Protein AF-A0A350AUN2-F1 (afdb_monomer_lite)

Radius of gyration: 34.58 Å; chains: 1; bounding box: 80×62×111 Å

Foldseek 3Di:
DDPPPVVVVVVVVVLLVVLVVLLPPDDDDDDDDRDDPVLVVCVVVLLVPDDPVLVVVLVVLSVQLVVLSVQLVVLVVLLPDDDDPVAHPVRSVVSNVVSVVSNVVSSVSNVVSSVVNSVSSVVSVVVVVVVLVVLQCLLWDFFDEEAPVVQLLVFLLVALVLCVVVQQQAEEEEFEWEQELVAIFGFDPVVRVVSVVSSCVSCDPSPRYDYFALFFQDQARATDGPPCVVQPPGWYWYWYWYWFPDDQFKTKTWTFIAGRGLLWGPDIDIHIHGRCNVGPHTPDDPDDDDDDDDDDDDDDDDPPPPPPPRDDDFRIKGDRQSPSVLQVQLPDPWAEEEEEPDSDGCRQRSRSVVSSVVRGNHTYRPSVCSCRPRNDPVHDHDDSTQKYFYWYDDPQKTFTWIDGPVDPDIGGRGIMHTHHD

Structure (mmCIF, N/CA/C/O backbone):
data_AF-A0A350AUN2-F1
#
_entry.id   AF-A0A350AUN2-F1
#
loop_
_atom_site.group_PDB
_atom_site.id
_atom_site.type_symbol
_atom_site.label_atom_id
_atom_site.label_alt_id
_atom_site.label_comp_id
_atom_site.label_asym_id
_atom_site.label_entity_id
_atom_site.label_seq_id
_atom_site.pdbx_PDB_ins_code
_atom_site.Cartn_x
_atom_site.Cartn_y
_atom_site.Cartn_z
_atom_site.occupancy
_atom_site.B_iso_or_equiv
_atom_site.auth_seq_id
_atom_site.auth_comp_id
_atom_site.auth_asym_id
_atom_site.auth_atom_id
_atom_site.pdbx_PDB_model_num
ATOM 1 N N . MET A 1 1 ? 31.180 -11.399 -4.217 1.00 30.14 1 MET A N 1
ATOM 2 C CA . MET A 1 1 ? 32.261 -10.910 -5.102 1.00 30.14 1 MET A CA 1
ATOM 3 C C . MET A 1 1 ? 31.881 -11.213 -6.543 1.00 30.14 1 MET A C 1
ATOM 5 O O . MET A 1 1 ? 31.973 -12.354 -6.971 1.00 30.14 1 MET A O 1
ATOM 9 N N . LEU A 1 2 ? 31.344 -10.218 -7.249 1.00 29.12 2 LEU A N 1
ATOM 10 C CA . LEU A 1 2 ? 30.963 -10.332 -8.656 1.00 29.12 2 LEU A CA 1
ATOM 11 C C . LEU A 1 2 ? 32.208 -10.107 -9.516 1.00 29.12 2 LEU A C 1
ATOM 13 O O . LEU A 1 2 ? 32.741 -9.001 -9.560 1.00 29.12 2 LEU A O 1
ATOM 17 N N . ASN A 1 3 ? 32.664 -11.159 -10.194 1.00 25.20 3 ASN A N 1
ATOM 18 C CA . ASN A 1 3 ? 33.635 -11.050 -11.278 1.00 25.20 3 ASN A CA 1
ATOM 19 C C . ASN A 1 3 ? 32.977 -10.313 -12.455 1.00 25.20 3 ASN A C 1
ATOM 21 O O . ASN A 1 3 ? 32.475 -10.934 -13.393 1.00 25.20 3 ASN A O 1
ATOM 25 N N . HIS A 1 4 ? 32.971 -8.980 -12.424 1.00 32.59 4 HIS A N 1
ATOM 26 C CA . HIS A 1 4 ? 32.773 -8.198 -13.636 1.00 32.59 4 HIS A CA 1
ATOM 27 C C . HIS A 1 4 ? 33.998 -8.401 -14.524 1.00 32.59 4 HIS A C 1
ATOM 29 O O . HIS A 1 4 ? 35.070 -7.854 -14.280 1.00 32.59 4 HIS A O 1
ATOM 35 N N . SER A 1 5 ? 33.848 -9.244 -15.546 1.00 29.12 5 SER A N 1
ATOM 36 C CA . SER A 1 5 ? 34.884 -9.424 -16.554 1.00 29.12 5 SER A CA 1
ATOM 37 C C . SER A 1 5 ? 35.147 -8.074 -17.243 1.00 29.12 5 SER A C 1
ATOM 39 O O . SER A 1 5 ? 34.224 -7.510 -17.837 1.00 29.12 5 SER A O 1
ATOM 41 N N . PRO A 1 6 ? 36.385 -7.550 -17.246 1.00 31.02 6 PRO A N 1
ATOM 42 C CA . PRO A 1 6 ? 36.720 -6.290 -17.920 1.00 31.02 6 PRO A CA 1
ATOM 43 C C . PRO A 1 6 ? 36.490 -6.344 -19.444 1.00 31.02 6 PRO A C 1
ATOM 45 O O . PRO A 1 6 ? 36.470 -5.316 -20.118 1.00 31.02 6 PRO A O 1
ATOM 48 N N . ARG A 1 7 ? 36.239 -7.539 -20.001 1.00 29.22 7 ARG A N 1
ATOM 49 C CA . ARG A 1 7 ? 35.953 -7.767 -21.424 1.00 29.22 7 ARG A CA 1
ATOM 50 C C . ARG A 1 7 ? 34.554 -7.325 -21.867 1.00 29.22 7 ARG A C 1
ATOM 52 O O . ARG A 1 7 ? 34.390 -7.008 -23.040 1.00 29.22 7 ARG A O 1
ATOM 59 N N . THR A 1 8 ? 33.552 -7.287 -20.986 1.00 34.03 8 THR A N 1
ATOM 60 C CA . THR A 1 8 ? 32.197 -6.814 -21.345 1.00 34.03 8 THR A CA 1
ATOM 61 C C . THR A 1 8 ? 32.085 -5.292 -21.334 1.00 34.03 8 THR A C 1
ATOM 63 O O . THR A 1 8 ? 31.365 -4.740 -22.159 1.00 34.03 8 THR A O 1
ATOM 66 N N . CYS A 1 9 ? 32.850 -4.614 -20.472 1.00 30.50 9 CYS A N 1
ATOM 67 C CA . CYS A 1 9 ? 32.896 -3.150 -20.420 1.00 30.50 9 CYS A CA 1
ATOM 68 C C . CYS A 1 9 ? 33.649 -2.569 -21.633 1.00 30.50 9 CYS A C 1
ATOM 70 O O . CYS A 1 9 ? 33.152 -1.666 -22.301 1.00 30.50 9 CYS A O 1
ATOM 72 N N . LEU A 1 10 ? 34.786 -3.179 -22.009 1.00 28.69 10 LEU A N 1
ATOM 73 C CA . LEU A 1 10 ? 35.538 -2.776 -23.204 1.00 28.69 10 LEU A CA 1
ATOM 74 C C . LEU A 1 10 ? 34.744 -2.972 -24.502 1.00 28.69 10 LEU A C 1
ATOM 76 O O . LEU A 1 10 ? 34.821 -2.125 -25.382 1.00 28.69 10 LEU A O 1
ATOM 80 N N . LYS A 1 11 ? 33.960 -4.054 -24.622 1.00 34.81 11 LYS A N 1
ATOM 81 C CA . LYS A 1 11 ? 33.118 -4.301 -25.805 1.00 34.81 11 LYS A CA 1
ATOM 82 C C . LYS A 1 11 ? 31.996 -3.274 -25.951 1.00 34.81 11 LYS A C 1
ATOM 84 O O . LYS A 1 11 ? 31.715 -2.878 -27.069 1.00 34.81 11 LYS A O 1
ATOM 89 N N . GLY A 1 12 ? 31.389 -2.822 -24.851 1.00 37.75 12 GLY A N 1
ATOM 90 C CA . GLY A 1 12 ? 30.349 -1.789 -24.887 1.00 37.75 12 GLY A CA 1
ATOM 91 C C . GLY A 1 12 ? 30.874 -0.427 -25.347 1.00 37.75 12 GLY A C 1
ATOM 92 O O . GLY A 1 12 ? 30.229 0.211 -26.169 1.00 37.75 12 GLY A O 1
ATOM 93 N N . ILE A 1 13 ? 32.060 -0.030 -24.868 1.00 42.38 13 ILE A N 1
ATOM 94 C CA . ILE A 1 13 ? 32.710 1.252 -25.202 1.00 42.38 13 ILE A CA 1
ATOM 95 C C . ILE A 1 13 ? 33.289 1.243 -26.626 1.00 42.38 13 ILE A C 1
ATOM 97 O O . ILE A 1 13 ? 33.145 2.219 -27.354 1.00 42.38 13 ILE A O 1
ATOM 101 N N . LEU A 1 14 ? 33.906 0.135 -27.058 1.00 39.94 14 LEU A N 1
ATOM 102 C CA . LEU A 1 14 ? 34.360 -0.028 -28.447 1.00 39.94 14 LEU A CA 1
ATOM 103 C C . LEU A 1 14 ? 33.188 -0.053 -29.433 1.00 39.94 14 LEU A C 1
ATOM 105 O O . LEU A 1 14 ? 33.336 0.445 -30.542 1.00 39.94 14 LEU A O 1
ATOM 109 N N . PHE A 1 15 ? 32.031 -0.585 -29.030 1.00 48.47 15 PHE A N 1
ATOM 110 C CA . PHE A 1 15 ? 30.830 -0.610 -29.861 1.00 48.47 15 PHE A CA 1
ATOM 111 C C . PHE A 1 15 ? 30.196 0.776 -29.990 1.00 48.47 15 PHE A C 1
ATOM 113 O O . PHE A 1 15 ? 29.902 1.185 -31.103 1.00 48.47 15 PHE A O 1
ATOM 120 N N . THR A 1 16 ? 30.027 1.539 -28.901 1.00 45.47 16 THR A N 1
ATOM 121 C CA . THR A 1 16 ? 29.569 2.937 -29.008 1.00 45.47 16 THR A CA 1
ATOM 122 C C . THR A 1 16 ? 30.558 3.793 -29.787 1.00 45.47 16 THR A C 1
ATOM 124 O O . THR A 1 16 ? 30.124 4.603 -30.593 1.00 45.47 16 THR A O 1
ATOM 127 N N . ALA A 1 17 ? 31.868 3.583 -29.633 1.00 46.34 17 ALA A N 1
ATOM 128 C CA . ALA A 1 17 ? 32.877 4.308 -30.403 1.00 46.34 17 ALA A CA 1
ATOM 129 C C . ALA A 1 17 ? 32.876 3.937 -31.898 1.00 46.34 17 ALA A C 1
ATOM 131 O O . ALA A 1 17 ? 32.994 4.831 -32.727 1.00 46.34 17 ALA A O 1
ATOM 132 N N . ALA A 1 18 ? 32.714 2.658 -32.256 1.00 49.53 18 ALA A N 1
ATOM 133 C CA . ALA A 1 18 ? 32.635 2.205 -33.649 1.00 49.53 18 ALA A CA 1
ATOM 134 C C . ALA A 1 18 ? 31.312 2.606 -34.321 1.00 49.53 18 ALA A C 1
ATOM 136 O O . ALA A 1 18 ? 31.318 3.023 -35.477 1.00 49.53 18 ALA A O 1
ATOM 137 N N . LEU A 1 19 ? 30.201 2.552 -33.579 1.00 51.34 19 LEU A N 1
ATOM 138 C CA . LEU A 1 19 ? 28.898 3.043 -34.020 1.00 51.34 19 LEU A CA 1
ATOM 139 C C . LEU A 1 19 ? 28.964 4.560 -34.240 1.00 51.34 19 LEU A C 1
ATOM 141 O O . LEU A 1 19 ? 28.625 5.020 -35.320 1.00 51.34 19 LEU A O 1
ATOM 145 N N . MET A 1 20 ? 29.490 5.330 -33.277 1.00 49.81 20 MET A N 1
ATOM 146 C CA . MET A 1 20 ? 29.675 6.785 -33.400 1.00 49.81 20 MET A CA 1
ATOM 147 C C . MET A 1 20 ? 30.644 7.160 -34.533 1.00 49.81 20 MET A C 1
ATOM 149 O O . MET A 1 20 ? 30.407 8.140 -35.229 1.00 49.81 20 MET A O 1
ATOM 153 N N . LEU A 1 21 ? 31.697 6.370 -34.792 1.00 51.16 21 LEU A N 1
ATOM 154 C CA . LEU A 1 21 ? 32.570 6.580 -35.956 1.00 51.16 21 LEU A CA 1
ATOM 155 C C . LEU A 1 21 ? 31.834 6.331 -37.282 1.00 51.16 21 LEU A C 1
ATOM 157 O O . LEU A 1 21 ? 32.001 7.099 -38.225 1.00 51.16 21 LEU A O 1
ATOM 161 N N . ALA A 1 22 ? 31.008 5.282 -37.359 1.00 50.84 22 ALA A N 1
ATOM 162 C CA . ALA A 1 22 ? 30.175 5.013 -38.531 1.00 50.84 22 ALA A CA 1
ATOM 163 C C . ALA A 1 22 ? 29.108 6.107 -38.744 1.00 50.84 22 ALA A C 1
ATOM 165 O O . ALA A 1 22 ? 28.801 6.443 -39.887 1.00 50.84 22 ALA A O 1
ATOM 166 N N . LEU A 1 23 ? 28.603 6.690 -37.649 1.00 49.62 23 LEU A N 1
ATOM 167 C CA . LEU A 1 23 ? 27.600 7.760 -37.609 1.00 49.62 23 LEU A CA 1
ATOM 168 C C . LEU A 1 23 ? 28.159 9.143 -37.997 1.00 49.62 23 LEU A C 1
ATOM 170 O O . LEU A 1 23 ? 27.458 9.923 -38.629 1.00 49.62 23 LEU A O 1
ATOM 174 N N . CYS A 1 24 ? 29.414 9.457 -37.656 1.00 48.06 24 CYS A N 1
ATOM 175 C CA . CYS A 1 24 ? 30.004 10.783 -37.896 1.00 48.06 24 CYS A CA 1
ATOM 176 C C . CYS A 1 24 ? 30.663 10.958 -39.278 1.00 48.06 24 CYS A C 1
ATOM 178 O O . CYS A 1 24 ? 30.974 12.086 -39.661 1.00 48.06 24 CYS A O 1
ATOM 180 N N . CYS A 1 25 ? 30.928 9.879 -40.023 1.00 42.88 25 CYS A N 1
ATOM 181 C CA . CYS A 1 25 ? 31.764 9.935 -41.232 1.00 42.88 25 CYS A CA 1
ATOM 182 C C . CYS A 1 25 ? 31.011 10.039 -42.569 1.00 42.88 25 CYS A C 1
ATOM 184 O O . CYS A 1 25 ? 31.669 10.178 -43.600 1.00 42.88 25 CYS A O 1
ATOM 186 N N . HIS A 1 26 ? 29.676 10.012 -42.590 1.00 51.47 26 HIS A N 1
ATOM 187 C CA . HIS A 1 26 ? 28.919 9.975 -43.847 1.00 51.47 26 HIS A CA 1
ATOM 188 C C . HIS A 1 26 ? 27.828 11.045 -43.856 1.00 51.47 26 HIS A C 1
ATOM 190 O O . HIS A 1 26 ? 26.872 10.995 -43.087 1.00 51.47 26 HIS A O 1
ATOM 196 N N . GLY A 1 27 ? 28.019 12.056 -44.708 1.00 45.03 27 GLY A N 1
ATOM 197 C CA . GLY A 1 27 ? 27.068 13.148 -44.886 1.00 45.03 27 GLY A CA 1
ATOM 198 C C . GLY A 1 27 ? 25.733 12.626 -45.405 1.00 45.03 27 GLY A C 1
ATOM 199 O O . GLY A 1 27 ? 25.696 11.875 -46.378 1.00 45.03 27 GLY A O 1
ATOM 200 N N . ALA A 1 28 ? 24.651 13.036 -44.745 1.00 44.72 28 ALA A N 1
ATOM 201 C CA . ALA A 1 28 ? 23.291 12.680 -45.116 1.00 44.72 28 ALA A CA 1
ATOM 202 C C . ALA A 1 28 ? 23.008 12.984 -46.605 1.00 44.72 28 ALA A C 1
ATOM 204 O O . ALA A 1 28 ? 23.498 13.990 -47.137 1.00 44.72 28 ALA A O 1
ATOM 205 N N . PRO A 1 29 ? 22.188 12.169 -47.294 1.00 44.97 29 PRO A N 1
ATOM 206 C CA . PRO A 1 29 ? 21.674 12.531 -48.608 1.00 44.97 29 PRO A CA 1
ATOM 207 C C . PRO A 1 29 ? 20.960 13.892 -48.541 1.00 44.97 29 PRO A C 1
ATOM 209 O O . PRO A 1 29 ? 20.278 14.210 -47.570 1.00 44.97 29 PRO A O 1
ATOM 212 N N . HIS A 1 30 ? 21.138 14.699 -49.590 1.00 41.59 30 HIS A N 1
ATOM 213 C CA . HIS A 1 30 ? 20.945 16.159 -49.643 1.00 41.59 30 HIS A CA 1
ATOM 214 C C . HIS A 1 30 ? 19.497 16.690 -49.428 1.00 41.59 30 HIS A C 1
ATOM 216 O O . HIS A 1 30 ? 19.164 17.748 -49.950 1.00 41.59 30 HIS A O 1
ATOM 222 N N . ASN A 1 31 ? 18.596 16.018 -48.703 1.00 46.66 31 ASN A N 1
ATOM 223 C CA . ASN A 1 31 ? 17.224 16.518 -48.505 1.00 46.66 31 ASN A CA 1
ATOM 224 C C . ASN A 1 31 ? 16.478 15.989 -47.262 1.00 46.66 31 ASN A C 1
ATOM 226 O O . ASN A 1 31 ? 15.250 15.910 -47.276 1.00 46.66 31 ASN A O 1
ATOM 230 N N . GLN A 1 32 ? 17.174 15.617 -46.187 1.00 53.50 32 GLN A N 1
ATOM 231 C CA . GLN A 1 32 ? 16.529 15.152 -44.952 1.00 53.50 32 GLN A CA 1
ATOM 232 C C . GLN A 1 32 ? 17.114 15.854 -43.725 1.00 53.50 32 GLN A C 1
ATOM 234 O O . GLN A 1 32 ? 18.307 16.152 -43.694 1.00 53.50 32 GLN A O 1
ATOM 239 N N . GLU A 1 33 ? 16.265 16.134 -42.730 1.00 57.56 33 GLU A N 1
ATOM 240 C CA . GLU A 1 33 ? 16.715 16.659 -41.437 1.00 57.56 33 GLU A CA 1
ATOM 241 C C . GLU A 1 33 ? 17.754 15.711 -40.815 1.00 57.56 33 GLU A C 1
ATOM 243 O O . GLU A 1 33 ? 17.596 14.485 -40.916 1.00 57.56 33 GLU A O 1
ATOM 248 N N . PRO A 1 34 ? 18.821 16.254 -40.199 1.00 66.44 34 PRO A N 1
ATOM 249 C CA . PRO A 1 34 ? 19.835 15.443 -39.544 1.00 66.44 34 PRO A CA 1
ATOM 250 C C . PRO A 1 34 ? 19.193 14.618 -38.425 1.00 66.44 34 PRO A C 1
ATOM 252 O O . PRO A 1 34 ? 18.473 15.151 -37.583 1.00 66.44 34 PRO A O 1
ATOM 255 N N . LEU A 1 35 ? 19.447 13.308 -38.434 1.00 74.38 35 LEU A N 1
ATOM 256 C CA . LEU A 1 35 ? 18.965 12.395 -37.404 1.00 74.38 35 LEU A CA 1
ATOM 257 C C . LEU A 1 35 ? 19.617 12.749 -36.059 1.00 74.38 35 LEU A C 1
ATOM 259 O O . LEU A 1 35 ? 20.843 12.804 -35.968 1.00 74.38 35 LEU A O 1
ATOM 263 N N . ASP A 1 36 ? 18.810 12.976 -35.022 1.00 77.12 36 ASP A N 1
ATOM 264 C CA . ASP A 1 36 ? 19.315 13.175 -33.663 1.00 77.12 36 ASP A CA 1
ATOM 265 C C . ASP A 1 36 ? 19.750 11.831 -33.063 1.00 77.12 36 ASP A C 1
ATOM 267 O O . ASP A 1 36 ? 18.953 10.908 -32.887 1.00 77.12 36 ASP A O 1
ATOM 271 N N . LEU A 1 37 ? 21.043 11.725 -32.772 1.00 78.69 37 LEU A N 1
ATOM 272 C CA . LEU A 1 37 ? 21.690 10.516 -32.273 1.00 78.69 37 LEU A CA 1
ATOM 273 C C . LEU A 1 37 ? 21.933 10.548 -30.761 1.00 78.69 37 LEU A C 1
ATOM 275 O O . LEU A 1 37 ? 22.476 9.583 -30.223 1.00 78.69 37 LEU A O 1
ATOM 279 N N . SER A 1 38 ? 21.532 11.619 -30.068 1.00 83.31 38 SER A N 1
ATOM 280 C CA . SER A 1 38 ? 21.754 11.802 -28.626 1.00 83.31 38 SER A CA 1
ATOM 281 C C . SER A 1 38 ? 21.228 10.632 -27.786 1.00 83.31 38 SER A C 1
ATOM 283 O O . SER A 1 38 ? 21.890 10.193 -26.847 1.00 83.31 38 SER A O 1
ATOM 285 N N . ILE A 1 39 ? 20.106 10.021 -28.186 1.00 82.88 39 ILE A N 1
ATOM 286 C CA . ILE A 1 39 ? 19.516 8.860 -27.497 1.00 82.88 39 ILE A CA 1
ATOM 287 C C . ILE A 1 39 ? 20.447 7.631 -27.449 1.00 82.88 39 ILE A C 1
ATOM 289 O O . ILE A 1 39 ? 20.301 6.759 -26.588 1.00 82.88 39 ILE A O 1
ATOM 293 N N . LEU A 1 40 ? 21.440 7.545 -28.343 1.00 83.12 40 LEU A N 1
ATOM 294 C CA . LEU A 1 40 ? 22.431 6.466 -28.334 1.00 83.12 40 LEU A CA 1
ATOM 295 C C . LEU A 1 40 ? 23.381 6.552 -27.133 1.00 83.12 40 LEU A C 1
ATOM 297 O O . LEU A 1 40 ? 23.907 5.519 -26.708 1.00 83.12 40 LEU A O 1
ATOM 301 N N . GLU A 1 41 ? 23.573 7.738 -26.550 1.00 83.25 41 GLU A N 1
ATOM 302 C CA . GLU A 1 41 ? 24.377 7.923 -25.336 1.00 83.25 41 GLU A CA 1
ATOM 303 C C . GLU A 1 41 ? 23.729 7.223 -24.130 1.00 83.25 41 GLU A C 1
ATOM 305 O O . GLU A 1 41 ? 24.416 6.641 -23.287 1.00 83.25 41 GLU A O 1
ATOM 310 N N . GLU A 1 42 ? 22.396 7.164 -24.101 1.00 83.75 42 GLU A N 1
ATOM 311 C CA . GLU A 1 42 ? 21.615 6.506 -23.050 1.00 83.75 42 GLU A CA 1
ATOM 312 C C . GLU A 1 42 ? 21.425 4.997 -23.272 1.00 83.75 42 GLU A C 1
ATOM 314 O O . GLU A 1 42 ? 20.915 4.291 -22.392 1.00 83.75 42 GLU A O 1
ATOM 319 N N . ARG A 1 43 ? 21.873 4.454 -24.415 1.00 87.12 43 ARG A N 1
ATOM 320 C CA . ARG A 1 43 ? 21.622 3.063 -24.841 1.00 87.12 43 ARG A CA 1
ATOM 321 C C . ARG A 1 43 ? 21.906 2.038 -23.751 1.00 87.12 43 ARG A C 1
ATOM 323 O O . ARG A 1 43 ? 21.125 1.108 -23.548 1.00 87.12 43 ARG A O 1
ATOM 330 N N . ASN A 1 44 ? 23.049 2.155 -23.074 1.00 84.06 44 ASN A N 1
ATOM 331 C CA . ASN A 1 44 ? 23.464 1.167 -22.074 1.00 84.06 44 ASN A CA 1
ATOM 332 C C . ASN A 1 44 ? 22.552 1.184 -20.845 1.00 84.06 44 ASN A C 1
ATOM 334 O O . ASN A 1 44 ? 22.240 0.118 -20.314 1.00 84.06 44 ASN A O 1
ATOM 338 N N . THR A 1 45 ? 22.105 2.369 -20.434 1.00 84.75 45 THR A N 1
ATOM 339 C CA . THR A 1 45 ? 21.155 2.553 -19.335 1.00 84.75 45 THR A CA 1
ATOM 340 C C . THR A 1 45 ? 19.791 1.983 -19.718 1.00 84.75 45 THR A C 1
ATOM 342 O O . THR A 1 45 ? 19.252 1.149 -18.992 1.00 84.75 45 THR A O 1
ATOM 345 N N . LEU A 1 46 ? 19.277 2.322 -20.906 1.00 86.62 46 LEU A N 1
ATOM 346 C CA . LEU A 1 46 ? 17.996 1.811 -21.412 1.00 86.62 46 LEU A CA 1
ATOM 347 C C . LEU A 1 46 ? 17.993 0.287 -21.558 1.00 86.62 46 LEU A C 1
ATOM 349 O O . LEU A 1 46 ? 17.043 -0.393 -21.175 1.00 86.62 46 LEU A O 1
ATOM 353 N N . ARG A 1 47 ? 19.092 -0.297 -22.038 1.00 87.81 47 ARG A N 1
ATOM 354 C CA . ARG A 1 47 ? 19.218 -1.751 -22.189 1.00 87.81 47 ARG A CA 1
ATOM 355 C C . ARG A 1 47 ? 19.053 -2.508 -20.866 1.00 87.81 47 ARG A C 1
ATOM 357 O O . ARG A 1 47 ? 18.573 -3.647 -20.878 1.00 87.81 47 ARG A O 1
ATOM 364 N N . GLN A 1 48 ? 19.452 -1.923 -19.734 1.00 84.31 48 GLN A N 1
ATOM 365 C CA . GLN A 1 48 ? 19.327 -2.576 -18.427 1.00 84.31 48 GLN A CA 1
ATOM 366 C C . GLN A 1 48 ? 17.865 -2.791 -18.030 1.00 84.31 48 GLN A C 1
ATOM 368 O O . GLN A 1 48 ? 17.563 -3.821 -17.429 1.00 84.31 48 GLN A O 1
ATOM 373 N N . THR A 1 49 ? 16.964 -1.897 -18.437 1.00 83.25 49 THR A N 1
ATOM 374 C CA . THR A 1 49 ? 15.535 -1.956 -18.100 1.00 83.25 49 THR A CA 1
ATOM 375 C C . THR A 1 49 ? 14.686 -2.676 -19.152 1.00 83.25 49 THR A C 1
ATOM 377 O O . THR A 1 49 ? 13.553 -3.047 -18.866 1.00 83.25 49 THR A O 1
ATOM 380 N N . MET A 1 50 ? 15.225 -2.937 -20.348 1.00 88.12 50 MET A N 1
ATOM 381 C CA . MET A 1 50 ? 14.530 -3.699 -21.392 1.00 88.12 50 MET A CA 1
ATOM 382 C C . MET A 1 50 ? 14.276 -5.158 -20.997 1.00 88.12 50 MET A C 1
ATOM 384 O O . MET A 1 50 ? 15.155 -5.840 -20.454 1.00 88.12 50 MET A O 1
ATOM 388 N N . ASN A 1 51 ? 13.113 -5.676 -21.392 1.00 88.19 51 ASN A N 1
ATOM 389 C CA . ASN A 1 51 ? 12.802 -7.101 -21.322 1.00 88.19 51 ASN A CA 1
ATOM 390 C C . ASN A 1 51 ? 13.552 -7.909 -22.405 1.00 88.19 51 ASN A C 1
ATOM 392 O O . ASN A 1 51 ? 14.228 -7.362 -23.279 1.00 88.19 51 ASN A O 1
ATOM 396 N N . ALA A 1 52 ? 13.439 -9.241 -22.361 1.00 88.19 52 ALA A N 1
ATOM 397 C CA . ALA A 1 52 ? 14.167 -10.123 -23.276 1.00 88.19 52 ALA A CA 1
ATOM 398 C C . ALA A 1 52 ? 13.842 -9.869 -24.761 1.00 88.19 52 ALA A C 1
ATOM 400 O O . ALA A 1 52 ? 14.756 -9.832 -25.582 1.00 88.19 52 ALA A O 1
ATOM 401 N N . SER A 1 53 ? 12.569 -9.648 -25.102 1.00 92.06 53 SER A N 1
ATOM 402 C CA . SER A 1 53 ? 12.145 -9.394 -26.485 1.00 92.06 53 SER A CA 1
ATOM 403 C C . SER A 1 53 ? 12.695 -8.065 -27.005 1.00 92.06 53 SER A C 1
ATOM 405 O O . SER A 1 53 ? 13.270 -8.012 -28.089 1.00 92.06 53 SER A O 1
ATOM 407 N N . GLN A 1 54 ? 12.591 -7.002 -26.207 1.00 91.94 54 GLN A N 1
ATOM 408 C CA . GLN A 1 54 ? 13.122 -5.676 -26.535 1.00 91.94 54 GLN A CA 1
ATOM 409 C C . GLN A 1 54 ? 14.644 -5.708 -26.726 1.00 91.94 54 GLN A C 1
ATOM 411 O O . GLN A 1 54 ? 15.160 -5.133 -27.681 1.00 91.94 54 GLN A O 1
ATOM 416 N N . ARG A 1 55 ? 15.369 -6.455 -25.882 1.00 91.38 55 ARG A N 1
ATOM 417 C CA . ARG A 1 55 ? 16.821 -6.651 -26.033 1.00 91.38 55 ARG A CA 1
ATOM 418 C C . ARG A 1 55 ? 17.185 -7.364 -27.334 1.00 91.38 55 ARG A C 1
ATOM 420 O O . ARG A 1 55 ? 18.205 -7.034 -27.930 1.00 91.38 55 ARG A O 1
ATOM 427 N N . VAL A 1 56 ? 16.381 -8.330 -27.780 1.00 94.25 56 VAL A N 1
ATOM 428 C CA . VAL A 1 56 ? 16.598 -9.004 -29.071 1.00 94.25 56 VAL A CA 1
ATOM 429 C C . VAL A 1 56 ? 16.383 -8.035 -30.231 1.00 94.25 56 VAL A C 1
ATOM 431 O O . VAL A 1 56 ? 17.195 -8.021 -31.153 1.00 94.25 56 VAL A O 1
ATOM 434 N N . THR A 1 57 ? 15.334 -7.211 -30.185 1.00 94.12 57 THR A N 1
ATOM 435 C CA . THR A 1 57 ? 15.093 -6.175 -31.201 1.00 94.12 57 THR A CA 1
ATOM 436 C C . THR A 1 57 ? 16.251 -5.184 -31.269 1.00 94.12 57 THR A C 1
ATOM 438 O O . THR A 1 57 ? 16.778 -4.956 -32.356 1.00 94.12 57 THR A O 1
ATOM 441 N N . LEU A 1 58 ? 16.721 -4.689 -30.118 1.00 93.38 58 LEU A N 1
ATOM 442 C CA . LEU A 1 58 ? 17.883 -3.802 -30.039 1.00 93.38 58 LEU A CA 1
ATOM 443 C C . LEU A 1 58 ? 19.113 -4.409 -30.729 1.00 93.38 58 LEU A C 1
ATOM 445 O O . LEU A 1 58 ? 19.735 -3.762 -31.564 1.00 93.38 58 LEU A O 1
ATOM 449 N N . LEU A 1 59 ? 19.437 -5.669 -30.422 1.00 92.62 59 LEU A N 1
ATOM 450 C CA . LEU A 1 59 ? 20.592 -6.356 -31.009 1.00 92.62 59 LEU A CA 1
ATOM 451 C C . LEU A 1 59 ? 20.470 -6.544 -32.528 1.00 92.62 59 LEU A C 1
ATOM 453 O O . LEU A 1 59 ? 21.477 -6.488 -33.226 1.00 92.62 59 LEU A O 1
ATOM 457 N N . LYS A 1 60 ? 19.259 -6.774 -33.050 1.00 95.44 60 LYS A N 1
ATOM 458 C CA . LYS A 1 60 ? 19.031 -6.892 -34.499 1.00 95.44 60 LYS A CA 1
ATOM 459 C C . LYS A 1 60 ? 19.268 -5.567 -35.219 1.00 95.44 60 LYS A C 1
ATOM 461 O O . LYS A 1 60 ? 19.910 -5.565 -36.263 1.00 95.44 60 LYS A O 1
ATOM 466 N N . LEU A 1 61 ? 18.769 -4.469 -34.652 1.00 93.19 61 LEU A N 1
ATOM 467 C CA . LEU A 1 61 ? 18.962 -3.124 -35.199 1.00 93.19 61 LEU A CA 1
ATOM 468 C C . LEU A 1 61 ? 20.440 -2.721 -35.144 1.00 93.19 61 LEU A C 1
ATOM 470 O O . LEU A 1 61 ? 20.991 -2.253 -36.134 1.00 93.19 61 LEU A O 1
ATOM 474 N N . GLU A 1 62 ? 21.112 -3.011 -34.029 1.00 89.38 62 GLU A N 1
ATOM 475 C CA . GLU A 1 62 ? 22.559 -2.831 -33.878 1.00 89.38 62 GLU A CA 1
ATOM 476 C C . GLU A 1 62 ? 23.353 -3.606 -34.946 1.00 89.38 62 GLU A C 1
ATOM 478 O O . GLU A 1 62 ? 24.208 -3.028 -35.614 1.00 89.38 62 GLU A O 1
ATOM 483 N N . ALA A 1 63 ? 23.024 -4.881 -35.177 1.00 89.81 63 ALA A N 1
ATOM 484 C CA . ALA A 1 63 ? 23.679 -5.695 -36.202 1.00 89.81 63 ALA A CA 1
ATOM 485 C C . ALA A 1 63 ? 23.418 -5.193 -37.636 1.00 89.81 63 ALA A C 1
ATOM 487 O O . ALA A 1 63 ? 24.284 -5.332 -38.498 1.00 89.81 63 ALA A O 1
ATOM 488 N N . ALA A 1 64 ? 22.243 -4.615 -37.909 1.00 91.56 64 ALA A N 1
ATOM 489 C CA . ALA A 1 64 ? 21.931 -4.029 -39.211 1.00 91.56 64 ALA A CA 1
ATOM 490 C C . ALA A 1 64 ? 22.802 -2.796 -39.501 1.00 91.56 64 ALA A C 1
ATOM 492 O O . ALA A 1 64 ? 23.349 -2.684 -40.599 1.00 91.56 64 ALA A O 1
ATOM 493 N N . VAL A 1 65 ? 23.006 -1.928 -38.502 1.00 88.44 65 VAL A N 1
ATOM 494 C CA . VAL A 1 65 ? 23.908 -0.770 -38.616 1.00 88.44 65 VAL A CA 1
ATOM 495 C C . VAL A 1 65 ? 25.353 -1.222 -38.848 1.00 88.44 65 VAL A C 1
ATOM 497 O O . VAL A 1 65 ? 26.021 -0.710 -39.746 1.00 88.44 65 VAL A O 1
ATOM 500 N N . GLU A 1 66 ? 25.837 -2.209 -38.087 1.00 86.62 66 GLU A N 1
ATOM 501 C CA . GLU A 1 66 ? 27.193 -2.752 -38.267 1.00 86.62 66 GLU A CA 1
ATOM 502 C C . GLU A 1 66 ? 27.400 -3.363 -39.654 1.00 86.62 66 GLU A C 1
ATOM 504 O O . GLU A 1 66 ? 28.433 -3.138 -40.287 1.00 86.62 66 GLU A O 1
ATOM 509 N N . LYS A 1 67 ? 26.411 -4.120 -40.139 1.00 91.62 67 LYS A N 1
ATOM 510 C CA . LYS A 1 67 ? 26.461 -4.733 -41.464 1.00 91.62 67 LYS A CA 1
ATOM 511 C C . LYS A 1 67 ? 26.553 -3.665 -42.555 1.00 91.62 67 LYS A C 1
ATOM 513 O O . LYS A 1 67 ? 27.463 -3.734 -43.374 1.00 91.62 67 LYS A O 1
ATOM 518 N N . ALA A 1 68 ? 25.677 -2.661 -42.528 1.00 88.50 68 ALA A N 1
ATOM 519 C CA . ALA A 1 68 ? 25.687 -1.588 -43.520 1.00 88.50 68 ALA A CA 1
ATOM 520 C C . ALA A 1 68 ? 27.016 -0.807 -43.505 1.00 88.50 68 ALA A C 1
ATOM 522 O O . ALA A 1 68 ? 27.593 -0.537 -44.556 1.00 88.50 68 ALA A O 1
ATOM 523 N N . ALA A 1 69 ? 27.575 -0.530 -42.321 1.00 85.88 69 ALA A N 1
ATOM 524 C CA . ALA A 1 69 ? 28.891 0.099 -42.199 1.00 85.88 69 ALA A CA 1
ATOM 525 C C . ALA A 1 69 ? 30.026 -0.775 -42.775 1.00 85.88 69 ALA A C 1
ATOM 527 O O . ALA A 1 69 ? 30.930 -0.267 -43.441 1.00 85.88 69 ALA A O 1
ATOM 528 N N . SER A 1 70 ? 29.977 -2.092 -42.555 1.00 89.44 70 SER A N 1
ATOM 529 C CA . SER A 1 70 ? 30.922 -3.050 -43.145 1.00 89.44 70 SER A CA 1
ATOM 530 C C . SER A 1 70 ? 30.795 -3.128 -44.673 1.00 89.44 70 SER A C 1
ATOM 532 O O . SER A 1 70 ? 31.803 -3.255 -45.376 1.00 89.44 70 SER A O 1
ATOM 534 N N . ASP A 1 71 ? 29.575 -3.038 -45.202 1.00 89.88 71 ASP A N 1
ATOM 535 C CA . ASP A 1 71 ? 29.309 -3.053 -46.642 1.00 89.88 71 ASP A CA 1
ATOM 536 C C . ASP A 1 71 ? 29.842 -1.774 -47.315 1.00 89.88 71 ASP A C 1
ATOM 538 O O . ASP A 1 71 ? 30.450 -1.860 -48.384 1.00 89.88 71 ASP A O 1
ATOM 542 N N . ILE A 1 72 ? 29.755 -0.610 -46.652 1.00 87.00 72 ILE A N 1
ATOM 543 C CA . ILE A 1 72 ? 30.410 0.636 -47.100 1.00 87.00 72 ILE A CA 1
ATOM 544 C C . ILE A 1 72 ? 31.932 0.463 -47.170 1.00 87.00 72 ILE A C 1
ATOM 546 O O . ILE A 1 72 ? 32.536 0.781 -48.193 1.00 87.00 72 ILE A O 1
ATOM 550 N N . GLN A 1 73 ? 32.565 -0.083 -46.126 1.00 88.69 73 GLN A N 1
ATOM 551 C CA . GLN A 1 73 ? 34.019 -0.313 -46.124 1.00 88.69 73 GLN A CA 1
ATOM 552 C C . GLN A 1 73 ? 34.453 -1.268 -47.245 1.00 88.69 73 GLN A C 1
ATOM 554 O O . GLN A 1 73 ? 35.479 -1.060 -47.897 1.00 88.69 73 GLN A O 1
ATOM 559 N N . SER A 1 74 ? 33.655 -2.308 -47.488 1.00 91.06 74 SER A N 1
ATOM 560 C CA . SER A 1 74 ? 33.889 -3.268 -48.570 1.00 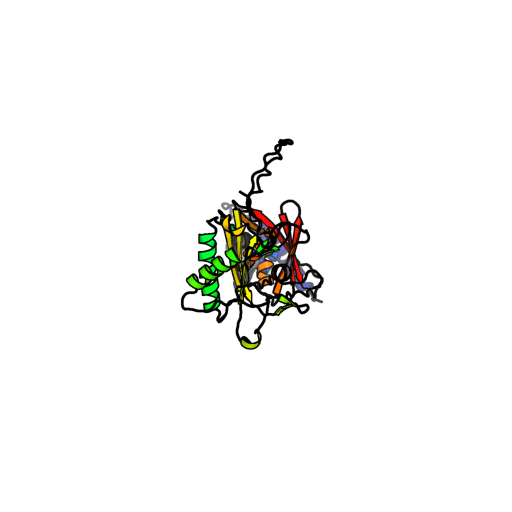91.06 74 SER A CA 1
ATOM 561 C C . SER A 1 74 ? 33.761 -2.603 -49.944 1.00 91.06 74 SER A C 1
ATOM 563 O O . SER A 1 74 ? 34.591 -2.834 -50.826 1.00 91.06 74 SER A O 1
ATOM 565 N N . ALA A 1 75 ? 32.771 -1.728 -50.113 1.00 91.00 75 ALA A N 1
ATOM 566 C CA . ALA A 1 75 ? 32.580 -0.945 -51.325 1.00 91.00 75 ALA A CA 1
ATOM 567 C C . ALA A 1 75 ? 33.728 0.055 -51.559 1.00 91.00 75 ALA A C 1
ATOM 569 O O . ALA A 1 75 ? 34.238 0.152 -52.676 1.00 91.00 75 ALA A O 1
ATOM 570 N N . ASP A 1 76 ? 34.206 0.733 -50.512 1.00 91.00 76 ASP A N 1
ATOM 571 C CA . ASP A 1 76 ? 35.356 1.642 -50.588 1.00 91.00 76 ASP A CA 1
ATOM 572 C C . ASP A 1 76 ? 36.633 0.919 -51.038 1.00 91.00 76 ASP A C 1
ATOM 574 O O . ASP A 1 76 ? 37.408 1.464 -51.828 1.00 91.00 76 ASP A O 1
ATOM 578 N N . TYR A 1 77 ? 36.839 -0.332 -50.615 1.00 92.31 77 TYR A N 1
ATOM 579 C CA . TYR A 1 77 ? 37.957 -1.150 -51.093 1.00 92.31 77 TYR A CA 1
ATOM 580 C C . TYR A 1 77 ? 37.877 -1.423 -52.606 1.00 92.31 77 TYR A C 1
ATOM 582 O O . TYR A 1 77 ? 38.889 -1.350 -53.311 1.00 92.31 77 TYR A O 1
ATOM 590 N N . LEU A 1 78 ? 36.678 -1.697 -53.131 1.00 91.38 78 LEU A N 1
ATOM 591 C CA . LEU A 1 78 ? 36.467 -1.876 -54.571 1.00 91.38 78 LEU A CA 1
ATOM 592 C C . LEU A 1 78 ? 36.741 -0.579 -55.341 1.00 91.38 78 LEU A C 1
ATOM 594 O O . LEU A 1 78 ? 37.466 -0.608 -56.335 1.00 91.38 78 LEU A O 1
ATOM 598 N N . ILE A 1 79 ? 36.251 0.558 -54.838 1.00 90.62 79 ILE A N 1
ATOM 599 C CA . ILE A 1 79 ? 36.457 1.889 -55.436 1.00 90.62 79 ILE A CA 1
ATOM 600 C C . ILE A 1 79 ? 37.948 2.264 -55.478 1.00 90.62 79 ILE A C 1
ATOM 602 O O . ILE A 1 79 ? 38.417 2.864 -56.442 1.00 90.62 79 ILE A O 1
ATOM 606 N N . GLN A 1 80 ? 38.724 1.885 -54.462 1.00 91.62 80 GLN A N 1
ATOM 607 C CA . GLN A 1 80 ? 40.159 2.188 -54.381 1.00 91.62 80 GLN A CA 1
ATOM 608 C C . GLN A 1 80 ? 41.051 1.245 -55.212 1.00 91.62 80 GLN A C 1
ATOM 610 O O . GLN A 1 80 ? 42.278 1.406 -55.218 1.00 91.62 80 GLN A O 1
ATOM 615 N N . THR A 1 81 ? 40.474 0.264 -55.914 1.00 88.69 81 THR A N 1
ATOM 616 C CA . THR A 1 81 ? 41.231 -0.704 -56.719 1.00 88.69 81 THR A CA 1
ATOM 617 C C . THR A 1 81 ? 41.987 -0.014 -57.863 1.00 88.69 81 THR A C 1
ATOM 619 O O . THR A 1 81 ? 41.451 0.834 -58.570 1.00 88.69 81 THR A O 1
ATOM 622 N N . LYS A 1 82 ? 43.256 -0.397 -58.074 1.00 89.00 82 LYS A N 1
ATOM 623 C CA . LYS A 1 82 ? 44.141 0.173 -59.108 1.00 89.00 82 LYS A CA 1
ATOM 624 C C . LYS A 1 82 ? 44.520 -0.857 -60.175 1.00 89.00 82 LYS A C 1
ATOM 626 O O . LYS A 1 82 ? 44.547 -2.057 -59.909 1.00 89.00 82 LYS A O 1
ATOM 631 N N . ILE A 1 83 ? 44.866 -0.361 -61.365 1.00 86.69 83 ILE A N 1
ATOM 632 C CA . ILE A 1 83 ? 45.377 -1.162 -62.492 1.00 86.69 83 ILE A CA 1
ATOM 633 C C . ILE A 1 83 ? 46.694 -1.836 -62.090 1.00 86.69 83 ILE A C 1
ATOM 635 O O . ILE A 1 83 ? 47.541 -1.216 -61.443 1.00 86.69 83 ILE A O 1
ATOM 639 N N . SER A 1 84 ? 46.877 -3.101 -62.474 1.00 87.19 84 SER A N 1
ATOM 640 C CA . SER A 1 84 ? 48.094 -3.866 -62.181 1.00 87.19 84 SER A CA 1
ATOM 641 C C . SER A 1 84 ? 48.435 -4.846 -63.306 1.00 87.19 84 SER A C 1
ATOM 643 O O . SER A 1 84 ? 47.646 -5.050 -64.221 1.00 87.19 84 SER A O 1
ATOM 645 N N . ALA A 1 85 ? 49.586 -5.517 -63.218 1.00 79.50 85 ALA A N 1
ATOM 646 C CA . ALA A 1 85 ? 49.956 -6.575 -64.164 1.00 79.50 85 ALA A CA 1
ATOM 647 C C . ALA A 1 85 ? 48.961 -7.758 -64.196 1.00 79.50 85 ALA A C 1
ATOM 649 O O . ALA A 1 85 ? 48.962 -8.524 -65.155 1.00 79.50 85 ALA A O 1
ATOM 650 N N . PHE A 1 86 ? 48.120 -7.897 -63.164 1.00 78.88 86 PHE A N 1
ATOM 651 C CA . PHE A 1 86 ? 47.126 -8.964 -63.023 1.00 78.88 86 PHE A CA 1
ATOM 652 C C . PHE A 1 86 ? 45.675 -8.483 -63.176 1.00 78.88 86 PHE A C 1
ATOM 654 O O . PHE A 1 86 ? 44.775 -9.308 -63.073 1.00 78.88 86 PHE A O 1
ATOM 661 N N . ARG A 1 87 ? 45.441 -7.175 -63.377 1.00 83.06 87 ARG A N 1
ATOM 662 C CA . ARG A 1 87 ? 44.103 -6.584 -63.561 1.00 83.06 87 ARG A CA 1
ATOM 663 C C . ARG A 1 87 ? 44.147 -5.487 -64.607 1.00 83.06 87 ARG A C 1
ATOM 665 O O . ARG A 1 87 ? 44.828 -4.476 -64.405 1.00 83.06 87 ARG A O 1
ATOM 672 N N . ASP A 1 88 ? 43.420 -5.684 -65.698 1.00 89.25 88 ASP A N 1
ATOM 673 C CA . ASP A 1 88 ? 43.384 -4.723 -66.796 1.00 89.25 88 ASP A CA 1
ATOM 674 C C . ASP A 1 88 ? 42.476 -3.515 -66.492 1.00 89.25 88 ASP A C 1
ATOM 676 O O . ASP A 1 88 ? 41.770 -3.450 -65.484 1.00 89.25 88 ASP A O 1
ATOM 680 N N . GLN A 1 89 ? 42.517 -2.506 -67.365 1.00 90.00 89 GLN A N 1
ATOM 681 C CA . GLN A 1 89 ? 41.740 -1.279 -67.185 1.00 90.00 89 GLN A CA 1
ATOM 682 C C . GLN A 1 89 ? 40.224 -1.528 -67.164 1.00 90.00 89 GLN A C 1
ATOM 684 O O . GLN A 1 89 ? 39.504 -0.832 -66.448 1.00 90.00 89 GLN A O 1
ATOM 689 N N . LYS A 1 90 ? 39.733 -2.495 -67.945 1.00 90.12 90 LYS A N 1
ATOM 690 C CA . LYS A 1 90 ? 38.302 -2.786 -68.056 1.00 90.12 90 LYS A CA 1
ATOM 691 C C . LYS A 1 90 ? 37.794 -3.458 -66.782 1.00 90.12 90 LYS A C 1
ATOM 693 O O . LYS A 1 90 ? 36.731 -3.095 -66.290 1.00 90.12 90 LYS A O 1
ATOM 698 N N . GLU A 1 91 ? 38.570 -4.385 -66.229 1.00 88.56 91 GLU A N 1
ATOM 699 C CA . GLU A 1 91 ? 38.286 -5.052 -64.960 1.00 88.56 91 GLU A CA 1
ATOM 700 C C . GLU A 1 91 ? 38.249 -4.050 -63.800 1.00 88.56 91 GLU A C 1
ATOM 702 O O . GLU A 1 91 ? 37.295 -4.039 -63.026 1.00 88.56 91 GLU A O 1
ATOM 707 N N . VAL A 1 92 ? 39.228 -3.141 -63.718 1.00 89.75 92 VAL A N 1
ATOM 708 C CA . VAL A 1 92 ? 39.247 -2.097 -62.680 1.00 89.75 92 VAL A CA 1
ATOM 709 C C . VAL A 1 92 ? 38.049 -1.152 -62.801 1.00 89.75 92 VAL A C 1
ATOM 711 O O . VAL A 1 92 ? 37.438 -0.828 -61.787 1.00 89.75 92 VAL A O 1
ATOM 714 N N . GLN A 1 93 ? 37.672 -0.734 -64.013 1.00 91.94 93 GLN A N 1
ATOM 715 C CA . GLN A 1 93 ? 36.493 0.118 -64.217 1.00 91.94 93 GLN A CA 1
ATOM 716 C C . GLN A 1 93 ? 35.193 -0.561 -63.766 1.00 91.94 93 GLN A C 1
ATOM 718 O O . GLN A 1 93 ? 34.352 0.091 -63.147 1.00 91.94 93 GLN A O 1
ATOM 723 N N . GLU A 1 94 ? 35.035 -1.859 -64.033 1.00 92.19 94 GLU A N 1
ATOM 724 C CA . GLU A 1 94 ? 33.853 -2.606 -63.595 1.00 92.19 94 GLU A CA 1
ATOM 725 C C . GLU A 1 94 ? 33.824 -2.772 -62.067 1.00 92.19 94 GLU A C 1
ATOM 727 O O . GLU A 1 94 ? 32.775 -2.581 -61.455 1.00 92.19 94 GLU A O 1
ATOM 732 N N . MET A 1 95 ? 34.976 -3.026 -61.431 1.00 90.25 95 MET A N 1
ATOM 733 C CA . MET A 1 95 ? 35.083 -3.089 -59.966 1.00 90.25 95 MET A CA 1
ATOM 734 C C . MET A 1 95 ? 34.747 -1.751 -59.298 1.00 90.25 95 MET A C 1
ATOM 736 O O . MET A 1 95 ? 34.019 -1.735 -58.307 1.00 90.25 95 MET A O 1
ATOM 740 N N . VAL A 1 96 ? 35.232 -0.631 -59.844 1.00 91.69 96 VAL A N 1
ATOM 741 C CA . VAL A 1 96 ? 34.910 0.712 -59.331 1.00 91.69 96 VAL A CA 1
ATOM 742 C C . VAL A 1 96 ? 33.412 0.983 -59.448 1.00 91.69 96 VAL A C 1
ATOM 744 O O . VAL A 1 96 ? 32.785 1.362 -58.463 1.00 91.69 96 VAL A O 1
ATOM 747 N N . LYS A 1 97 ? 32.810 0.705 -60.610 1.00 93.56 97 LYS A N 1
ATOM 748 C CA . LYS A 1 97 ? 31.367 0.876 -60.835 1.00 93.56 97 LYS A CA 1
ATOM 749 C C . LYS A 1 97 ? 30.523 0.005 -59.897 1.00 93.56 97 LYS A C 1
ATOM 751 O O . LYS A 1 97 ? 29.503 0.459 -59.380 1.00 93.56 97 LYS A O 1
ATOM 756 N N . GLN A 1 98 ? 30.942 -1.240 -59.668 1.00 92.88 98 GLN A N 1
ATOM 757 C CA . GLN A 1 98 ? 30.308 -2.127 -58.696 1.00 92.88 98 GLN A CA 1
ATOM 758 C C . GLN A 1 98 ? 30.424 -1.563 -57.275 1.00 92.88 98 GLN A C 1
ATOM 760 O O . GLN A 1 98 ? 29.430 -1.550 -56.549 1.00 92.88 98 GLN A O 1
ATOM 765 N N . GLY A 1 99 ? 31.605 -1.075 -56.893 1.00 92.88 99 GLY A N 1
ATOM 766 C CA . GLY A 1 99 ? 31.845 -0.445 -55.598 1.00 92.88 99 GLY A CA 1
ATOM 767 C C . GLY A 1 99 ? 30.965 0.786 -55.376 1.00 92.88 99 GLY A C 1
ATOM 768 O O . GLY A 1 99 ? 30.302 0.879 -54.352 1.00 92.88 99 GLY A O 1
ATOM 769 N N . GLU A 1 100 ? 30.858 1.689 -56.352 1.00 92.88 100 GLU A N 1
ATOM 770 C CA . GLU A 1 100 ? 29.984 2.871 -56.264 1.00 92.88 100 GLU A CA 1
ATOM 771 C C . GLU A 1 100 ? 28.506 2.497 -56.068 1.00 92.88 100 GLU A C 1
ATOM 773 O O . GLU A 1 100 ? 27.811 3.090 -55.239 1.00 92.88 100 GLU A O 1
ATOM 778 N N . ALA A 1 101 ? 28.019 1.484 -56.793 1.00 92.62 101 ALA A N 1
ATOM 779 C CA . ALA A 1 101 ? 26.648 1.002 -56.647 1.00 92.62 101 ALA A CA 1
ATOM 780 C C . ALA A 1 101 ? 26.400 0.361 -55.271 1.00 92.62 101 ALA A C 1
ATOM 782 O O . ALA A 1 101 ? 25.378 0.638 -54.642 1.00 92.62 101 ALA A O 1
ATOM 783 N N . GLN A 1 102 ? 27.336 -0.465 -54.792 1.00 93.25 102 GLN A N 1
ATOM 784 C CA . GLN A 1 102 ? 27.260 -1.090 -53.470 1.00 93.25 102 GLN A CA 1
ATOM 785 C C . GLN A 1 102 ? 27.300 -0.052 -52.353 1.00 93.25 102 GLN A C 1
ATOM 787 O O . GLN A 1 102 ? 26.481 -0.119 -51.441 1.00 93.25 102 GLN A O 1
ATOM 792 N N . LYS A 1 103 ? 28.186 0.942 -52.463 1.00 90.94 103 LYS A N 1
ATOM 793 C CA . LYS A 1 103 ? 28.294 2.036 -51.499 1.00 90.94 103 LYS A CA 1
ATOM 794 C C . LYS A 1 103 ? 26.971 2.779 -51.361 1.00 90.94 103 LYS A C 1
ATOM 796 O O . LYS A 1 103 ? 26.479 2.936 -50.252 1.00 90.94 103 LYS A O 1
ATOM 801 N N . LYS A 1 104 ? 26.344 3.141 -52.483 1.00 90.81 104 LYS A N 1
ATOM 802 C CA . LYS A 1 104 ? 25.052 3.838 -52.479 1.00 90.81 104 LYS A CA 1
ATOM 803 C C . LYS A 1 104 ? 23.937 3.028 -51.806 1.00 90.81 104 LYS A C 1
ATOM 805 O O . LYS A 1 104 ? 23.099 3.603 -51.119 1.00 90.81 104 LYS A O 1
ATOM 810 N N . ILE A 1 105 ? 23.895 1.712 -52.020 1.00 91.69 105 ILE A N 1
ATOM 811 C CA . ILE A 1 105 ? 22.913 0.833 -51.364 1.00 91.69 105 ILE A CA 1
ATOM 812 C C . ILE A 1 105 ? 23.190 0.771 -49.860 1.00 91.69 105 ILE A C 1
ATOM 814 O O . ILE A 1 105 ? 22.279 0.989 -49.066 1.00 91.69 105 ILE A O 1
ATOM 818 N N . ALA A 1 106 ? 24.444 0.538 -49.478 1.00 88.44 106 ALA A N 1
ATOM 819 C CA . ALA A 1 106 ? 24.844 0.417 -48.084 1.00 88.44 106 ALA A CA 1
ATOM 820 C C . ALA A 1 106 ? 24.636 1.724 -47.295 1.00 88.44 106 ALA A C 1
ATOM 822 O O . ALA A 1 106 ? 24.230 1.676 -46.141 1.00 88.44 106 ALA A O 1
ATOM 823 N N . GLU A 1 107 ? 24.824 2.893 -47.916 1.00 87.19 107 GLU A N 1
ATOM 824 C CA . GLU A 1 107 ? 24.509 4.199 -47.318 1.00 87.19 107 GLU A CA 1
ATOM 825 C C . GLU A 1 107 ? 23.004 4.365 -47.027 1.00 87.19 107 GLU A C 1
ATOM 827 O O . GLU A 1 107 ? 22.637 4.879 -45.972 1.00 87.19 107 GLU A O 1
ATOM 832 N N . ILE A 1 108 ? 22.122 3.889 -47.917 1.00 88.88 108 ILE A N 1
ATOM 833 C CA . ILE A 1 108 ? 20.662 3.904 -47.695 1.00 88.88 108 ILE A CA 1
ATOM 834 C C . ILE A 1 108 ? 20.266 2.923 -46.584 1.00 88.88 108 ILE A C 1
ATOM 836 O O . ILE A 1 108 ? 19.442 3.251 -45.728 1.00 88.88 108 ILE A O 1
ATOM 840 N N . GLU A 1 109 ? 20.838 1.716 -46.595 1.00 88.50 109 GLU A N 1
ATOM 841 C CA . GLU A 1 109 ? 20.608 0.714 -45.548 1.00 88.50 109 GLU A CA 1
ATOM 842 C C . GLU A 1 109 ? 21.089 1.219 -44.183 1.00 88.50 109 GLU A C 1
ATOM 844 O O . GLU A 1 109 ? 20.403 1.014 -43.181 1.00 88.50 109 GLU A O 1
ATOM 849 N N . LEU A 1 110 ? 22.220 1.931 -44.151 1.00 85.88 110 LEU A N 1
ATOM 850 C CA . LEU A 1 110 ? 22.761 2.543 -42.945 1.00 85.88 110 LEU A CA 1
ATOM 851 C C . LEU A 1 110 ? 21.810 3.609 -42.388 1.00 85.88 110 LEU A C 1
ATOM 853 O O . LEU A 1 110 ? 21.448 3.519 -41.217 1.00 85.88 110 LEU A O 1
ATOM 857 N N . ASP A 1 111 ? 21.367 4.570 -43.208 1.00 84.06 111 ASP A N 1
ATOM 858 C CA . ASP A 1 111 ? 20.412 5.608 -42.781 1.00 84.06 111 ASP A CA 1
ATOM 859 C C . ASP A 1 111 ? 19.105 4.986 -42.264 1.00 84.06 111 ASP A C 1
ATOM 861 O O . ASP A 1 111 ? 18.615 5.345 -41.192 1.00 84.06 111 ASP A O 1
ATOM 865 N N . THR A 1 112 ? 18.583 3.978 -42.967 1.00 89.56 112 THR A N 1
ATOM 866 C CA . THR A 1 112 ? 17.360 3.268 -42.561 1.00 89.56 112 THR A CA 1
ATOM 867 C C . THR A 1 112 ? 17.538 2.584 -41.205 1.00 89.56 112 THR A C 1
ATOM 869 O O . THR A 1 112 ? 16.745 2.809 -40.290 1.00 89.56 112 THR A O 1
ATOM 872 N N . ALA A 1 113 ? 18.603 1.795 -41.036 1.00 87.38 113 ALA A N 1
ATOM 873 C CA . ALA A 1 113 ? 18.872 1.075 -39.794 1.00 87.38 113 ALA A CA 1
ATOM 874 C C . ALA A 1 113 ? 19.119 2.030 -38.614 1.00 87.38 113 ALA A C 1
ATOM 876 O O . ALA A 1 113 ? 18.685 1.759 -37.493 1.00 87.38 113 ALA A O 1
ATOM 877 N N . GLN A 1 114 ? 19.776 3.168 -38.856 1.00 85.50 114 GLN A N 1
ATOM 878 C CA . GLN A 1 114 ? 19.991 4.204 -37.847 1.00 85.50 114 GLN A CA 1
ATOM 879 C C . GLN A 1 114 ? 18.675 4.858 -37.420 1.00 85.50 114 GLN A C 1
ATOM 881 O O . GLN A 1 114 ? 18.425 4.980 -36.220 1.00 85.50 114 GLN A O 1
ATOM 886 N N . ARG A 1 115 ? 17.803 5.222 -38.369 1.00 88.81 115 ARG A N 1
ATOM 887 C CA . ARG A 1 115 ? 16.469 5.767 -38.070 1.00 88.81 115 ARG A CA 1
ATOM 888 C C . ARG A 1 115 ? 15.628 4.782 -37.270 1.00 88.81 115 ARG A C 1
ATOM 890 O O . ARG A 1 115 ? 15.004 5.182 -36.292 1.00 88.81 115 ARG A O 1
ATOM 897 N N . GLU A 1 116 ? 15.632 3.507 -37.647 1.00 92.44 116 GLU A N 1
ATOM 898 C CA . GLU A 1 116 ? 14.904 2.463 -36.921 1.00 92.44 116 GLU A CA 1
ATOM 899 C C . GLU A 1 116 ? 15.454 2.255 -35.503 1.00 92.44 116 GLU A C 1
ATOM 901 O O . GLU A 1 116 ? 14.674 2.127 -34.559 1.00 92.44 116 GLU A O 1
ATOM 906 N N . LEU A 1 117 ? 16.780 2.274 -35.326 1.00 91.38 117 LEU A N 1
ATOM 907 C CA . LEU A 1 117 ? 17.422 2.171 -34.014 1.00 91.38 117 LEU A CA 1
ATOM 908 C C . LEU A 1 117 ? 17.079 3.360 -33.109 1.00 91.38 117 LEU A C 1
ATOM 910 O O . LEU A 1 117 ? 16.688 3.156 -31.958 1.00 91.38 117 LEU A O 1
ATOM 914 N N . VAL A 1 118 ? 17.197 4.587 -33.624 1.00 90.88 118 VAL A N 1
ATOM 915 C CA . VAL A 1 118 ? 16.841 5.811 -32.891 1.00 90.88 118 VAL A CA 1
ATOM 916 C C . VAL A 1 118 ? 15.359 5.802 -32.539 1.00 90.88 118 VAL A C 1
ATOM 918 O O . VAL A 1 118 ? 15.016 5.980 -31.375 1.00 90.88 118 VAL A O 1
ATOM 921 N N . ALA A 1 119 ? 14.478 5.511 -33.498 1.00 92.69 119 ALA A N 1
ATOM 922 C CA . ALA A 1 119 ? 13.041 5.434 -33.253 1.00 92.69 119 ALA A CA 1
ATOM 923 C C . ALA A 1 119 ? 12.701 4.386 -32.183 1.00 92.69 119 ALA A C 1
ATOM 925 O O . ALA A 1 119 ? 11.908 4.659 -31.284 1.00 92.69 119 ALA A O 1
ATOM 926 N N . PHE A 1 120 ? 13.330 3.208 -32.234 1.00 95.00 120 PHE A N 1
ATOM 927 C CA . PHE A 1 120 ? 13.141 2.167 -31.228 1.00 95.00 120 PHE A CA 1
ATOM 928 C C . PHE A 1 120 ? 13.555 2.634 -29.825 1.00 95.00 120 PHE A C 1
ATOM 930 O O . PHE A 1 120 ? 12.795 2.451 -28.874 1.00 95.00 120 PHE A O 1
ATOM 937 N N . LEU A 1 121 ? 14.733 3.249 -29.684 1.00 93.56 121 LEU A N 1
ATOM 938 C CA . LEU A 1 121 ? 15.231 3.723 -28.391 1.00 93.56 121 LEU A CA 1
ATOM 939 C C . LEU A 1 121 ? 14.411 4.894 -27.844 1.00 93.56 121 LEU A C 1
ATOM 941 O O . LEU A 1 121 ? 14.080 4.887 -26.661 1.00 93.56 121 LEU A O 1
ATOM 945 N N . THR A 1 122 ? 14.035 5.852 -28.691 1.00 92.06 122 THR A N 1
ATOM 946 C CA . THR A 1 122 ? 13.199 6.997 -28.306 1.00 92.06 122 THR A CA 1
ATOM 947 C C . THR A 1 122 ? 11.811 6.545 -27.866 1.00 92.06 122 THR A C 1
ATOM 949 O O . THR A 1 122 ? 11.344 6.963 -26.808 1.00 92.06 122 THR A O 1
ATOM 952 N N . ASN A 1 123 ? 11.175 5.641 -28.619 1.00 94.06 123 ASN A N 1
ATOM 953 C CA . ASN A 1 123 ? 9.873 5.089 -28.244 1.00 94.06 123 ASN A CA 1
ATOM 954 C C . ASN A 1 123 ? 9.962 4.314 -26.929 1.00 94.06 123 ASN A C 1
ATOM 956 O O . ASN A 1 123 ? 9.155 4.541 -26.035 1.00 94.06 123 ASN A O 1
ATOM 960 N N . PHE A 1 124 ? 10.980 3.462 -26.765 1.00 93.12 124 PHE A N 1
ATOM 961 C CA . PHE A 1 124 ? 11.189 2.737 -25.514 1.00 93.12 124 PHE A CA 1
ATOM 962 C C . PHE A 1 124 ? 11.405 3.682 -24.323 1.00 93.12 124 PHE A C 1
ATOM 964 O O . PHE A 1 124 ? 10.849 3.452 -23.251 1.00 93.12 124 PHE A O 1
ATOM 971 N N . ASN A 1 125 ? 12.193 4.747 -24.498 1.00 91.44 125 ASN A N 1
ATOM 972 C CA . ASN A 1 125 ? 12.439 5.733 -23.448 1.00 91.44 125 ASN A CA 1
ATOM 973 C C . ASN A 1 125 ? 11.152 6.481 -23.067 1.00 91.44 125 ASN A C 1
ATOM 975 O O . ASN A 1 125 ? 10.825 6.585 -21.890 1.00 91.44 125 ASN A O 1
ATOM 979 N N . SER A 1 126 ? 10.374 6.917 -24.061 1.00 89.31 126 SER A N 1
ATOM 980 C CA . SER A 1 126 ? 9.092 7.589 -23.835 1.00 89.31 126 SER A CA 1
ATOM 981 C C . SER A 1 126 ? 8.068 6.675 -23.154 1.00 89.31 126 SER A C 1
ATOM 983 O O . SER A 1 126 ? 7.414 7.095 -22.201 1.00 89.31 126 SER A O 1
ATOM 985 N N . GLU A 1 127 ? 7.961 5.413 -23.580 1.00 87.75 127 GLU A N 1
ATOM 986 C CA . GLU A 1 127 ? 7.101 4.417 -22.933 1.00 87.75 127 GLU A CA 1
ATOM 987 C C . GLU A 1 127 ? 7.521 4.167 -21.482 1.00 87.75 127 GLU A C 1
ATOM 989 O O . GLU A 1 127 ? 6.669 4.118 -20.592 1.00 87.75 127 GLU A O 1
ATOM 994 N N . ARG A 1 128 ? 8.829 4.045 -21.223 1.00 85.25 128 ARG A N 1
ATOM 995 C CA . ARG A 1 128 ? 9.377 3.911 -19.868 1.00 85.25 128 ARG A CA 1
ATOM 996 C C . ARG A 1 128 ? 9.003 5.117 -19.011 1.00 85.25 128 ARG A C 1
ATOM 998 O O . ARG A 1 128 ? 8.515 4.934 -17.901 1.00 85.25 128 ARG A O 1
ATOM 1005 N N . ASP A 1 129 ? 9.217 6.329 -19.507 1.00 84.94 129 ASP A N 1
ATOM 1006 C CA . ASP A 1 129 ? 8.951 7.556 -18.753 1.00 84.94 129 ASP A CA 1
ATOM 1007 C C . ASP A 1 129 ? 7.458 7.731 -18.475 1.00 84.94 129 ASP A C 1
ATOM 1009 O O . ASP A 1 129 ? 7.073 8.088 -17.362 1.00 84.94 129 ASP A O 1
ATOM 1013 N N . ALA A 1 130 ? 6.600 7.388 -19.439 1.00 84.62 130 ALA A N 1
ATOM 1014 C CA . ALA A 1 130 ? 5.158 7.356 -19.236 1.00 84.62 130 ALA A CA 1
ATOM 1015 C C . ALA A 1 130 ? 4.759 6.341 -18.151 1.00 84.62 130 ALA A C 1
ATOM 1017 O O . ALA A 1 130 ? 3.958 6.662 -17.272 1.00 84.62 130 ALA A O 1
ATOM 1018 N N . GLN A 1 131 ? 5.343 5.139 -18.159 1.00 79.62 131 GLN A N 1
ATOM 1019 C CA . GLN A 1 131 ? 5.098 4.131 -17.123 1.00 79.62 131 GLN A CA 1
ATOM 1020 C C . GLN A 1 131 ? 5.579 4.593 -15.744 1.00 79.62 131 GLN A C 1
ATOM 1022 O O . GLN A 1 131 ? 4.853 4.421 -14.766 1.00 79.62 131 GLN A O 1
ATOM 1027 N N . LEU A 1 132 ? 6.754 5.221 -15.658 1.00 75.62 132 LEU A N 1
ATOM 1028 C CA . LEU A 1 132 ? 7.270 5.791 -14.412 1.00 75.62 132 LEU A CA 1
ATOM 1029 C C . LEU A 1 132 ? 6.381 6.930 -13.902 1.00 75.62 132 LEU A C 1
ATOM 1031 O O . LEU A 1 132 ? 6.125 7.005 -12.704 1.00 75.62 132 LEU A O 1
ATOM 1035 N N . ALA A 1 133 ? 5.852 7.777 -14.787 1.00 77.50 133 ALA A N 1
ATOM 1036 C CA . ALA A 1 133 ? 4.935 8.852 -14.413 1.00 77.50 133 ALA A CA 1
ATOM 1037 C C . ALA A 1 133 ? 3.592 8.326 -13.875 1.00 77.50 133 ALA A C 1
ATOM 1039 O O . ALA A 1 133 ? 3.032 8.909 -12.945 1.00 77.50 133 ALA A O 1
ATOM 1040 N N . VAL A 1 134 ? 3.081 7.222 -14.431 1.00 79.12 134 VAL A N 1
ATOM 1041 C CA . VAL A 1 134 ? 1.890 6.535 -13.905 1.00 79.12 134 VAL A CA 1
ATOM 1042 C C . VAL A 1 134 ? 2.200 5.885 -12.556 1.00 79.12 134 VAL A C 1
ATOM 1044 O O . VAL A 1 134 ? 1.464 6.098 -11.594 1.00 79.12 134 VAL A O 1
ATOM 1047 N N . ALA A 1 135 ? 3.310 5.149 -12.456 1.00 75.25 135 ALA A N 1
ATOM 1048 C CA . ALA A 1 135 ? 3.736 4.498 -11.219 1.00 75.25 135 ALA A CA 1
ATOM 1049 C C . ALA A 1 135 ? 3.955 5.506 -10.078 1.00 75.25 135 ALA A C 1
ATOM 1051 O O . ALA A 1 135 ? 3.519 5.264 -8.957 1.00 75.25 135 ALA A O 1
ATOM 1052 N N . ALA A 1 136 ? 4.524 6.677 -10.376 1.00 72.88 136 ALA A N 1
ATOM 1053 C CA . ALA A 1 136 ? 4.753 7.748 -9.407 1.00 72.88 136 ALA A CA 1
ATOM 1054 C C . ALA A 1 136 ? 3.465 8.334 -8.802 1.00 72.88 136 ALA A C 1
ATOM 1056 O O . ALA A 1 136 ? 3.532 9.027 -7.793 1.00 72.88 136 ALA A O 1
ATOM 1057 N N . LYS A 1 137 ? 2.296 8.086 -9.406 1.00 83.38 137 LYS A N 1
ATOM 1058 C CA . LYS A 1 137 ? 0.992 8.529 -8.888 1.00 83.38 137 LYS A CA 1
ATOM 1059 C C . LYS A 1 137 ? 0.151 7.397 -8.308 1.00 83.38 137 LYS A C 1
ATOM 1061 O O . LYS A 1 137 ? -0.918 7.677 -7.780 1.00 83.38 137 LYS A O 1
ATOM 1066 N N . LYS A 1 138 ? 0.615 6.145 -8.387 1.00 89.44 138 LYS A N 1
ATOM 1067 C CA . LYS A 1 138 ? -0.133 4.948 -7.969 1.00 89.44 138 LYS A CA 1
ATOM 1068 C C . LYS A 1 138 ? -0.670 5.053 -6.539 1.00 89.44 138 LYS A C 1
ATOM 1070 O O . LYS A 1 138 ? -1.775 4.609 -6.266 1.00 89.44 138 LYS A O 1
ATOM 1075 N N . PHE A 1 139 ? 0.118 5.635 -5.644 1.00 93.44 139 PHE A N 1
ATOM 1076 C CA . PHE A 1 139 ? -0.192 5.728 -4.218 1.00 93.44 139 PHE A CA 1
ATOM 1077 C C . PHE A 1 139 ? -0.853 7.048 -3.814 1.00 93.44 139 PHE A C 1
ATOM 1079 O O . PHE A 1 139 ? -1.158 7.235 -2.640 1.00 93.44 139 PHE A O 1
ATOM 1086 N N . ASN A 1 140 ? -1.048 7.972 -4.757 1.00 94.31 140 ASN A N 1
ATOM 1087 C CA . ASN A 1 140 ? -1.656 9.264 -4.470 1.00 94.31 140 ASN A CA 1
ATOM 1088 C C . ASN A 1 140 ? -3.173 9.107 -4.431 1.00 94.31 140 ASN A C 1
ATOM 1090 O O . ASN A 1 140 ? -3.758 8.505 -5.331 1.00 94.31 140 ASN A O 1
ATOM 1094 N N . PHE A 1 141 ? -3.815 9.692 -3.427 1.00 95.56 141 PHE A N 1
ATOM 1095 C CA . PHE A 1 141 ? -5.264 9.618 -3.290 1.00 95.56 141 PHE A CA 1
ATOM 1096 C C . PHE A 1 141 ? -5.831 10.865 -2.621 1.00 95.56 141 PHE A C 1
ATOM 1098 O O . PHE A 1 141 ? -5.132 11.587 -1.908 1.00 95.56 141 PHE A O 1
ATOM 1105 N N . THR A 1 142 ? -7.124 11.071 -2.843 1.00 95.75 142 THR A N 1
ATOM 1106 C CA . THR A 1 142 ? -7.962 12.013 -2.106 1.00 95.75 142 THR A CA 1
ATOM 1107 C C . THR A 1 142 ? -9.166 11.266 -1.552 1.00 95.75 142 THR A C 1
ATOM 1109 O O . THR A 1 142 ? -9.638 10.306 -2.162 1.00 95.75 142 THR A O 1
ATOM 1112 N N . LEU A 1 143 ? -9.658 11.696 -0.401 1.00 94.81 143 LEU A N 1
ATOM 1113 C CA . LEU A 1 143 ? -10.804 11.131 0.282 1.00 94.81 143 LEU A CA 1
ATOM 1114 C C . LEU A 1 143 ? -11.990 12.081 0.174 1.00 94.81 143 LEU A C 1
ATOM 1116 O O . LEU A 1 143 ? -11.858 13.292 0.339 1.00 94.81 143 LEU A O 1
ATOM 1120 N N . GLU A 1 144 ? -13.163 11.510 -0.064 1.00 92.75 144 GLU A N 1
ATOM 1121 C CA . GLU A 1 144 ? -14.417 12.251 -0.029 1.00 92.75 144 GLU A CA 1
ATOM 1122 C C . GLU A 1 144 ? -14.990 12.236 1.389 1.00 92.75 144 GLU A C 1
ATOM 1124 O O . GLU A 1 144 ? -15.054 11.188 2.036 1.00 92.75 144 GLU A O 1
ATOM 1129 N N . SER A 1 145 ? -15.427 13.403 1.864 1.00 91.50 145 SER A N 1
ATOM 1130 C CA . SER A 1 145 ? -16.051 13.534 3.180 1.00 91.50 145 SER A CA 1
ATOM 1131 C C . SER A 1 145 ? -17.524 13.126 3.155 1.00 91.50 145 SER A C 1
ATOM 1133 O O . SER A 1 145 ? -18.249 13.345 2.178 1.00 91.50 145 SER A O 1
ATOM 1135 N N . THR A 1 146 ? -18.006 12.545 4.252 1.00 94.38 146 THR A N 1
ATOM 1136 C CA . THR A 1 146 ? -19.429 12.250 4.439 1.00 94.38 146 THR A CA 1
ATOM 1137 C C . THR A 1 146 ? -19.838 12.307 5.912 1.00 94.38 146 THR A C 1
ATOM 1139 O O . THR A 1 146 ? -19.025 12.572 6.784 1.00 94.38 146 THR A O 1
ATOM 1142 N N . THR A 1 147 ? -21.112 12.096 6.231 1.00 93.50 147 THR A N 1
ATOM 1143 C CA . THR A 1 147 ? -21.569 12.059 7.633 1.00 93.50 147 THR A CA 1
ATOM 1144 C C . THR A 1 147 ? -21.079 10.792 8.333 1.00 93.50 147 THR A C 1
ATOM 1146 O O . THR A 1 147 ? -21.108 9.723 7.711 1.00 93.50 147 THR A O 1
ATOM 1149 N N . TYR A 1 148 ? -20.758 10.870 9.627 1.00 92.81 148 TYR A N 1
ATOM 1150 C CA . TYR A 1 148 ? -20.337 9.716 10.433 1.00 92.81 148 TYR A CA 1
ATOM 1151 C C . TYR A 1 148 ? -21.236 8.479 10.256 1.00 92.81 148 TYR A C 1
ATOM 1153 O O . TYR A 1 148 ? -20.738 7.409 9.921 1.00 92.81 148 TYR A O 1
ATOM 1161 N N . GLU A 1 149 ? -22.557 8.625 10.400 1.00 92.88 149 GLU A N 1
ATOM 1162 C CA . GLU A 1 149 ? -23.512 7.504 10.330 1.00 92.88 149 GLU A CA 1
ATOM 1163 C C . GLU A 1 149 ? -23.422 6.740 8.999 1.00 92.88 149 GLU A C 1
ATOM 1165 O O . GLU A 1 149 ? -23.379 5.504 8.956 1.00 92.88 149 GLU A O 1
ATOM 1170 N N . LYS A 1 150 ? -23.337 7.485 7.892 1.00 95.19 150 LYS A N 1
ATOM 1171 C CA . LYS A 1 150 ? -23.209 6.916 6.550 1.00 95.19 150 LYS A CA 1
ATOM 1172 C C . LYS A 1 150 ? -21.867 6.210 6.367 1.00 95.19 150 LYS A C 1
ATOM 1174 O O . LYS A 1 150 ? -21.864 5.083 5.870 1.00 95.19 150 LYS A O 1
ATOM 1179 N N . ALA A 1 151 ? -20.765 6.841 6.777 1.00 96.25 151 ALA A N 1
ATOM 1180 C CA . ALA A 1 151 ? -19.434 6.242 6.708 1.00 96.25 151 ALA A CA 1
ATOM 1181 C C . ALA A 1 151 ? -19.378 4.946 7.524 1.00 96.25 151 ALA A C 1
ATOM 1183 O O . ALA A 1 151 ? -19.055 3.895 6.980 1.00 96.25 151 ALA A O 1
ATOM 1184 N N . PHE A 1 152 ? -19.809 4.993 8.786 1.00 96.75 152 PHE A N 1
ATOM 1185 C CA . PHE A 1 152 ? -19.848 3.847 9.689 1.00 96.75 152 PHE A CA 1
ATOM 1186 C C . PHE A 1 152 ? -20.662 2.686 9.110 1.00 96.75 152 PHE A C 1
ATOM 1188 O O . PHE A 1 152 ? -20.196 1.545 9.063 1.00 96.75 152 PHE A O 1
ATOM 1195 N N . THR A 1 153 ? -21.860 2.973 8.593 1.00 96.75 153 THR A N 1
ATOM 1196 C CA . THR A 1 153 ? -22.734 1.962 7.986 1.00 96.75 153 THR A CA 1
ATOM 1197 C C . THR A 1 153 ? -22.092 1.321 6.755 1.00 96.75 153 THR A C 1
ATOM 1199 O O . THR A 1 153 ? -22.130 0.099 6.591 1.00 96.75 153 THR A O 1
ATOM 1202 N N . GLN A 1 154 ? -21.513 2.126 5.862 1.00 97.19 154 GLN A N 1
ATOM 1203 C CA . GLN A 1 154 ? -20.883 1.636 4.633 1.00 97.19 154 GLN A CA 1
ATOM 1204 C C . GLN A 1 154 ? -19.620 0.823 4.931 1.00 97.19 154 GLN A C 1
ATOM 1206 O O . GLN A 1 154 ? -19.457 -0.275 4.393 1.00 97.19 154 GLN A O 1
ATOM 1211 N N . SER A 1 155 ? -18.775 1.321 5.830 1.00 98.00 155 SER A N 1
ATOM 1212 C CA . SER A 1 155 ? -17.569 0.644 6.295 1.00 98.00 155 SER A CA 1
ATOM 1213 C C . SER A 1 155 ? -17.889 -0.686 6.960 1.00 98.00 155 SER A C 1
ATOM 1215 O O . SER A 1 155 ? -17.328 -1.706 6.569 1.00 98.00 155 SER A O 1
ATOM 1217 N N . THR A 1 156 ? -18.858 -0.722 7.878 1.00 98.25 156 THR A N 1
ATOM 1218 C CA . THR A 1 156 ? -19.288 -1.962 8.542 1.00 98.25 156 THR A CA 1
ATOM 1219 C C . THR A 1 156 ? -19.773 -2.997 7.527 1.00 98.25 156 THR A C 1
ATOM 1221 O O . THR A 1 156 ? -19.322 -4.142 7.548 1.00 98.25 156 THR A O 1
ATOM 1224 N N . LYS A 1 157 ? -20.626 -2.597 6.572 1.00 97.62 157 LYS A N 1
ATOM 1225 C CA . LYS A 1 157 ? -21.095 -3.488 5.495 1.00 97.62 157 LYS A CA 1
ATOM 1226 C C . LYS A 1 157 ? -19.936 -4.068 4.686 1.00 97.62 157 LYS A C 1
ATOM 1228 O O . LYS A 1 157 ? -19.903 -5.277 4.457 1.00 97.62 157 LYS A O 1
ATOM 1233 N N . SER A 1 158 ? -19.002 -3.216 4.263 1.00 97.50 158 SER A N 1
ATOM 1234 C CA . SER A 1 158 ? -17.842 -3.610 3.456 1.00 97.50 158 SER A CA 1
ATOM 1235 C C . SER A 1 158 ? -16.925 -4.578 4.209 1.00 97.50 158 SER A C 1
ATOM 1237 O O . SER A 1 158 ? -16.607 -5.660 3.710 1.00 97.50 158 SER A O 1
ATOM 1239 N N . LEU A 1 159 ? -16.558 -4.232 5.445 1.00 98.19 159 LEU A N 1
ATOM 1240 C CA . LEU A 1 159 ? -15.643 -5.017 6.268 1.00 98.19 159 LEU A CA 1
ATOM 1241 C C . LEU A 1 159 ? -16.245 -6.378 6.634 1.00 98.19 159 LEU A C 1
ATOM 1243 O O . LEU A 1 159 ? -15.612 -7.404 6.392 1.00 98.19 159 LEU A O 1
ATOM 1247 N N . LEU A 1 160 ? -17.487 -6.430 7.124 1.00 97.62 160 LEU A N 1
ATOM 1248 C CA . LEU A 1 160 ? -18.124 -7.705 7.472 1.00 97.62 160 LEU A CA 1
ATOM 1249 C C . LEU A 1 160 ? -18.330 -8.606 6.245 1.00 97.62 160 LEU A C 1
ATOM 1251 O O . LEU A 1 160 ? -18.129 -9.819 6.326 1.00 97.62 160 LEU A O 1
ATOM 1255 N N . ALA A 1 161 ? -18.676 -8.034 5.085 1.00 96.44 161 ALA A N 1
ATOM 1256 C CA . ALA A 1 161 ? -18.745 -8.800 3.841 1.00 96.44 161 ALA A CA 1
ATOM 1257 C C . ALA A 1 161 ? -17.379 -9.392 3.472 1.00 96.44 161 ALA A C 1
ATOM 1259 O O . ALA A 1 161 ? -17.294 -10.579 3.151 1.00 96.44 161 ALA A O 1
ATOM 1260 N N . PHE A 1 162 ? -16.308 -8.605 3.583 1.00 96.75 162 PHE A N 1
ATOM 1261 C CA . PHE A 1 162 ? -14.952 -9.082 3.340 1.00 96.75 162 PHE A CA 1
ATOM 1262 C C . PHE A 1 162 ? -14.563 -10.222 4.288 1.00 96.75 162 PHE A C 1
ATOM 1264 O O . PHE A 1 162 ? -14.137 -11.276 3.809 1.00 96.75 162 PHE A O 1
ATOM 1271 N N . ALA A 1 163 ? -14.769 -10.054 5.600 1.00 96.81 163 ALA A N 1
ATOM 1272 C CA . ALA A 1 163 ? -14.478 -11.069 6.615 1.00 96.81 163 ALA A CA 1
ATOM 1273 C C . ALA A 1 163 ? -15.085 -12.428 6.235 1.00 96.81 163 ALA A C 1
ATOM 1275 O O . ALA A 1 163 ? -14.376 -13.436 6.160 1.00 96.81 163 ALA A O 1
ATOM 1276 N N . ARG A 1 164 ? -16.373 -12.432 5.864 1.00 93.88 164 ARG A N 1
ATOM 1277 C CA . ARG A 1 164 ? -17.080 -13.635 5.404 1.00 93.88 164 ARG A CA 1
ATOM 1278 C C . ARG A 1 164 ? -16.435 -14.249 4.165 1.00 93.88 164 ARG A C 1
ATOM 1280 O O . ARG A 1 164 ? -16.162 -15.446 4.150 1.00 93.88 164 ARG A O 1
ATOM 1287 N N . THR A 1 165 ? -16.140 -13.448 3.138 1.00 95.25 165 THR A N 1
ATOM 1288 C CA . THR A 1 165 ? -15.517 -13.961 1.900 1.00 95.25 165 THR A CA 1
ATOM 1289 C C . THR A 1 165 ? -14.114 -14.533 2.115 1.00 95.25 165 THR A C 1
ATOM 1291 O O . THR A 1 165 ? -13.691 -15.410 1.365 1.00 95.25 165 THR A O 1
ATOM 1294 N N . LYS A 1 166 ? -13.396 -14.076 3.148 1.00 95.44 166 LYS A N 1
ATOM 1295 C CA . LYS A 1 166 ? -12.064 -14.576 3.523 1.00 95.44 166 LYS A CA 1
ATOM 1296 C C . LYS A 1 166 ? -12.091 -15.720 4.544 1.00 95.44 166 LYS A C 1
ATOM 1298 O O . LYS A 1 166 ? -11.031 -16.241 4.897 1.00 95.44 166 LYS A O 1
ATOM 1303 N N . GLY A 1 167 ? -13.281 -16.150 4.966 1.00 94.44 167 GLY A N 1
ATOM 1304 C CA . GLY A 1 167 ? -13.472 -17.286 5.865 1.00 94.44 167 GLY A CA 1
ATOM 1305 C C . GLY A 1 167 ? -13.267 -16.966 7.3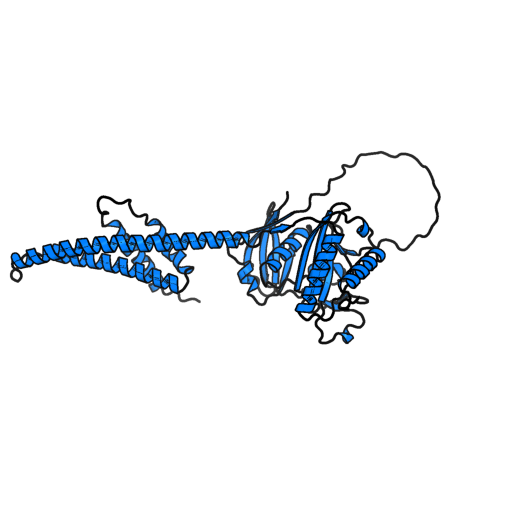47 1.00 94.44 167 GLY A C 1
ATOM 1306 O O . GLY A 1 167 ? -13.024 -17.887 8.124 1.00 94.44 167 GLY A O 1
ATOM 1307 N N . TYR A 1 168 ? -13.357 -15.695 7.747 1.00 95.06 168 TYR A N 1
ATOM 1308 C CA . TYR A 1 168 ? -13.425 -15.314 9.157 1.00 95.06 168 TYR A CA 1
ATOM 1309 C C . TYR A 1 168 ? -14.835 -15.595 9.670 1.00 95.06 168 TYR A C 1
ATOM 1311 O O . TYR A 1 168 ? -15.788 -14.905 9.311 1.00 95.06 168 TYR A O 1
ATOM 1319 N N . SER A 1 169 ? -14.971 -16.648 10.478 1.00 86.12 169 SER A N 1
ATOM 1320 C CA . SER A 1 169 ? -16.261 -17.073 11.035 1.00 86.12 169 SER A CA 1
ATOM 1321 C C . SER A 1 169 ? -16.724 -16.199 12.197 1.00 86.12 169 SER A C 1
ATOM 1323 O O . SER A 1 169 ? -17.888 -16.257 12.576 1.00 86.12 169 SER A O 1
ATOM 1325 N N . THR A 1 170 ? -15.807 -15.436 12.789 1.00 94.56 170 THR A N 1
ATOM 1326 C CA . THR A 1 170 ? -16.085 -14.564 13.927 1.00 94.56 170 THR A CA 1
ATOM 1327 C C . THR A 1 170 ? -15.292 -13.273 13.785 1.00 94.56 170 THR A C 1
ATOM 1329 O O . THR A 1 170 ? -14.086 -13.298 13.527 1.00 94.56 170 THR A O 1
ATOM 1332 N N . VAL A 1 171 ? -15.986 -12.153 13.966 1.00 97.38 171 VAL A N 1
ATOM 1333 C CA . VAL A 1 171 ? -15.419 -10.808 14.034 1.00 97.38 171 VAL A CA 1
ATOM 1334 C C . VAL A 1 171 ? -15.670 -10.273 15.439 1.00 97.38 171 VAL A C 1
ATOM 1336 O O . VAL A 1 171 ? -16.813 -10.103 15.856 1.00 97.38 171 VAL A O 1
ATOM 1339 N N . LEU A 1 172 ? -14.600 -10.037 16.186 1.00 97.62 172 LEU A N 1
ATOM 1340 C CA . LEU A 1 172 ? -14.665 -9.480 17.527 1.00 97.62 172 LEU A CA 1
ATOM 1341 C C . LEU A 1 172 ? -14.864 -7.967 17.435 1.00 97.62 172 LEU A C 1
ATOM 1343 O O . LEU A 1 172 ? -14.089 -7.290 16.768 1.00 97.62 172 LEU A O 1
ATOM 1347 N N . PHE A 1 173 ? -15.878 -7.436 18.108 1.00 97.38 173 PHE A N 1
ATOM 1348 C CA . PHE A 1 173 ? -16.055 -6.001 18.315 1.00 97.38 173 PHE A CA 1
ATOM 1349 C C . PHE A 1 173 ? -15.956 -5.708 19.808 1.00 97.38 173 PHE A C 1
ATOM 1351 O O . PHE A 1 173 ? -16.784 -6.182 20.584 1.00 97.38 173 PHE A O 1
ATOM 1358 N N . ASP A 1 174 ? -14.947 -4.934 20.199 1.00 95.81 174 ASP A N 1
ATOM 1359 C CA . ASP A 1 174 ? -14.752 -4.548 21.595 1.00 95.81 174 ASP A CA 1
ATOM 1360 C C . ASP A 1 174 ? -15.196 -3.109 21.869 1.00 95.81 174 ASP A C 1
ATOM 1362 O O . ASP A 1 174 ? -16.131 -2.900 22.640 1.00 95.81 174 ASP A O 1
ATOM 1366 N N . HIS A 1 175 ? -14.557 -2.120 21.242 1.00 94.69 175 HIS A N 1
ATOM 1367 C CA . HIS A 1 175 ? -14.812 -0.708 21.511 1.00 94.69 175 HIS A CA 1
ATOM 1368 C C . HIS A 1 175 ? -14.610 0.167 20.269 1.00 94.69 175 HIS A C 1
ATOM 1370 O O . HIS A 1 175 ? -13.971 -0.232 19.296 1.00 94.69 175 HIS A O 1
ATOM 1376 N N . ILE A 1 176 ? -15.142 1.388 20.330 1.00 94.69 176 ILE A N 1
ATOM 1377 C CA . ILE A 1 176 ? -14.723 2.502 19.473 1.00 94.69 176 ILE A CA 1
ATOM 1378 C C . ILE A 1 176 ? -13.746 3.377 20.254 1.00 94.69 176 ILE A C 1
ATOM 1380 O O . ILE A 1 176 ? -14.001 3.713 21.414 1.00 94.69 176 ILE A O 1
ATOM 1384 N N . PHE A 1 177 ? -12.661 3.767 19.599 1.00 94.38 177 PHE A N 1
ATOM 1385 C CA . PHE A 1 177 ? -11.616 4.596 20.179 1.00 94.38 177 PHE A CA 1
ATOM 1386 C C . PHE A 1 177 ? -11.610 5.989 19.554 1.00 94.38 177 PHE A C 1
ATOM 1388 O O . PHE A 1 177 ? -11.857 6.138 18.358 1.00 94.38 177 PHE A O 1
ATOM 1395 N N . ILE A 1 178 ? -11.309 7.001 20.359 1.00 92.06 178 ILE A N 1
ATOM 1396 C CA . ILE A 1 178 ? -10.950 8.345 19.903 1.00 92.06 178 ILE A CA 1
ATOM 1397 C C . ILE A 1 178 ? -9.455 8.503 20.140 1.00 92.06 178 ILE A C 1
ATOM 1399 O O . ILE A 1 178 ? -8.986 8.248 21.247 1.00 92.06 178 ILE A O 1
ATOM 1403 N N . SER A 1 179 ? -8.720 8.903 19.109 1.00 90.56 179 SER A N 1
ATOM 1404 C CA . SER A 1 179 ? -7.280 9.129 19.191 1.00 90.56 179 SER A CA 1
ATOM 1405 C C . SER A 1 179 ? -6.942 10.546 18.767 1.00 90.56 179 SER A C 1
ATOM 1407 O O . SER A 1 179 ? -7.186 10.938 17.627 1.00 90.56 179 SER A O 1
ATOM 1409 N N . ASP A 1 180 ? -6.354 11.297 19.683 1.00 85.81 180 ASP A N 1
ATOM 1410 C CA . ASP A 1 180 ? -5.922 12.677 19.485 1.00 85.81 180 ASP A CA 1
ATOM 1411 C C . ASP A 1 180 ? -4.512 12.880 20.074 1.00 85.81 180 ASP A C 1
ATOM 1413 O O . ASP A 1 180 ? -3.759 11.925 20.295 1.00 85.81 180 ASP A O 1
ATOM 1417 N N . ARG A 1 181 ? -4.120 14.137 20.306 1.00 79.62 181 ARG A N 1
ATOM 1418 C CA . ARG A 1 181 ? -2.823 14.480 20.910 1.00 79.62 181 ARG A CA 1
ATOM 1419 C C . ARG A 1 181 ? -2.700 14.073 22.381 1.00 79.62 181 ARG A C 1
ATOM 1421 O O . ARG A 1 181 ? -1.574 13.927 22.850 1.00 79.62 181 ARG A O 1
ATOM 1428 N N . ASP A 1 182 ? -3.815 13.899 23.084 1.00 80.56 182 ASP A N 1
ATOM 1429 C CA . ASP A 1 182 ? -3.855 13.497 24.492 1.00 80.56 182 ASP A CA 1
ATOM 1430 C C . ASP A 1 182 ? -3.812 11.970 24.650 1.00 80.56 182 ASP A C 1
ATOM 1432 O O . ASP A 1 182 ? -3.617 11.461 25.755 1.00 80.56 182 ASP A O 1
ATOM 1436 N N . GLY A 1 183 ? -3.970 11.232 23.550 1.00 85.25 183 GLY A N 1
ATOM 1437 C CA . GLY A 1 183 ? -3.820 9.785 23.482 1.00 85.25 183 GLY A CA 1
ATOM 1438 C C . GLY A 1 183 ? -5.043 9.088 22.898 1.00 85.25 183 GLY A C 1
ATOM 1439 O O . GLY A 1 183 ? -5.900 9.698 22.265 1.00 85.25 183 GLY A O 1
ATOM 1440 N N . THR A 1 184 ? -5.103 7.772 23.097 1.00 89.88 184 THR A N 1
ATOM 1441 C CA . THR A 1 184 ? -6.209 6.923 22.640 1.00 89.88 184 THR A CA 1
ATOM 1442 C C . THR A 1 184 ? -7.143 6.633 23.814 1.00 89.88 184 THR A C 1
ATOM 1444 O O . THR A 1 184 ? -6.719 6.068 24.819 1.00 89.88 184 THR A O 1
ATOM 1447 N N . LYS A 1 185 ? -8.419 7.007 23.689 1.00 90.94 185 LYS A N 1
ATOM 1448 C CA . LYS A 1 185 ? -9.455 6.885 24.727 1.00 90.94 185 LYS A CA 1
ATOM 1449 C C . LYS A 1 185 ? -10.651 6.091 24.212 1.00 90.94 185 LYS A C 1
ATOM 1451 O O . LYS A 1 185 ? -10.927 6.064 23.012 1.00 90.94 185 LYS A O 1
ATOM 1456 N N . ARG A 1 186 ? -11.389 5.459 25.123 1.00 91.88 186 ARG A N 1
ATOM 1457 C CA . ARG A 1 186 ? -12.650 4.769 24.817 1.00 91.88 186 ARG A CA 1
ATOM 1458 C C . ARG A 1 186 ? -13.811 5.764 24.848 1.00 91.88 186 ARG A C 1
ATOM 1460 O O . ARG A 1 186 ? -13.841 6.664 25.687 1.00 91.88 186 ARG A O 1
ATOM 1467 N N . ILE A 1 187 ? -14.761 5.609 23.926 1.00 89.44 187 ILE A N 1
ATOM 1468 C CA . ILE A 1 187 ? -16.038 6.342 24.001 1.00 89.44 187 ILE A CA 1
ATOM 1469 C C . ILE A 1 187 ? -16.896 5.821 25.166 1.00 89.44 187 ILE A C 1
ATOM 1471 O O . ILE A 1 187 ? -16.605 4.772 25.719 1.00 89.44 187 ILE A O 1
ATOM 1475 N N . SER A 1 188 ? -17.983 6.502 25.517 1.00 88.25 188 SER A N 1
ATOM 1476 C CA . SER A 1 188 ? -18.913 5.998 26.539 1.00 88.25 188 SER A CA 1
ATOM 1477 C C . SER A 1 188 ? -19.523 4.624 26.204 1.00 88.25 188 SER A C 1
ATOM 1479 O O . SER A 1 188 ? -19.863 4.336 25.048 1.00 88.25 188 SER A O 1
ATOM 1481 N N . ALA A 1 189 ? -19.783 3.810 27.233 1.00 89.38 189 ALA A N 1
ATOM 1482 C CA . ALA A 1 189 ? -20.490 2.532 27.112 1.00 89.38 189 ALA A CA 1
ATOM 1483 C C . ALA A 1 189 ? -21.847 2.641 26.384 1.00 89.38 189 ALA A C 1
ATOM 1485 O O . ALA A 1 189 ? -22.215 1.750 25.616 1.00 89.38 189 ALA A O 1
ATOM 1486 N N . GLN A 1 190 ? -22.586 3.743 26.573 1.00 89.44 190 GLN A N 1
ATOM 1487 C CA . GLN A 1 190 ? -23.845 3.988 25.862 1.00 89.44 190 GLN A CA 1
ATOM 1488 C C . GLN A 1 190 ? -23.624 4.059 24.346 1.00 89.44 190 GLN A C 1
ATOM 14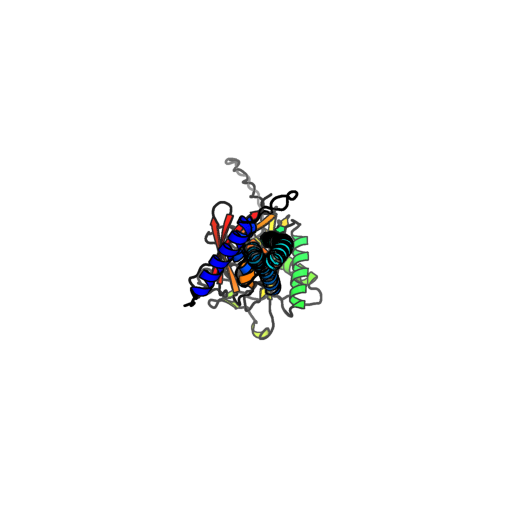90 O O . GLN A 1 190 ? -24.310 3.372 23.588 1.00 89.44 190 GLN A O 1
ATOM 1495 N N . ALA A 1 191 ? -22.656 4.861 23.907 1.00 88.56 191 ALA A N 1
ATOM 1496 C CA . ALA A 1 191 ? -22.342 5.017 22.495 1.00 88.56 191 ALA A CA 1
ATOM 1497 C C . ALA A 1 191 ? -21.736 3.732 21.897 1.00 88.56 191 ALA A C 1
ATOM 1499 O O . ALA A 1 191 ? -22.059 3.352 20.771 1.00 88.56 191 ALA A O 1
ATOM 1500 N N . ARG A 1 192 ? -20.935 2.996 22.678 1.00 93.00 192 ARG A N 1
ATOM 1501 C CA . ARG A 1 192 ? -20.425 1.665 22.315 1.00 93.00 192 ARG A CA 1
ATOM 1502 C C . ARG A 1 192 ? -21.549 0.653 22.081 1.00 93.00 192 ARG A C 1
ATOM 1504 O O . ARG A 1 192 ? -21.511 -0.071 21.089 1.00 93.00 192 ARG A O 1
ATOM 1511 N N . ASN A 1 193 ? -22.559 0.620 22.949 1.00 92.31 193 ASN A N 1
ATOM 1512 C CA . ASN A 1 193 ? -23.706 -0.281 22.799 1.00 92.31 193 ASN A CA 1
ATOM 1513 C C . ASN A 1 193 ? -24.563 0.088 21.579 1.00 92.31 193 ASN A C 1
ATOM 1515 O O . ASN A 1 193 ? -24.941 -0.795 20.820 1.00 92.31 193 ASN A O 1
ATOM 1519 N N . GLN A 1 194 ? -24.787 1.381 21.321 1.00 92.19 194 GLN A N 1
ATOM 1520 C CA . GLN A 1 194 ? -25.483 1.836 20.108 1.00 92.19 194 GLN A CA 1
ATOM 1521 C C . GLN A 1 194 ? -24.741 1.437 18.824 1.00 92.19 194 GLN A C 1
ATOM 1523 O O . GLN A 1 194 ? -25.356 1.011 17.841 1.00 92.19 194 GLN A O 1
ATOM 1528 N N . ALA A 1 195 ? -23.410 1.547 18.829 1.00 94.06 195 ALA A N 1
ATOM 1529 C CA . ALA A 1 195 ? -22.586 1.079 17.725 1.00 94.06 195 ALA A CA 1
ATOM 1530 C C . ALA A 1 195 ? -22.688 -0.440 17.544 1.00 94.06 195 ALA A C 1
ATOM 1532 O O . ALA A 1 195 ? -22.844 -0.901 16.415 1.00 94.06 195 ALA A O 1
ATOM 1533 N N . TYR A 1 196 ? -22.653 -1.213 18.635 1.00 96.12 196 TYR A N 1
ATOM 1534 C CA . TYR A 1 196 ? -22.840 -2.663 18.587 1.00 96.12 196 TYR A CA 1
ATOM 1535 C C . TYR A 1 196 ? -24.198 -3.048 17.996 1.00 96.12 196 TYR A C 1
ATOM 1537 O O . TYR A 1 196 ? -24.235 -3.858 17.072 1.00 96.12 196 TYR A O 1
ATOM 1545 N N . ASP A 1 197 ? -25.286 -2.433 18.463 1.00 95.31 197 ASP A N 1
ATOM 1546 C CA . ASP A 1 197 ? -26.633 -2.683 17.942 1.00 95.31 197 ASP A CA 1
ATOM 1547 C C . ASP A 1 197 ? -26.680 -2.421 16.434 1.00 95.31 197 ASP A C 1
ATOM 1549 O O . ASP A 1 197 ? -27.147 -3.263 15.672 1.00 95.31 197 ASP A O 1
ATOM 1553 N N . THR A 1 198 ? -26.090 -1.310 15.984 1.00 95.38 198 THR A N 1
ATOM 1554 C CA . THR A 1 198 ? -25.985 -0.971 14.556 1.00 95.38 198 THR A CA 1
ATOM 1555 C C . THR A 1 198 ? -25.181 -2.015 13.776 1.00 95.38 198 THR A C 1
ATOM 1557 O O . THR A 1 198 ? -25.574 -2.418 12.681 1.00 95.38 198 THR A O 1
ATOM 1560 N N . ILE A 1 199 ? -24.051 -2.473 14.321 1.00 97.69 199 ILE A N 1
ATOM 1561 C CA . ILE A 1 199 ? -23.207 -3.498 13.697 1.00 97.69 199 ILE A CA 1
ATOM 1562 C C . ILE A 1 199 ? -23.970 -4.822 13.572 1.00 97.69 199 ILE A C 1
ATOM 1564 O O . ILE A 1 199 ? -23.923 -5.446 12.512 1.00 97.69 199 ILE A O 1
ATOM 1568 N N . VAL A 1 200 ? -24.680 -5.245 14.620 1.00 96.38 200 VAL A N 1
ATOM 1569 C CA . VAL A 1 200 ? -25.482 -6.477 14.626 1.00 96.38 200 VAL A CA 1
ATOM 1570 C C . VAL A 1 200 ? -26.645 -6.377 13.645 1.00 96.38 200 VAL A C 1
ATOM 1572 O O . VAL A 1 200 ? -26.881 -7.323 12.899 1.00 96.38 200 VAL A O 1
ATOM 1575 N N . ASP A 1 201 ? -27.325 -5.233 13.578 1.00 96.75 201 ASP A N 1
ATOM 1576 C CA . ASP A 1 201 ? -28.425 -5.013 12.633 1.00 96.75 201 ASP A CA 1
ATOM 1577 C C . ASP A 1 201 ? -27.928 -5.077 11.176 1.00 96.75 201 ASP A C 1
ATOM 1579 O O . ASP A 1 201 ? -28.579 -5.650 10.299 1.00 96.75 201 ASP A O 1
ATOM 1583 N N . ILE A 1 202 ? -26.714 -4.573 10.918 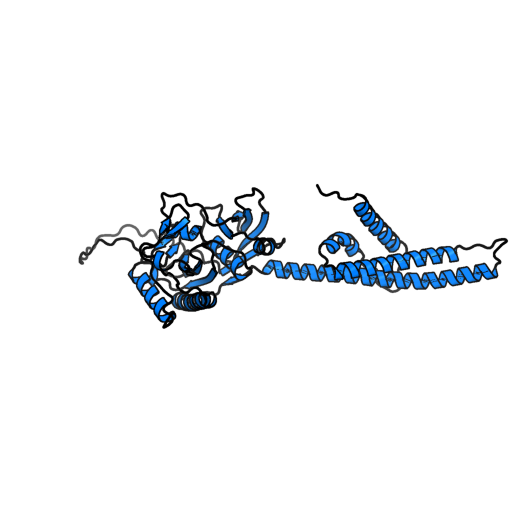1.00 96.69 202 ILE A N 1
ATOM 1584 C CA . ILE A 1 202 ? -26.031 -4.694 9.621 1.00 96.69 202 ILE A CA 1
ATOM 1585 C C . ILE A 1 202 ? -25.600 -6.138 9.329 1.00 96.69 202 ILE A C 1
ATOM 1587 O O . ILE A 1 202 ? -25.691 -6.582 8.179 1.00 96.69 202 ILE A O 1
ATOM 1591 N N . ASP A 1 203 ? -25.095 -6.865 10.326 1.00 94.88 203 ASP A N 1
ATOM 1592 C CA . ASP A 1 203 ? -24.693 -8.267 10.179 1.00 94.88 203 ASP A CA 1
ATOM 1593 C C . ASP A 1 203 ? -25.907 -9.192 9.981 1.00 94.88 203 ASP A C 1
ATOM 1595 O O . ASP A 1 203 ? -25.813 -10.235 9.327 1.00 94.88 203 ASP A O 1
ATOM 1599 N N . GLY A 1 204 ? -27.073 -8.783 10.483 1.00 92.38 204 GLY A N 1
ATOM 1600 C CA . GLY A 1 204 ? -28.353 -9.441 10.281 1.00 92.38 204 GLY A CA 1
ATOM 1601 C C . GLY A 1 204 ? -28.326 -10.894 10.749 1.00 92.38 204 GLY A C 1
ATOM 1602 O O . GLY A 1 204 ? -27.978 -11.209 11.882 1.00 92.38 204 GLY A O 1
ATOM 1603 N N . THR A 1 205 ? -28.689 -11.819 9.861 1.00 90.50 205 THR A N 1
ATOM 1604 C CA . THR A 1 205 ? -28.773 -13.251 10.189 1.00 90.50 205 THR A CA 1
ATOM 1605 C C . THR A 1 205 ? -27.438 -13.991 10.087 1.00 90.50 205 THR A C 1
ATOM 1607 O O . THR A 1 205 ? -27.430 -15.222 10.118 1.00 90.50 205 THR A O 1
ATOM 1610 N N . HIS A 1 206 ? -26.319 -13.291 9.879 1.00 89.88 206 HIS A N 1
ATOM 1611 C CA . HIS A 1 206 ? -25.011 -13.937 9.768 1.00 89.88 206 HIS A CA 1
ATOM 1612 C C . HIS A 1 206 ? -24.411 -14.300 11.130 1.00 89.88 206 HIS A C 1
ATOM 1614 O O . HIS A 1 206 ? -23.694 -15.296 11.201 1.00 89.88 206 HIS A O 1
ATOM 1620 N N . PHE A 1 207 ? -24.740 -13.552 12.191 1.00 84.75 207 PHE A N 1
ATOM 1621 C CA . PHE A 1 207 ? -24.257 -13.779 13.562 1.00 84.75 207 PHE A CA 1
ATOM 1622 C C . PHE A 1 207 ? -22.727 -13.944 13.650 1.00 84.75 207 PHE A C 1
ATOM 1624 O O . PHE A 1 207 ? -22.205 -14.747 14.421 1.00 84.75 207 PHE A O 1
ATOM 1631 N N . THR A 1 208 ? -22.008 -13.194 12.819 1.00 89.00 208 THR A N 1
ATOM 1632 C CA . THR A 1 208 ? -20.546 -13.178 12.714 1.00 89.00 208 THR A CA 1
ATOM 1633 C C . THR A 1 208 ? -19.919 -12.385 13.856 1.00 89.00 208 THR A C 1
ATOM 1635 O O . THR A 1 208 ? -18.776 -12.641 14.231 1.00 89.00 208 THR A O 1
ATOM 1638 N N . VAL A 1 209 ? -20.628 -11.385 14.381 1.00 95.12 209 VAL A N 1
ATOM 1639 C CA . VAL A 1 209 ? -20.067 -10.423 15.335 1.00 95.12 209 VAL A CA 1
ATOM 1640 C C . VAL A 1 209 ? -20.195 -10.935 16.766 1.00 95.12 209 VAL A C 1
ATOM 1642 O O . VAL A 1 209 ? -21.218 -11.491 17.158 1.00 95.12 209 VAL A O 1
ATOM 1645 N N . SER A 1 210 ? -19.139 -10.781 17.561 1.00 93.44 210 SER A N 1
ATOM 1646 C CA . SER A 1 210 ? -19.118 -11.168 18.975 1.00 93.44 210 SER A CA 1
ATOM 1647 C C . SER A 1 210 ? -18.362 -10.144 19.811 1.00 93.44 210 SER A C 1
ATOM 1649 O O . SER A 1 210 ? -17.409 -9.535 19.334 1.00 93.44 210 SER A O 1
ATOM 1651 N N . VAL A 1 211 ? -18.773 -9.967 21.065 1.00 94.12 211 VAL A N 1
ATOM 1652 C CA . VAL A 1 211 ? -18.109 -9.052 22.002 1.00 94.12 211 VAL A CA 1
ATOM 1653 C C . VAL A 1 211 ? -17.152 -9.853 22.884 1.00 94.12 211 VAL A C 1
ATOM 1655 O O . VAL A 1 211 ? -17.623 -10.695 23.657 1.00 94.12 211 VAL A O 1
ATOM 1658 N N . PRO A 1 212 ? -15.827 -9.646 22.780 1.00 94.44 212 PRO A N 1
ATOM 1659 C CA . PRO A 1 212 ? -14.882 -10.297 23.672 1.00 94.44 212 PRO A CA 1
ATOM 1660 C C . PRO A 1 212 ? -15.007 -9.711 25.083 1.00 94.44 212 PRO A C 1
ATOM 1662 O O . PRO A 1 212 ? -15.301 -8.532 25.264 1.00 94.44 212 PRO A O 1
ATOM 1665 N N . GLN A 1 213 ? -14.779 -10.543 26.095 1.00 92.94 213 GLN A N 1
ATOM 1666 C CA . GLN A 1 213 ? -14.722 -10.108 27.489 1.00 92.94 213 GLN A CA 1
ATOM 1667 C C . GLN A 1 213 ? -13.258 -9.991 27.908 1.00 92.94 213 GLN A C 1
ATOM 1669 O O . GLN A 1 213 ? -12.471 -10.893 27.625 1.00 92.94 213 GLN A O 1
ATOM 1674 N N . ASN A 1 214 ? -12.897 -8.890 28.570 1.00 92.25 214 ASN A N 1
ATOM 1675 C CA . ASN A 1 214 ? -11.533 -8.635 29.045 1.00 92.25 214 ASN A CA 1
ATOM 1676 C C . ASN A 1 214 ? -10.458 -8.730 27.944 1.00 92.25 214 ASN A C 1
ATOM 1678 O O . ASN A 1 214 ? -9.383 -9.275 28.186 1.00 92.25 214 ASN A O 1
ATOM 1682 N N . LEU A 1 215 ? -10.741 -8.195 26.747 1.00 94.75 215 LEU A N 1
ATOM 1683 C CA . LEU A 1 215 ? -9.762 -8.141 25.659 1.00 94.75 215 LEU A CA 1
ATOM 1684 C C . LEU A 1 215 ? -8.555 -7.276 26.055 1.00 94.75 215 LEU A C 1
ATOM 1686 O O . LEU A 1 215 ? -8.716 -6.099 26.384 1.00 94.75 215 LEU A O 1
ATOM 1690 N N . LYS A 1 216 ? -7.356 -7.862 26.022 1.00 93.69 216 LYS A N 1
ATOM 1691 C CA . LYS A 1 216 ? -6.087 -7.218 26.397 1.00 93.69 216 LYS A CA 1
ATOM 1692 C C . LYS A 1 216 ? -4.931 -7.738 25.552 1.00 93.69 216 LYS A C 1
ATOM 1694 O O . LYS A 1 216 ? -4.937 -8.901 25.149 1.00 93.69 216 LYS A O 1
ATOM 1699 N N . LEU A 1 217 ? -3.921 -6.901 25.347 1.00 92.69 217 LEU A N 1
ATOM 1700 C CA . LEU A 1 217 ? -2.643 -7.287 24.759 1.00 92.69 217 LEU A CA 1
ATOM 1701 C C . LEU A 1 217 ? -1.684 -7.698 25.885 1.00 92.69 217 LEU A C 1
ATOM 1703 O O . LEU A 1 217 ? -1.483 -6.936 26.828 1.00 92.69 217 LEU A O 1
ATOM 1707 N N . ASN A 1 218 ? -1.122 -8.905 25.817 1.00 88.81 218 ASN A N 1
ATOM 1708 C CA . ASN A 1 218 ? -0.182 -9.409 26.825 1.00 88.81 218 ASN A CA 1
ATOM 1709 C C . ASN A 1 218 ? 1.289 -9.078 26.482 1.00 88.81 218 ASN A C 1
ATOM 1711 O O . ASN A 1 218 ? 1.589 -8.626 25.381 1.00 88.81 218 ASN A O 1
ATOM 1715 N N . GLU A 1 219 ? 2.226 -9.357 27.397 1.00 83.31 219 GLU A N 1
ATOM 1716 C CA . GLU A 1 219 ? 3.675 -9.114 27.213 1.00 83.31 219 GLU A CA 1
ATOM 1717 C C . GLU A 1 219 ? 4.293 -9.830 25.997 1.00 83.31 219 GLU A C 1
ATOM 1719 O O . GLU A 1 219 ? 5.313 -9.396 25.463 1.00 83.31 219 GLU A O 1
ATOM 1724 N N . SER A 1 220 ? 3.684 -10.935 25.552 1.00 84.31 220 SER A N 1
ATOM 1725 C CA . SER A 1 220 ? 4.094 -11.674 24.346 1.00 84.31 220 SER A CA 1
ATOM 1726 C C . SER A 1 220 ? 3.489 -11.091 23.065 1.00 84.31 220 SER A C 1
ATOM 1728 O O . SER A 1 220 ? 3.637 -11.676 21.994 1.00 84.31 220 SER A O 1
ATOM 1730 N N . SER A 1 221 ? 2.820 -9.941 23.173 1.00 85.56 221 SER A N 1
ATOM 1731 C CA . SER A 1 221 ? 2.093 -9.277 22.098 1.00 85.56 221 SER A CA 1
ATOM 1732 C C . SER A 1 221 ? 1.062 -10.189 21.451 1.00 85.56 221 SER A C 1
ATOM 1734 O O . SER A 1 221 ? 0.961 -10.255 20.231 1.00 85.56 221 SER A O 1
ATOM 1736 N N . GLU A 1 222 ? 0.309 -10.908 22.276 1.00 89.56 222 GLU A N 1
ATOM 1737 C CA . GLU A 1 222 ? -0.854 -11.684 21.862 1.00 89.56 222 GLU A CA 1
ATOM 1738 C C . GLU A 1 222 ? -2.115 -11.056 22.456 1.00 89.56 222 GLU A C 1
ATOM 1740 O O . GLU A 1 222 ? -2.146 -10.649 23.625 1.00 89.56 222 GLU A O 1
ATOM 1745 N N . LEU A 1 223 ? -3.182 -10.999 21.660 1.00 91.69 223 LEU A N 1
ATOM 1746 C CA . LEU A 1 223 ? -4.498 -10.600 22.143 1.00 91.69 223 LEU A CA 1
ATOM 1747 C C . LEU A 1 223 ? -5.152 -11.749 22.916 1.00 91.69 223 LEU A C 1
ATOM 1749 O O . LEU A 1 223 ? -5.372 -12.842 22.395 1.00 91.69 223 LEU A O 1
ATOM 1753 N N . THR A 1 224 ? -5.513 -11.472 24.163 1.00 92.50 224 THR A N 1
ATOM 1754 C CA . THR A 1 224 ? -6.141 -12.417 25.090 1.00 92.50 224 THR A CA 1
ATOM 1755 C C . THR A 1 224 ? -7.508 -11.907 25.520 1.00 92.50 224 THR A C 1
ATOM 1757 O O . THR A 1 224 ? -7.711 -10.703 25.642 1.00 92.50 224 THR A O 1
ATOM 1760 N N . PHE A 1 225 ? -8.459 -12.817 25.715 1.00 94.38 225 PHE A N 1
ATOM 1761 C CA . PHE A 1 225 ? -9.815 -12.513 26.172 1.00 94.38 225 PHE A CA 1
ATOM 1762 C C . PHE A 1 225 ? -10.443 -13.758 26.807 1.00 94.38 225 PHE A C 1
ATOM 1764 O O . PHE A 1 225 ? -10.029 -14.892 26.534 1.00 94.38 225 PHE A O 1
ATOM 1771 N N . ASP A 1 226 ? -11.462 -13.565 27.638 1.00 94.19 226 ASP A N 1
ATOM 1772 C CA . ASP A 1 226 ? -12.119 -14.675 28.321 1.00 94.19 226 ASP A CA 1
ATOM 1773 C C . ASP A 1 226 ? -12.821 -15.596 27.317 1.00 94.19 226 ASP A C 1
ATOM 1775 O O . ASP A 1 226 ? -13.588 -15.166 26.452 1.00 94.19 226 ASP A O 1
ATOM 1779 N N . GLY A 1 227 ? -12.574 -16.901 27.448 1.00 87.81 227 GLY A N 1
ATOM 1780 C CA . GLY A 1 227 ? -13.190 -17.913 26.591 1.00 87.81 227 GLY A CA 1
ATOM 1781 C C . GLY A 1 227 ? -12.526 -18.093 25.223 1.00 87.81 227 GLY A C 1
ATOM 1782 O O . GLY A 1 227 ? -13.082 -18.829 24.400 1.00 87.81 227 GLY A O 1
ATOM 1783 N N . ALA A 1 228 ? -11.349 -17.496 24.984 1.00 89.62 228 ALA A N 1
ATOM 1784 C CA . ALA A 1 228 ? -10.575 -17.629 23.744 1.00 89.62 228 ALA A CA 1
ATOM 1785 C C . ALA A 1 228 ? -10.373 -19.088 23.288 1.00 89.62 228 ALA A C 1
ATOM 1787 O O . ALA A 1 228 ? -10.427 -19.371 22.091 1.00 89.62 228 ALA A O 1
ATOM 1788 N N . GLN A 1 229 ? -10.268 -20.041 24.221 1.00 88.69 229 GLN A N 1
ATOM 1789 C CA . GLN A 1 229 ? -10.167 -21.477 23.928 1.00 88.69 229 GLN A CA 1
ATOM 1790 C C . GLN A 1 229 ? -11.331 -22.030 23.084 1.00 88.69 229 GLN A C 1
ATOM 1792 O O . GLN A 1 229 ? -11.161 -22.984 22.332 1.00 88.69 229 GLN A O 1
ATOM 1797 N N . SER A 1 230 ? -12.517 -21.412 23.137 1.00 87.50 230 SER A N 1
ATOM 1798 C CA . SER A 1 230 ? -13.689 -21.821 22.336 1.00 87.50 230 SER A CA 1
ATOM 1799 C C . SER A 1 230 ? -13.530 -21.524 20.837 1.00 87.50 230 SER A C 1
ATOM 1801 O O . SER A 1 230 ? -14.362 -21.923 20.006 1.00 87.50 230 SER A O 1
ATOM 1803 N N . TYR A 1 231 ? -12.471 -20.798 20.487 1.00 86.88 231 TYR A N 1
ATOM 1804 C CA . TYR A 1 231 ? -12.150 -20.357 19.141 1.00 86.88 231 TYR A CA 1
ATOM 1805 C C . TYR A 1 231 ? -10.851 -20.961 18.600 1.00 86.88 231 TYR A C 1
ATOM 1807 O O . TYR A 1 231 ? -10.420 -20.593 17.509 1.00 86.88 231 TYR A O 1
ATOM 1815 N N . GLU A 1 232 ? -10.248 -21.912 19.315 1.00 86.25 232 GLU A N 1
ATOM 1816 C CA . GLU A 1 232 ? -9.026 -22.579 18.875 1.00 86.25 232 GLU A CA 1
ATOM 1817 C C . GLU A 1 232 ? -9.199 -23.201 17.474 1.00 86.25 232 GLU A C 1
ATOM 1819 O O . GLU A 1 232 ? -10.204 -23.850 17.169 1.00 86.25 232 GLU A O 1
ATOM 1824 N N . GLY A 1 233 ? -8.237 -22.937 16.585 1.00 85.19 233 GLY A N 1
ATOM 1825 C CA . GLY A 1 233 ? -8.269 -23.383 15.187 1.00 85.19 233 GLY A CA 1
ATOM 1826 C C . GLY A 1 233 ? -9.234 -22.621 14.265 1.00 85.19 233 GLY A C 1
ATOM 1827 O O . GLY A 1 233 ? -9.297 -22.937 13.075 1.00 85.19 233 GLY A O 1
ATOM 1828 N N . LYS A 1 234 ? -9.974 -21.620 14.763 1.00 89.56 234 LYS A N 1
ATOM 1829 C CA . LYS A 1 234 ? -10.835 -20.752 13.942 1.00 89.56 234 LYS A CA 1
ATOM 1830 C C . LYS A 1 234 ? -10.092 -19.485 13.524 1.00 89.56 234 LYS A C 1
ATOM 1832 O O . LYS A 1 234 ? -9.273 -18.955 14.268 1.00 89.56 234 LYS A O 1
ATOM 1837 N N . LYS A 1 235 ? -10.428 -18.966 12.341 1.0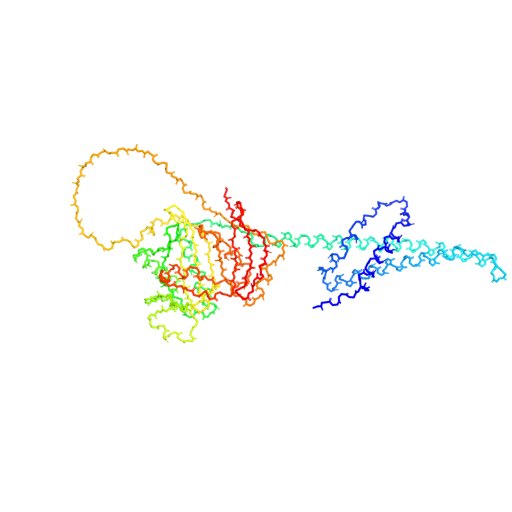0 92.44 235 LYS A N 1
ATOM 1838 C CA . LYS A 1 235 ? -9.985 -17.638 11.902 1.00 92.44 235 LYS A CA 1
ATOM 1839 C C . LYS A 1 235 ? -10.829 -16.560 12.571 1.00 92.44 235 LYS A C 1
ATOM 1841 O O . LYS A 1 235 ? -12.039 -16.501 12.335 1.00 92.44 235 LYS A O 1
ATOM 1846 N N . LEU A 1 236 ? -10.180 -15.713 13.362 1.00 95.44 236 LEU A N 1
ATOM 1847 C CA . LEU A 1 236 ? -10.799 -14.591 14.063 1.00 95.44 236 LEU A CA 1
ATOM 1848 C C . LEU A 1 236 ? -10.215 -13.281 13.555 1.00 95.44 236 LEU A C 1
ATOM 1850 O O . LEU A 1 236 ? -9.004 -13.172 13.364 1.00 95.44 236 LEU A O 1
ATOM 1854 N N . ALA A 1 237 ? -11.084 -12.298 13.367 1.00 97.50 237 ALA A N 1
ATOM 1855 C CA . ALA A 1 237 ? -10.673 -10.928 13.112 1.00 97.50 237 ALA A CA 1
ATOM 1856 C C . ALA A 1 237 ? -11.142 -10.025 14.252 1.00 97.50 237 ALA A C 1
ATOM 1858 O O . ALA A 1 237 ? -12.209 -10.257 14.818 1.00 97.50 237 ALA A O 1
ATOM 1859 N N . LEU A 1 238 ? -10.381 -8.983 14.560 1.00 98.06 238 LEU A N 1
ATOM 1860 C CA . LEU A 1 238 ? -10.799 -7.872 15.408 1.00 98.06 238 LEU A CA 1
ATOM 1861 C C . LEU A 1 238 ? -11.281 -6.724 14.515 1.00 98.06 238 LEU A C 1
ATOM 1863 O O . LEU A 1 238 ? -10.548 -6.278 13.635 1.00 98.06 238 LEU A O 1
ATOM 1867 N N . LEU A 1 239 ? -12.498 -6.237 14.742 1.00 98.56 239 LEU A N 1
ATOM 1868 C CA . LEU A 1 239 ? -12.997 -4.995 14.162 1.00 98.56 239 LEU A CA 1
ATOM 1869 C C . LEU A 1 239 ? -12.519 -3.821 15.020 1.00 98.56 239 LEU A C 1
ATOM 1871 O O . LEU A 1 239 ? -13.104 -3.517 16.058 1.00 98.56 239 LEU A O 1
ATOM 1875 N N . ALA A 1 240 ? -11.458 -3.167 14.562 1.00 98.06 240 ALA A N 1
ATOM 1876 C CA . ALA A 1 240 ? -10.926 -1.954 15.157 1.00 98.06 240 ALA A CA 1
ATOM 1877 C C . ALA A 1 240 ? -11.606 -0.725 14.536 1.00 98.06 240 ALA A C 1
ATOM 1879 O O . ALA A 1 240 ? -11.650 -0.568 13.312 1.00 98.06 240 ALA A O 1
ATOM 1880 N N . ILE A 1 241 ? -12.149 0.142 15.391 1.00 97.62 241 ILE A N 1
ATOM 1881 C CA . ILE A 1 241 ? -12.850 1.370 15.006 1.00 97.62 241 ILE A CA 1
ATOM 1882 C C . ILE A 1 241 ? -12.196 2.527 15.749 1.00 97.62 241 ILE A C 1
ATOM 1884 O O . ILE A 1 241 ? -12.252 2.587 16.976 1.00 97.62 241 ILE A O 1
ATOM 1888 N N . GLU A 1 242 ? -11.587 3.444 15.006 1.00 95.56 242 GLU A N 1
ATOM 1889 C CA . GLU A 1 242 ? -10.861 4.579 15.568 1.00 95.56 242 GLU A CA 1
ATOM 1890 C C . GLU A 1 242 ? -11.281 5.874 14.866 1.00 95.56 242 GLU A C 1
ATOM 1892 O O . GLU A 1 242 ? -11.326 5.948 13.635 1.00 95.56 242 GLU A O 1
ATOM 1897 N N . LEU A 1 243 ? -11.608 6.885 15.666 1.00 93.69 243 LEU A N 1
ATOM 1898 C CA . LEU A 1 243 ? -11.852 8.260 15.252 1.00 93.69 243 LEU A CA 1
ATOM 1899 C C . LEU A 1 243 ? -10.601 9.081 15.564 1.00 93.69 243 LEU A C 1
ATOM 1901 O O . LEU A 1 243 ? -10.286 9.292 16.733 1.00 93.69 243 LEU A O 1
ATOM 1905 N N . ILE A 1 244 ? -9.883 9.527 14.533 1.00 90.88 244 ILE A N 1
ATOM 1906 C CA . ILE A 1 244 ? -8.629 10.279 14.706 1.00 90.88 244 ILE A CA 1
ATOM 1907 C C . ILE A 1 244 ? -8.864 11.780 14.580 1.00 90.88 244 ILE A C 1
ATOM 1909 O O . ILE A 1 244 ? -9.602 12.210 13.688 1.00 90.88 244 ILE A O 1
ATOM 1913 N N . ASP A 1 245 ? -8.215 12.546 15.465 1.00 85.00 245 ASP A N 1
ATOM 1914 C CA . ASP A 1 245 ? -8.263 14.012 15.551 1.00 85.00 245 ASP A CA 1
ATOM 1915 C C . ASP A 1 245 ? -9.714 14.532 15.459 1.00 85.00 245 ASP A C 1
ATOM 1917 O O . ASP A 1 245 ? -10.032 15.488 14.750 1.00 85.00 245 ASP A O 1
ATOM 1921 N N . ALA A 1 246 ? -10.624 13.831 16.145 1.00 80.88 246 ALA A N 1
ATOM 1922 C CA . ALA A 1 246 ? -12.052 14.081 16.068 1.00 80.88 246 ALA A CA 1
ATOM 1923 C C . ALA A 1 246 ? -12.461 15.299 16.902 1.00 80.88 246 ALA A C 1
ATOM 1925 O O . ALA A 1 246 ? -12.127 15.441 18.074 1.00 80.88 246 ALA A O 1
ATOM 1926 N N . THR A 1 247 ? -13.262 16.154 16.285 1.00 79.00 247 THR A N 1
ATOM 1927 C CA . THR A 1 247 ? -13.944 17.298 16.887 1.00 79.00 247 THR A CA 1
ATOM 1928 C C . THR A 1 247 ? -15.451 17.119 16.719 1.00 79.00 247 THR A C 1
ATOM 1930 O O . THR A 1 247 ? -15.911 16.216 16.019 1.00 79.00 247 THR A O 1
ATOM 1933 N N . ALA A 1 248 ? -16.253 18.003 17.315 1.00 73.19 248 ALA A N 1
ATOM 1934 C CA . ALA A 1 248 ? -17.704 17.972 17.120 1.00 73.19 248 ALA A CA 1
ATOM 1935 C C . ALA A 1 248 ? -18.112 18.110 15.636 1.00 73.19 248 ALA A C 1
ATOM 1937 O O . ALA A 1 248 ? -19.151 17.580 15.233 1.00 73.19 248 ALA A O 1
ATOM 1938 N N . GLU A 1 249 ? -17.295 18.798 14.834 1.00 80.31 249 GLU A N 1
ATOM 1939 C CA . GLU A 1 249 ? -17.592 19.135 13.440 1.00 80.31 249 GLU A CA 1
ATOM 1940 C C . GLU A 1 249 ? -17.023 18.120 12.446 1.00 80.31 249 GLU A C 1
ATOM 1942 O O . GLU A 1 249 ? -17.708 17.768 11.484 1.00 80.31 249 GLU A O 1
ATOM 1947 N N . GLN A 1 250 ? -15.800 17.638 12.684 1.00 88.38 250 GLN A N 1
ATOM 1948 C CA . GLN A 1 250 ? -15.054 16.800 11.745 1.00 88.38 250 GLN A CA 1
ATOM 1949 C C . GLN A 1 250 ? -14.071 15.852 12.439 1.00 88.38 250 GLN A C 1
ATOM 1951 O O . GLN A 1 250 ? -13.638 16.113 13.557 1.00 88.38 250 GLN A O 1
ATOM 1956 N N . GLY A 1 251 ? -13.679 14.781 11.757 1.00 90.81 251 GLY A N 1
ATOM 1957 C CA . GLY A 1 251 ? -12.719 13.786 12.237 1.00 90.81 251 GLY A CA 1
ATOM 1958 C C . GLY A 1 251 ? -12.453 12.723 11.178 1.00 90.81 251 GLY A C 1
ATOM 1959 O O . GLY A 1 251 ? -13.073 12.720 10.113 1.00 90.81 251 GLY A O 1
ATOM 1960 N N . LEU A 1 252 ? -11.538 11.802 11.460 1.00 93.69 252 LEU A N 1
ATOM 1961 C CA . LEU A 1 252 ? -11.170 10.744 10.523 1.00 93.69 252 LEU A CA 1
ATOM 1962 C C . LEU A 1 252 ? -11.677 9.371 10.982 1.00 93.69 252 LEU A C 1
ATOM 1964 O O . LEU A 1 252 ? -11.210 8.815 11.970 1.00 93.69 252 LEU A O 1
ATOM 1968 N N . LEU A 1 253 ? -12.628 8.843 10.212 1.00 95.88 253 LEU A N 1
ATOM 1969 C CA . LEU A 1 253 ? -13.158 7.481 10.158 1.00 95.88 253 LEU A CA 1
ATOM 1970 C C . LEU A 1 253 ? -12.141 6.392 9.790 1.00 95.88 253 LEU A C 1
ATOM 1972 O O . LEU A 1 253 ? -12.119 6.052 8.608 1.00 95.88 253 LEU A O 1
ATOM 1976 N N . PHE A 1 254 ? -11.362 5.801 10.708 1.00 97.31 254 PHE A N 1
ATOM 1977 C CA . PHE A 1 254 ? -10.513 4.642 10.374 1.00 97.31 254 PHE A CA 1
ATOM 1978 C C . PHE A 1 254 ? -11.039 3.331 10.974 1.00 97.31 254 PHE A C 1
ATOM 1980 O O . PHE A 1 254 ? -10.803 2.999 12.137 1.00 97.31 254 PHE A O 1
ATOM 1987 N N . MET A 1 255 ? -11.736 2.555 10.141 1.00 98.50 255 MET A N 1
ATOM 1988 C CA . MET A 1 255 ? -12.234 1.220 10.492 1.00 98.50 255 MET A CA 1
ATOM 1989 C C . MET A 1 255 ? -11.428 0.151 9.779 1.00 98.50 255 MET A C 1
ATOM 1991 O O . MET A 1 255 ? -11.165 0.264 8.582 1.00 98.50 255 MET A O 1
ATOM 1995 N N . ARG A 1 256 ? -11.076 -0.915 10.489 1.00 98.25 256 ARG A N 1
ATOM 1996 C CA . ARG A 1 256 ? -10.262 -1.998 9.940 1.00 98.25 256 ARG A CA 1
ATOM 1997 C C . ARG A 1 256 ? -10.526 -3.324 10.620 1.00 98.25 256 ARG A C 1
ATOM 1999 O O . ARG A 1 256 ? -10.924 -3.386 11.778 1.00 98.25 256 ARG A O 1
ATOM 2006 N N . LEU A 1 257 ? -10.299 -4.383 9.861 1.00 98.38 257 LEU A N 1
ATOM 2007 C CA . LEU A 1 257 ? -10.226 -5.738 10.365 1.00 98.38 257 LEU A CA 1
ATOM 2008 C C . LEU A 1 257 ? -8.758 -6.096 10.547 1.00 98.38 257 LEU A C 1
ATOM 2010 O O . LEU A 1 257 ? -7.977 -5.978 9.601 1.00 98.38 257 LEU A O 1
ATOM 2014 N N . LEU A 1 258 ? -8.414 -6.551 11.744 1.00 98.00 258 LEU A N 1
ATOM 2015 C CA . LEU A 1 258 ? -7.098 -7.077 12.079 1.00 98.00 258 LEU A CA 1
ATOM 2016 C C . LEU A 1 258 ? -7.203 -8.590 12.235 1.00 98.00 258 LEU A C 1
ATOM 2018 O O . LEU A 1 258 ? -8.120 -9.070 12.903 1.00 98.00 258 LEU A O 1
ATOM 2022 N N . ASP A 1 259 ? -6.291 -9.351 11.642 1.00 96.00 259 ASP A N 1
ATOM 2023 C CA . ASP A 1 259 ? -6.158 -10.765 11.994 1.00 96.00 259 ASP A CA 1
ATOM 2024 C C . ASP A 1 259 ? -5.630 -10.875 13.430 1.00 96.00 259 ASP A C 1
ATOM 2026 O O . ASP A 1 259 ? -4.627 -10.251 13.774 1.00 96.00 259 ASP A O 1
ATOM 2030 N N . ILE A 1 260 ? -6.31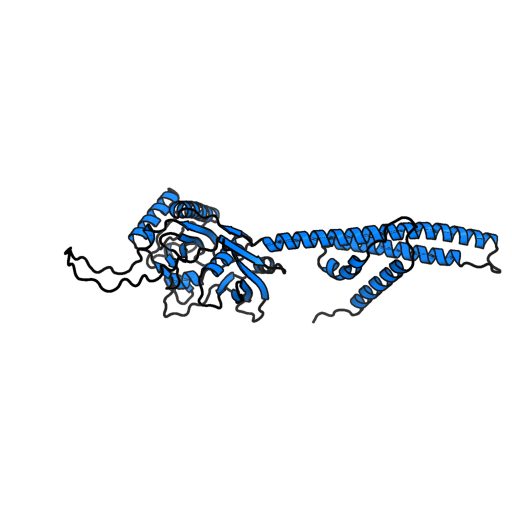1 -11.639 14.289 1.00 93.50 260 ILE A N 1
ATOM 2031 C CA . ILE A 1 260 ? -5.967 -11.661 15.718 1.00 93.50 260 ILE A CA 1
ATOM 2032 C C . ILE A 1 260 ? -4.592 -12.287 15.991 1.00 93.50 260 ILE A C 1
ATOM 2034 O O . ILE A 1 260 ? -4.009 -12.021 17.035 1.00 93.50 260 ILE A O 1
ATOM 2038 N N . GLN A 1 261 ? -4.100 -13.148 15.093 1.00 91.19 261 GLN A N 1
ATOM 2039 C CA . GLN A 1 261 ? -2.843 -13.871 15.285 1.00 91.19 261 GLN A CA 1
ATOM 2040 C C . GLN A 1 261 ? -1.663 -13.089 14.720 1.00 91.19 261 GLN A C 1
ATOM 2042 O O . GLN A 1 261 ? -0.612 -13.050 15.349 1.00 91.19 261 GLN A O 1
ATOM 2047 N N . SER A 1 262 ? -1.815 -12.494 13.533 1.00 92.62 262 SER A N 1
ATOM 2048 C CA . SER A 1 262 ? -0.722 -11.754 12.887 1.00 92.62 262 SER A CA 1
ATOM 2049 C C . SER A 1 262 ? -0.733 -10.251 13.156 1.00 92.62 262 SER A C 1
ATOM 2051 O O . SER A 1 262 ? 0.231 -9.581 12.795 1.00 92.62 262 SER A O 1
ATOM 2053 N N . HIS A 1 263 ? -1.815 -9.714 13.731 1.00 94.62 263 HIS A N 1
ATOM 2054 C CA . HIS A 1 263 ? -2.078 -8.275 13.888 1.00 94.62 263 HIS A CA 1
ATOM 2055 C C . HIS A 1 263 ? -2.137 -7.489 12.567 1.00 94.62 263 HIS A C 1
ATOM 2057 O O . HIS A 1 263 ? -2.193 -6.256 12.562 1.00 94.62 263 HIS A O 1
ATOM 2063 N N . GLU A 1 264 ? -2.133 -8.190 11.432 1.00 96.19 264 GLU A N 1
ATOM 2064 C CA . GLU A 1 264 ? -2.130 -7.578 10.110 1.00 96.19 264 GLU A CA 1
ATOM 2065 C C . GLU A 1 264 ? -3.510 -7.013 9.772 1.00 96.19 264 GLU A C 1
ATOM 2067 O O . GLU A 1 264 ? -4.543 -7.651 9.997 1.00 96.19 264 GLU A O 1
ATOM 2072 N N . ILE A 1 265 ? -3.523 -5.828 9.165 1.00 97.75 265 ILE A N 1
ATOM 2073 C CA . ILE A 1 265 ? -4.711 -5.247 8.547 1.00 97.75 265 ILE A CA 1
ATOM 2074 C C . ILE A 1 265 ? -5.090 -6.121 7.352 1.00 97.75 265 ILE A C 1
ATOM 2076 O O . ILE A 1 265 ? -4.417 -6.118 6.322 1.00 97.75 265 ILE A O 1
ATOM 2080 N N . ILE A 1 266 ? -6.195 -6.855 7.473 1.00 96.75 266 ILE A N 1
ATOM 2081 C CA . ILE A 1 266 ? -6.700 -7.708 6.390 1.00 96.75 266 ILE A CA 1
ATOM 2082 C C . ILE A 1 266 ? -7.645 -6.955 5.453 1.00 96.75 266 ILE A C 1
ATOM 2084 O O . ILE A 1 266 ? -7.787 -7.338 4.294 1.00 96.75 266 ILE A O 1
ATOM 2088 N N . ASN A 1 267 ? -8.311 -5.912 5.955 1.00 97.75 267 ASN A N 1
ATOM 2089 C CA . ASN A 1 267 ? -9.104 -4.958 5.182 1.00 97.75 267 ASN A CA 1
ATOM 2090 C C . ASN A 1 267 ? -9.372 -3.702 6.018 1.00 97.75 267 ASN A C 1
ATOM 2092 O O . ASN A 1 267 ? -9.443 -3.778 7.245 1.00 97.75 267 ASN A O 1
ATOM 2096 N N . HIS A 1 268 ? -9.588 -2.562 5.373 1.00 98.31 268 HIS A N 1
ATOM 2097 C CA . HIS A 1 268 ? -9.823 -1.287 6.043 1.00 98.31 268 HIS A CA 1
ATOM 2098 C C . HIS A 1 268 ? -10.659 -0.332 5.192 1.00 98.31 268 HIS A C 1
ATOM 2100 O O . HIS A 1 268 ? -10.848 -0.501 3.990 1.00 98.31 268 HIS A O 1
ATOM 2106 N N . THR A 1 269 ? -11.134 0.721 5.841 1.00 98.12 269 THR A N 1
ATOM 2107 C CA . THR A 1 269 ? -11.746 1.893 5.222 1.00 98.12 269 THR A CA 1
ATOM 2108 C C . THR A 1 269 ? -11.258 3.137 5.944 1.00 98.12 269 THR A C 1
ATOM 2110 O O . THR A 1 269 ? -11.199 3.135 7.175 1.00 98.12 269 THR A O 1
ATOM 2113 N N . LEU A 1 270 ? -10.955 4.188 5.187 1.00 97.69 270 LEU A N 1
ATOM 2114 C CA . LEU A 1 270 ? -10.534 5.481 5.709 1.00 97.69 270 LEU A CA 1
ATOM 2115 C C . LEU A 1 270 ? -11.428 6.568 5.113 1.00 97.69 270 LEU A C 1
ATOM 2117 O O . LEU A 1 270 ? -11.439 6.735 3.896 1.00 97.69 270 LEU A O 1
ATOM 2121 N N . ILE A 1 271 ? -12.210 7.255 5.944 1.00 95.94 271 ILE A N 1
ATOM 2122 C CA . ILE A 1 271 ? -13.213 8.224 5.485 1.00 95.94 271 ILE A CA 1
ATOM 2123 C C . ILE A 1 271 ? -13.185 9.465 6.390 1.00 95.94 271 ILE A C 1
ATOM 2125 O O . ILE A 1 271 ? -13.412 9.327 7.592 1.00 95.94 271 ILE A O 1
ATOM 2129 N N . PRO A 1 272 ? -12.951 10.678 5.862 1.00 94.19 272 PRO A N 1
ATOM 2130 C CA . PRO A 1 272 ? -13.206 11.914 6.586 1.00 94.19 272 PRO A CA 1
ATOM 2131 C C . PRO A 1 272 ? -14.698 12.013 6.892 1.00 94.19 272 PRO A C 1
ATOM 2133 O O . PRO A 1 272 ? -15.543 11.841 6.010 1.00 94.19 272 PRO A O 1
ATOM 2136 N N . VAL A 1 273 ? -15.030 12.260 8.151 1.00 93.06 273 VAL A N 1
ATOM 2137 C CA . VAL A 1 273 ? -16.410 12.298 8.621 1.00 93.06 273 VAL A CA 1
ATOM 2138 C C . VAL A 1 273 ? -16.746 13.636 9.251 1.00 93.06 273 VAL A C 1
ATOM 2140 O O . VAL A 1 273 ? -15.913 14.249 9.911 1.00 93.06 273 VAL A O 1
ATOM 2143 N N . SER A 1 274 ? -17.991 14.062 9.069 1.00 89.69 274 SER A N 1
ATOM 2144 C CA . SER A 1 274 ? -18.593 15.196 9.766 1.00 89.69 274 SER A CA 1
ATOM 2145 C C . SER A 1 274 ? -19.684 14.754 10.747 1.00 89.69 274 SER A C 1
ATOM 2147 O O . SER A 1 274 ? -20.163 13.615 10.688 1.00 89.69 274 SER A O 1
ATOM 2149 N N . ALA A 1 275 ? -20.088 15.673 11.633 1.00 77.75 275 ALA A N 1
ATOM 2150 C CA . ALA A 1 275 ? -21.166 15.495 12.615 1.00 77.75 275 ALA A CA 1
ATOM 2151 C C . ALA A 1 275 ? -20.929 14.328 13.602 1.00 77.75 275 ALA A C 1
ATOM 2153 O O . ALA A 1 275 ? -21.708 13.379 13.678 1.00 77.75 275 ALA A O 1
ATOM 2154 N N . ILE A 1 276 ? -19.841 14.412 14.374 1.00 77.50 276 ILE A N 1
ATOM 2155 C CA . ILE A 1 276 ? -19.364 13.360 15.303 1.00 77.50 276 ILE A CA 1
ATOM 2156 C C . ILE A 1 276 ? -19.910 13.568 16.731 1.00 77.50 276 ILE A C 1
ATOM 2158 O O . ILE A 1 276 ? -19.667 12.777 17.638 1.00 77.50 276 ILE A O 1
ATOM 2162 N N . THR A 1 277 ? -20.700 14.624 16.941 1.00 63.09 277 THR A N 1
ATOM 2163 C CA . THR A 1 277 ? -21.200 15.104 18.241 1.00 63.09 277 THR A CA 1
ATOM 2164 C C . THR A 1 277 ? -21.747 14.025 19.200 1.00 63.09 277 THR A C 1
ATOM 2166 O O . THR A 1 277 ? -21.492 14.154 20.394 1.00 63.09 277 THR A O 1
ATOM 2169 N N . PRO A 1 278 ? -22.430 12.945 18.758 1.00 55.62 278 PRO A N 1
ATOM 2170 C CA . PRO A 1 278 ? -22.917 11.899 19.668 1.00 55.62 278 PRO A CA 1
ATOM 2171 C C . PRO A 1 278 ? -21.826 11.064 20.366 1.00 55.62 278 PRO A C 1
ATOM 2173 O O . PRO A 1 278 ? -22.136 10.348 21.314 1.00 55.62 278 PRO A O 1
ATOM 2176 N N . LEU A 1 279 ? -20.571 11.113 19.901 1.00 58.56 279 LEU A N 1
ATOM 2177 C CA . LEU A 1 279 ? -19.483 10.229 20.352 1.00 58.56 279 LEU A CA 1
ATOM 2178 C C . LEU A 1 279 ? -18.462 10.919 21.261 1.00 58.56 279 LEU A C 1
ATOM 2180 O O . LEU A 1 279 ? -17.602 10.244 21.816 1.00 58.56 279 LEU A O 1
ATOM 2184 N N . ALA A 1 280 ? -18.551 12.243 21.416 1.00 51.81 280 ALA A N 1
ATOM 2185 C CA . ALA A 1 280 ? -17.562 13.047 22.138 1.00 51.81 280 ALA A CA 1
ATOM 2186 C C . ALA A 1 280 ? -17.585 12.859 23.669 1.00 51.81 280 ALA A C 1
ATOM 2188 O O . ALA A 1 280 ? -16.721 13.392 24.357 1.00 51.81 280 ALA A O 1
ATOM 2189 N N . ASN A 1 281 ? -18.544 12.098 24.206 1.00 59.69 281 ASN A N 1
ATOM 2190 C CA . ASN A 1 281 ? -18.550 11.723 25.617 1.00 59.69 281 ASN A CA 1
ATOM 2191 C C . ASN A 1 281 ? -17.631 10.505 25.809 1.00 59.69 281 ASN A C 1
ATOM 2193 O O . ASN A 1 281 ? -17.995 9.384 25.433 1.00 59.69 281 ASN A O 1
ATOM 2197 N N . THR A 1 282 ? -16.439 10.733 26.359 1.00 58.47 282 THR A N 1
ATOM 2198 C CA . THR A 1 282 ? -15.500 9.690 26.800 1.00 58.47 282 THR A CA 1
ATOM 2199 C C . THR A 1 282 ? -15.913 9.126 28.160 1.00 58.47 282 THR A C 1
ATOM 2201 O O . THR A 1 282 ? -16.709 9.734 28.876 1.00 58.47 282 THR A O 1
ATOM 2204 N N . GLU A 1 283 ? -15.420 7.937 28.509 1.00 57.38 283 GLU A N 1
ATOM 2205 C CA . GLU A 1 283 ? -15.600 7.366 29.852 1.00 57.38 283 GLU A CA 1
ATOM 2206 C C . GLU A 1 283 ? -14.744 8.126 30.879 1.00 57.38 283 GLU A C 1
ATOM 2208 O O . GLU A 1 283 ? -13.678 7.655 31.253 1.00 57.38 283 GLU A O 1
ATOM 2213 N N . ASP A 1 284 ? -15.209 9.293 31.335 1.00 41.38 284 ASP A N 1
ATOM 2214 C CA . ASP A 1 284 ? -14.687 9.967 32.528 1.00 41.38 284 ASP A CA 1
ATOM 2215 C C . ASP A 1 284 ? -15.837 10.229 33.532 1.00 41.38 284 ASP A C 1
ATOM 2217 O O . ASP A 1 284 ? -16.818 10.904 33.223 1.00 41.38 284 ASP A O 1
ATOM 2221 N N . GLU A 1 285 ? -15.677 9.649 34.731 1.00 38.28 285 GLU A N 1
ATOM 2222 C CA . GLU A 1 285 ? -16.469 9.738 35.980 1.00 38.28 285 GLU A CA 1
ATOM 2223 C C . GLU A 1 285 ? -17.887 9.114 36.044 1.00 38.28 285 GLU A C 1
ATOM 2225 O O . GLU A 1 285 ? -18.915 9.789 36.100 1.00 38.28 285 GLU A O 1
ATOM 2230 N N . GLU A 1 286 ? -17.942 7.792 36.267 1.00 37.53 286 GLU A N 1
ATOM 2231 C CA . GLU A 1 286 ? -18.962 7.223 37.164 1.00 37.53 286 GLU A CA 1
ATOM 2232 C C . GLU A 1 286 ? -18.730 7.770 38.585 1.00 37.53 286 GLU A C 1
ATOM 2234 O O . GLU A 1 286 ? -17.874 7.271 39.318 1.00 37.53 286 GLU A O 1
ATOM 2239 N N . GLY A 1 287 ? -19.476 8.805 38.990 1.00 35.78 287 GLY A N 1
ATOM 2240 C CA . GLY A 1 287 ? -19.386 9.277 40.373 1.00 35.78 287 GLY A CA 1
ATOM 2241 C C . GLY A 1 287 ? -20.008 10.619 40.750 1.00 35.78 287 GLY A C 1
ATOM 2242 O O . GLY A 1 287 ? -19.421 11.302 41.577 1.00 35.78 287 GLY A O 1
ATOM 2243 N N . SER A 1 288 ? -21.178 11.016 40.241 1.00 30.08 288 SER A N 1
ATOM 2244 C CA . SER A 1 288 ? -22.069 11.905 41.016 1.00 30.08 288 SER A CA 1
ATOM 2245 C C . SER A 1 288 ? -23.499 11.927 40.470 1.00 30.08 288 SER A C 1
ATOM 2247 O O . SER A 1 288 ? -23.868 12.707 39.597 1.00 30.08 288 SER A O 1
ATOM 2249 N N . GLU A 1 289 ? -24.355 11.090 41.053 1.00 36.94 289 GLU A N 1
ATOM 2250 C CA . GLU A 1 289 ? -25.738 11.509 41.253 1.00 36.94 289 GLU A CA 1
ATOM 2251 C C . GLU A 1 289 ? -25.739 12.592 42.342 1.00 36.94 289 GLU A C 1
ATOM 2253 O O . GLU A 1 289 ? -25.528 12.268 43.505 1.00 36.94 289 GLU A O 1
ATOM 2258 N N . GLU A 1 290 ? -25.987 13.859 42.000 1.00 29.45 290 GLU A N 1
ATOM 2259 C CA . GLU A 1 290 ? -26.683 14.782 42.908 1.00 29.45 290 GLU A CA 1
ATOM 2260 C C . GLU A 1 290 ? -27.298 15.989 42.167 1.00 29.45 290 GLU A C 1
ATOM 2262 O O . GLU A 1 290 ? -26.628 16.889 41.674 1.00 29.45 290 GLU A O 1
ATOM 2267 N N . VAL A 1 291 ? -28.628 15.933 42.055 1.00 30.38 291 VAL A N 1
ATOM 2268 C CA . VAL A 1 291 ? -29.625 16.976 42.356 1.00 30.38 291 VAL A CA 1
ATOM 2269 C C . VAL A 1 291 ? -29.246 18.458 42.133 1.00 30.38 291 VAL A C 1
ATOM 2271 O O . VAL A 1 291 ? -28.398 19.041 42.795 1.00 30.38 291 VAL A O 1
ATOM 2274 N N . THR A 1 292 ? -30.055 19.098 41.282 1.00 35.97 292 THR A N 1
ATOM 2275 C CA . THR A 1 292 ? -30.295 20.547 41.121 1.00 35.97 292 THR A CA 1
ATOM 2276 C C . THR A 1 292 ? -30.010 21.438 42.339 1.00 35.97 292 THR A C 1
ATOM 2278 O O . THR A 1 292 ? -30.568 21.179 43.399 1.00 35.97 292 THR A O 1
ATOM 2281 N N . MET A 1 293 ? -29.363 22.593 42.131 1.00 26.00 293 MET A N 1
ATOM 2282 C CA . MET A 1 293 ? -29.831 23.914 42.600 1.00 26.00 293 MET A CA 1
ATOM 2283 C C . MET A 1 293 ? -29.013 25.045 41.949 1.00 26.00 293 MET A C 1
ATOM 2285 O O . MET A 1 293 ? -27.788 25.008 41.910 1.00 26.00 293 MET A O 1
ATOM 2289 N N . ALA A 1 294 ? -29.715 26.065 41.453 1.00 36.56 294 ALA A N 1
ATOM 2290 C CA . ALA A 1 294 ? -29.140 27.300 40.933 1.00 36.56 294 ALA A CA 1
ATOM 2291 C C . ALA A 1 294 ? -28.387 28.084 42.022 1.00 36.56 294 ALA A C 1
ATOM 2293 O O . ALA A 1 294 ? -28.934 28.309 43.103 1.00 36.56 294 ALA A O 1
ATOM 2294 N N . VAL A 1 295 ? -27.186 28.569 41.698 1.00 29.44 295 VAL A N 1
ATOM 2295 C CA . VAL A 1 295 ? -26.517 29.671 42.402 1.00 29.44 295 VAL A CA 1
ATOM 2296 C C . VAL A 1 295 ? -25.897 30.592 41.353 1.00 29.44 295 VAL A C 1
ATOM 2298 O O . VAL A 1 295 ? -25.007 30.199 40.604 1.00 29.44 295 VAL A O 1
ATOM 2301 N N . GLU A 1 296 ? -26.414 31.816 41.287 1.00 38.28 296 GLU A N 1
ATOM 2302 C CA . GLU A 1 296 ? -25.761 32.947 40.634 1.00 38.28 296 GLU A CA 1
ATOM 2303 C C . GLU A 1 296 ? -24.557 33.383 41.476 1.00 38.28 296 GLU A C 1
ATOM 2305 O O . GLU A 1 296 ? -24.736 33.766 42.633 1.00 38.28 296 GLU A O 1
ATOM 2310 N N . THR A 1 297 ? -23.362 33.425 40.882 1.00 29.95 297 THR A N 1
ATOM 2311 C CA . THR A 1 297 ? -22.303 34.336 41.340 1.00 29.95 297 THR A CA 1
ATOM 2312 C C . THR A 1 297 ? -21.341 34.717 40.211 1.00 29.95 297 THR A C 1
ATOM 2314 O O . THR A 1 297 ? -20.561 33.914 39.718 1.00 29.95 297 THR A O 1
ATOM 2317 N N . GLU A 1 298 ? -21.461 35.988 39.828 1.00 30.14 298 GLU A N 1
ATOM 2318 C CA . GLU A 1 298 ? -20.401 36.971 39.560 1.00 30.14 298 GLU A CA 1
ATOM 2319 C C . GLU A 1 298 ? -19.247 36.663 38.581 1.00 30.14 298 GLU A C 1
ATOM 2321 O O . GLU A 1 298 ? -18.272 35.979 38.871 1.00 30.14 298 GLU A O 1
ATOM 2326 N N . LYS A 1 299 ? -19.344 37.366 37.442 1.00 39.16 299 LYS A N 1
ATOM 2327 C CA . LYS A 1 299 ? -18.291 37.877 36.547 1.00 39.16 299 LYS A CA 1
ATOM 2328 C C . LYS A 1 299 ? -16.841 37.769 37.052 1.00 39.16 299 LYS A C 1
ATOM 2330 O O . LYS A 1 299 ? -16.422 38.537 37.917 1.00 39.16 299 LYS A O 1
ATOM 2335 N N . ALA A 1 300 ? -16.031 37.031 36.295 1.00 30.84 300 ALA A N 1
ATOM 2336 C CA . ALA A 1 300 ? -14.613 37.314 36.111 1.00 30.84 300 ALA A CA 1
ATOM 2337 C C . ALA A 1 300 ? -14.235 37.129 34.630 1.00 30.84 300 ALA A C 1
ATOM 2339 O O . ALA A 1 300 ? -14.332 36.035 34.091 1.00 30.84 300 ALA A O 1
ATOM 2340 N N . SER A 1 301 ? -13.857 38.251 34.005 1.00 32.03 301 SER A N 1
ATOM 2341 C CA . SER A 1 301 ? -13.052 38.392 32.779 1.00 32.03 301 SER A CA 1
ATOM 2342 C C . SER A 1 301 ? -13.349 37.462 31.593 1.00 32.03 301 SER A C 1
ATOM 2344 O O . SER A 1 301 ? -12.770 36.387 31.466 1.00 32.03 301 SER A O 1
ATOM 2346 N N . GLU A 1 302 ? -14.140 37.976 30.649 1.00 36.25 302 GLU A N 1
ATOM 2347 C CA . GLU A 1 302 ? -14.025 37.619 29.233 1.00 36.25 302 GLU A CA 1
ATOM 2348 C C . GLU A 1 302 ? -12.670 38.125 28.716 1.00 36.25 302 GLU A C 1
ATOM 2350 O O . GLU A 1 302 ? -12.517 39.297 28.372 1.00 36.25 302 GLU A O 1
ATOM 2355 N N . ASP A 1 303 ? -11.674 37.247 28.696 1.00 30.75 303 ASP A N 1
ATOM 2356 C CA . ASP A 1 303 ? -10.629 37.317 27.682 1.00 30.75 303 ASP A CA 1
ATOM 2357 C C . ASP A 1 303 ? -11.145 36.438 26.534 1.00 30.75 303 ASP A C 1
ATOM 2359 O O . ASP A 1 303 ? -11.363 35.241 26.760 1.00 30.75 303 ASP A O 1
ATOM 2363 N N . PRO A 1 304 ? -11.452 36.974 25.338 1.00 37.75 304 PRO A N 1
ATOM 2364 C CA . PRO A 1 304 ? -11.822 36.145 24.208 1.00 37.75 304 PRO A CA 1
ATOM 2365 C C . PRO A 1 304 ? -10.549 35.438 23.742 1.00 37.75 304 PRO A C 1
ATOM 2367 O O . PRO A 1 304 ? -9.886 35.865 22.796 1.00 37.75 304 PRO A O 1
ATOM 2370 N N . LEU A 1 305 ? -10.189 34.362 24.447 1.00 35.22 305 LEU A N 1
ATOM 2371 C CA . LEU A 1 305 ? -9.274 33.346 23.959 1.00 35.22 305 LEU A CA 1
ATOM 2372 C C . LEU A 1 305 ? -9.746 33.010 22.553 1.00 35.22 305 LEU A C 1
ATOM 2374 O O . LEU A 1 305 ? -10.880 32.568 22.356 1.00 35.22 305 LEU A O 1
ATOM 2378 N N . ALA A 1 306 ? -8.886 33.316 21.585 1.00 30.98 306 ALA A N 1
ATOM 2379 C CA . ALA A 1 306 ? -9.078 32.962 20.199 1.00 30.98 306 ALA A CA 1
ATOM 2380 C C . ALA A 1 306 ? -9.600 31.524 20.152 1.00 30.98 306 ALA A C 1
ATOM 2382 O O . ALA A 1 306 ? -8.926 30.604 20.615 1.00 30.98 306 ALA A O 1
ATOM 2383 N N . LEU A 1 307 ? -10.819 31.348 19.637 1.00 31.48 307 LEU A N 1
ATOM 2384 C CA . LEU A 1 307 ? -11.289 30.061 19.152 1.00 31.48 307 LEU A CA 1
ATOM 2385 C C . LEU A 1 307 ? -10.265 29.644 18.100 1.00 31.48 307 LEU A C 1
ATOM 2387 O O . LEU A 1 307 ? -10.325 30.103 16.960 1.00 31.48 307 LEU A O 1
ATOM 2391 N N . THR A 1 308 ? -9.250 28.885 18.514 1.00 38.50 308 THR A N 1
ATOM 2392 C CA . THR A 1 308 ? -8.253 28.327 17.614 1.00 38.50 308 THR A CA 1
ATOM 2393 C C . THR A 1 308 ? -9.033 27.391 16.714 1.00 38.50 308 THR A C 1
ATOM 2395 O O . THR A 1 308 ? -9.392 26.288 17.119 1.00 38.50 308 THR A O 1
ATOM 2398 N N . GLN A 1 309 ? -9.409 27.892 15.540 1.00 46.09 309 GLN A N 1
ATOM 2399 C CA . GLN A 1 309 ? -10.125 27.132 14.536 1.00 46.09 309 GLN A CA 1
ATOM 2400 C C . GLN A 1 309 ? -9.325 25.849 14.311 1.00 46.09 309 GLN A C 1
ATOM 2402 O O . GLN A 1 309 ? -8.123 25.916 14.035 1.00 46.09 309 GLN A O 1
ATOM 2407 N N . ALA A 1 310 ? -9.957 24.695 14.543 1.00 57.84 310 ALA A N 1
ATOM 2408 C CA . ALA A 1 310 ? -9.298 23.412 14.360 1.00 57.84 310 ALA A CA 1
ATOM 2409 C C . ALA A 1 310 ? -8.725 23.370 12.940 1.00 57.84 310 ALA A C 1
ATOM 2411 O O . ALA A 1 310 ? -9.415 23.742 11.985 1.00 57.84 310 ALA A O 1
ATOM 2412 N N . ALA A 1 311 ? -7.455 22.979 12.812 1.00 66.12 311 ALA A N 1
ATOM 2413 C CA . ALA A 1 311 ? -6.830 22.872 11.503 1.00 66.12 311 ALA A CA 1
ATOM 2414 C C . ALA A 1 311 ? -7.688 21.947 10.618 1.00 66.12 311 ALA A C 1
ATOM 2416 O O . ALA A 1 311 ? -8.154 20.913 11.109 1.00 66.12 311 ALA A O 1
ATOM 2417 N N . PRO A 1 312 ? -7.943 22.316 9.351 1.00 73.69 312 PRO A N 1
ATOM 2418 C CA . PRO A 1 312 ? -8.719 21.475 8.453 1.00 73.69 312 PRO A CA 1
ATOM 2419 C C . PRO A 1 312 ? -8.041 20.111 8.309 1.00 73.69 312 PRO A C 1
ATOM 2421 O O . PRO A 1 312 ? -6.812 20.022 8.240 1.00 73.69 312 PRO A O 1
ATOM 2424 N N . LEU A 1 313 ? -8.847 19.048 8.290 1.00 83.56 313 LEU A N 1
ATOM 2425 C CA . LEU A 1 313 ? -8.329 17.704 8.067 1.00 83.56 313 LEU A CA 1
ATOM 2426 C C . LEU A 1 313 ? -7.724 17.616 6.661 1.00 83.56 313 LEU A C 1
ATOM 2428 O O . LEU A 1 313 ? -8.330 18.120 5.711 1.00 83.56 313 LEU A O 1
ATOM 2432 N N . PRO A 1 314 ? -6.576 16.937 6.499 1.00 88.06 314 PRO A N 1
ATOM 2433 C CA . PRO A 1 314 ? -6.081 16.600 5.178 1.00 88.06 314 PRO A CA 1
ATOM 2434 C C . PRO A 1 314 ? -7.150 15.854 4.383 1.00 88.06 314 PRO A C 1
ATOM 2436 O O . PRO A 1 314 ? -7.886 15.032 4.928 1.00 88.06 314 PRO A O 1
ATOM 2439 N N . ILE A 1 315 ? -7.208 16.117 3.085 1.00 89.88 315 ILE A N 1
ATOM 2440 C CA . ILE A 1 315 ? -8.126 15.458 2.154 1.00 89.88 315 ILE A CA 1
ATOM 2441 C C . ILE A 1 315 ? -7.451 14.326 1.388 1.00 89.88 315 ILE A C 1
ATOM 2443 O O . ILE A 1 315 ? -8.084 13.695 0.553 1.00 89.88 315 ILE A O 1
ATOM 2447 N N . GLY A 1 316 ? -6.164 14.066 1.602 1.00 93.00 316 GLY A N 1
ATOM 2448 C CA . GLY A 1 316 ? -5.435 13.073 0.823 1.00 93.00 316 GLY A CA 1
ATOM 2449 C C . GLY A 1 316 ? -3.975 12.940 1.220 1.00 93.00 316 GLY A C 1
ATOM 2450 O O . GLY A 1 316 ? -3.497 13.591 2.150 1.00 93.00 316 GLY A O 1
ATOM 2451 N N . ALA A 1 317 ? -3.254 12.113 0.473 1.00 94.50 317 ALA A N 1
ATOM 2452 C CA . ALA A 1 317 ? -1.805 12.021 0.566 1.00 94.50 317 ALA A CA 1
ATOM 2453 C C . ALA A 1 317 ? -1.165 11.793 -0.803 1.00 94.50 317 ALA A C 1
ATOM 2455 O O . ALA A 1 317 ? -1.787 11.292 -1.747 1.00 94.50 317 ALA A O 1
ATOM 2456 N N . GLN A 1 318 ? 0.106 12.165 -0.890 1.00 93.75 318 GLN A N 1
ATOM 2457 C CA . GLN A 1 318 ? 0.970 11.919 -2.031 1.00 93.75 318 GLN A CA 1
ATOM 2458 C C . GLN A 1 318 ? 2.221 11.176 -1.577 1.00 93.75 318 GLN A C 1
ATOM 2460 O O . GLN A 1 318 ? 2.831 11.521 -0.563 1.00 93.75 318 GLN A O 1
ATOM 2465 N N . ILE A 1 319 ? 2.613 10.164 -2.350 1.00 92.88 319 ILE A N 1
ATOM 2466 C CA . ILE A 1 319 ? 3.844 9.409 -2.134 1.00 92.88 319 ILE A CA 1
ATOM 2467 C C . ILE A 1 319 ? 4.681 9.475 -3.399 1.00 92.88 319 ILE A C 1
ATOM 2469 O O . ILE A 1 319 ? 4.282 8.995 -4.458 1.00 92.88 319 ILE A O 1
ATOM 2473 N N . LEU A 1 320 ? 5.877 10.033 -3.269 1.00 89.50 320 LEU A N 1
ATOM 2474 C CA . LEU A 1 320 ? 6.858 10.066 -4.338 1.00 89.50 320 LEU A CA 1
ATOM 2475 C C . LEU A 1 320 ? 7.852 8.918 -4.148 1.00 89.50 320 LEU A C 1
ATOM 2477 O O . LEU A 1 320 ? 8.861 9.082 -3.469 1.00 89.50 320 LEU A O 1
ATOM 2481 N N . ASP A 1 321 ? 7.575 7.772 -4.768 1.00 87.56 321 ASP A N 1
ATOM 2482 C CA . ASP A 1 321 ? 8.465 6.602 -4.809 1.00 87.56 321 ASP A CA 1
ATOM 2483 C C . ASP A 1 321 ? 9.042 6.418 -6.221 1.00 87.56 321 ASP A C 1
ATOM 2485 O O . ASP A 1 321 ? 8.575 5.611 -7.027 1.00 87.56 321 ASP A O 1
ATOM 2489 N N . THR A 1 322 ? 10.073 7.198 -6.549 1.00 78.12 322 THR A N 1
ATOM 2490 C CA . THR A 1 322 ? 10.689 7.182 -7.890 1.00 78.12 322 THR A CA 1
ATOM 2491 C C . THR A 1 322 ? 11.391 5.866 -8.224 1.00 78.12 322 THR A C 1
ATOM 2493 O O . THR A 1 322 ? 11.626 5.566 -9.393 1.00 78.12 322 THR A O 1
ATOM 2496 N N . SER A 1 323 ? 11.735 5.075 -7.206 1.00 80.31 323 SER A N 1
ATOM 2497 C CA . SER A 1 323 ? 12.449 3.805 -7.355 1.00 80.31 323 SER A CA 1
ATOM 2498 C C . SER A 1 323 ? 11.528 2.582 -7.310 1.00 80.31 323 SER A C 1
ATOM 2500 O O . SER A 1 323 ? 12.015 1.455 -7.477 1.00 80.31 323 SER A O 1
ATOM 2502 N N . MET A 1 324 ? 10.220 2.794 -7.124 1.00 85.94 324 MET A N 1
ATOM 2503 C CA . MET A 1 324 ? 9.195 1.757 -6.973 1.00 85.94 324 MET A CA 1
ATOM 2504 C C . MET A 1 324 ? 9.549 0.751 -5.868 1.00 85.94 324 MET A C 1
ATOM 2506 O O . MET A 1 324 ? 9.396 -0.466 -6.027 1.00 85.94 324 MET A O 1
ATOM 2510 N N . TRP A 1 325 ? 10.113 1.237 -4.765 1.00 90.06 325 TRP A N 1
ATOM 2511 C CA . TRP A 1 325 ? 10.466 0.399 -3.629 1.00 90.06 325 TRP A CA 1
ATOM 2512 C C . TRP A 1 325 ? 9.245 -0.187 -2.935 1.00 90.06 325 TRP A C 1
ATOM 2514 O O . TRP A 1 325 ? 9.324 -1.344 -2.541 1.00 90.06 325 TRP A O 1
ATOM 2524 N N . ILE A 1 326 ? 8.128 0.533 -2.830 1.00 92.75 326 ILE A N 1
ATOM 2525 C CA . ILE A 1 326 ? 6.915 0.039 -2.159 1.00 92.75 326 ILE A CA 1
ATOM 2526 C C . ILE A 1 326 ? 6.423 -1.244 -2.836 1.00 92.75 326 ILE A C 1
ATOM 2528 O O . ILE A 1 326 ? 6.216 -2.252 -2.162 1.00 92.75 326 ILE A O 1
ATOM 2532 N N . ASP A 1 327 ? 6.356 -1.260 -4.171 1.00 91.06 327 ASP A N 1
ATOM 2533 C CA . ASP A 1 327 ? 5.984 -2.458 -4.934 1.00 91.06 327 ASP A CA 1
ATOM 2534 C C . ASP A 1 327 ? 6.966 -3.616 -4.717 1.00 91.06 327 ASP A C 1
ATOM 2536 O O . ASP A 1 327 ? 6.564 -4.771 -4.600 1.00 91.06 327 ASP A O 1
ATOM 2540 N N . ARG A 1 328 ? 8.271 -3.332 -4.633 1.00 90.62 328 ARG A N 1
ATOM 2541 C CA . ARG A 1 328 ? 9.290 -4.366 -4.389 1.00 90.62 328 ARG A CA 1
ATOM 2542 C C . ARG A 1 328 ? 9.220 -4.920 -2.972 1.00 90.62 328 ARG A C 1
ATOM 2544 O O . ARG A 1 328 ? 9.430 -6.114 -2.788 1.00 90.62 328 ARG A O 1
ATOM 2551 N N . LEU A 1 329 ? 8.957 -4.064 -1.989 1.00 93.44 329 LEU A N 1
ATOM 2552 C CA . LEU A 1 329 ? 8.817 -4.443 -0.587 1.00 93.44 329 LEU A CA 1
ATOM 2553 C C . LEU A 1 329 ? 7.558 -5.289 -0.375 1.00 93.44 329 LEU A C 1
ATOM 2555 O O . LEU A 1 329 ? 7.621 -6.260 0.370 1.00 93.44 329 LEU A O 1
ATOM 2559 N N . ALA A 1 330 ? 6.469 -4.999 -1.093 1.00 93.88 330 ALA A N 1
ATOM 2560 C CA . ALA A 1 330 ? 5.234 -5.784 -1.049 1.00 93.88 330 ALA A CA 1
ATOM 2561 C C . ALA A 1 330 ? 5.414 -7.245 -1.514 1.00 93.88 330 ALA A C 1
ATOM 2563 O O . ALA A 1 330 ? 4.637 -8.114 -1.134 1.00 93.88 330 ALA A O 1
ATOM 2564 N N . LEU A 1 331 ? 6.447 -7.535 -2.316 1.00 92.69 331 LEU A N 1
ATOM 2565 C CA . LEU A 1 331 ? 6.783 -8.897 -2.756 1.00 92.69 331 LEU A CA 1
ATOM 2566 C C . LEU A 1 331 ? 7.590 -9.692 -1.718 1.00 92.69 331 LEU A C 1
ATOM 2568 O O . LEU A 1 331 ? 7.821 -10.890 -1.902 1.00 92.69 331 LEU A O 1
ATOM 2572 N N . LEU A 1 332 ? 8.081 -9.037 -0.664 1.00 90.81 332 LEU A N 1
ATOM 2573 C CA . LEU A 1 332 ? 8.877 -9.676 0.376 1.00 90.81 332 LEU A CA 1
ATOM 2574 C C . LEU A 1 332 ? 7.964 -10.293 1.446 1.00 90.81 332 LEU A C 1
ATOM 2576 O O . LEU A 1 332 ? 6.882 -9.776 1.708 1.00 90.81 332 LEU A O 1
ATOM 2580 N N . PRO A 1 333 ? 8.394 -11.374 2.122 1.00 91.94 333 PRO A N 1
ATOM 2581 C CA . PRO A 1 333 ? 7.598 -12.044 3.150 1.00 91.94 333 PRO A CA 1
ATOM 2582 C C . PRO A 1 333 ? 7.647 -11.311 4.504 1.00 91.94 333 PRO A C 1
ATOM 2584 O O . PRO A 1 333 ? 7.593 -11.958 5.547 1.00 91.94 333 PRO A O 1
ATOM 2587 N N . TYR A 1 334 ? 7.812 -9.988 4.496 1.00 93.25 334 TYR A N 1
ATOM 2588 C CA . TYR A 1 334 ? 7.862 -9.178 5.707 1.00 93.25 334 TYR A CA 1
ATOM 2589 C C . TYR A 1 334 ? 6.468 -8.656 6.056 1.00 93.25 334 TYR A C 1
ATOM 2591 O O . TYR A 1 334 ? 5.724 -8.226 5.176 1.00 93.25 334 TYR A O 1
ATOM 2599 N N . SER A 1 335 ? 6.153 -8.669 7.349 1.00 94.75 335 SER A N 1
ATOM 2600 C CA . SER A 1 335 ? 5.099 -7.842 7.934 1.00 94.75 335 SER A CA 1
ATOM 2601 C C . SER A 1 335 ? 5.721 -6.537 8.419 1.00 94.75 335 SER A C 1
ATOM 2603 O O . SER A 1 335 ? 6.736 -6.574 9.128 1.00 94.75 335 SER A O 1
ATOM 2605 N N . PHE A 1 336 ? 5.174 -5.408 7.973 1.00 96.38 336 PHE A N 1
ATOM 2606 C CA . PHE A 1 336 ? 5.662 -4.068 8.282 1.00 96.38 336 PHE A CA 1
ATOM 2607 C C . PHE A 1 336 ? 4.753 -3.389 9.302 1.00 96.38 336 PHE A C 1
ATOM 2609 O O . PHE A 1 336 ? 3.540 -3.404 9.139 1.00 96.38 336 PHE A O 1
ATOM 2616 N N . GLN A 1 337 ? 5.322 -2.705 10.287 1.00 95.25 337 GLN A N 1
ATOM 2617 C CA . GLN A 1 337 ? 4.599 -1.672 11.029 1.00 95.25 337 GLN A CA 1
ATOM 2618 C C . GLN A 1 337 ? 4.967 -0.285 10.509 1.00 95.25 337 GLN A C 1
ATOM 2620 O O . GLN A 1 337 ? 6.041 -0.087 9.940 1.00 95.25 337 GLN A O 1
ATOM 2625 N N . ILE A 1 338 ? 4.085 0.691 10.688 1.00 94.25 338 ILE A N 1
ATOM 2626 C CA . ILE A 1 338 ? 4.386 2.083 10.349 1.00 94.25 338 ILE A CA 1
ATOM 2627 C C . ILE A 1 338 ? 4.782 2.810 11.626 1.00 94.25 338 ILE A C 1
ATOM 2629 O O . ILE A 1 338 ? 4.061 2.768 12.617 1.00 94.25 338 ILE A O 1
ATOM 2633 N N . VAL A 1 339 ? 5.933 3.478 11.593 1.00 90.94 339 VAL A N 1
ATOM 2634 C CA . VAL A 1 339 ? 6.473 4.220 12.734 1.00 90.94 339 VAL A CA 1
ATOM 2635 C C . VAL A 1 339 ? 6.791 5.653 12.330 1.00 90.94 339 VAL A C 1
ATOM 2637 O O . VAL A 1 339 ? 7.286 5.916 11.230 1.00 90.94 339 VAL A O 1
ATOM 2640 N N . SER A 1 340 ? 6.537 6.596 13.233 1.00 85.19 340 SER A N 1
ATOM 2641 C CA . SER A 1 340 ? 6.965 7.987 13.081 1.00 85.19 340 SER A CA 1
ATOM 2642 C C . SER A 1 340 ? 8.123 8.290 14.026 1.00 85.19 340 SER A C 1
ATOM 2644 O O . SER A 1 340 ? 8.125 7.866 15.179 1.00 85.19 340 SER A O 1
ATOM 2646 N N . ALA A 1 341 ? 9.119 9.033 13.541 1.00 69.00 341 ALA A N 1
ATOM 2647 C CA . ALA A 1 341 ? 10.233 9.507 14.361 1.00 69.00 341 ALA A CA 1
ATOM 2648 C C . ALA A 1 341 ? 9.840 10.655 15.314 1.00 69.00 341 ALA A C 1
ATOM 2650 O O . ALA A 1 341 ? 10.588 10.953 16.244 1.00 69.00 341 ALA A O 1
ATOM 2651 N N . THR A 1 342 ? 8.706 11.315 15.070 1.00 62.12 342 THR A N 1
ATOM 2652 C CA . THR A 1 342 ? 8.170 12.411 15.886 1.00 62.12 342 THR A CA 1
ATOM 2653 C C . THR A 1 342 ? 6.941 11.940 16.663 1.00 62.12 342 THR A C 1
ATOM 2655 O O . THR A 1 342 ? 6.171 11.119 16.164 1.00 62.12 342 THR A O 1
ATOM 2658 N N . SER A 1 343 ? 6.717 12.482 17.867 1.00 56.03 343 SER A N 1
ATOM 2659 C CA . SER A 1 343 ? 5.494 12.269 18.669 1.00 56.03 343 SER A CA 1
ATOM 2660 C C . SER A 1 343 ? 4.267 12.995 18.087 1.00 56.03 343 SER A C 1
ATOM 2662 O O . SER A 1 343 ? 3.416 13.487 18.825 1.00 56.03 343 SER A O 1
ATOM 2664 N N . GLU A 1 344 ? 4.234 13.179 16.771 1.00 63.00 344 GLU A N 1
ATOM 2665 C CA . GLU A 1 344 ? 3.206 13.942 16.070 1.00 63.00 344 GLU A CA 1
ATOM 2666 C C . GLU A 1 344 ? 1.984 13.073 15.745 1.00 63.00 344 GLU A C 1
ATOM 2668 O O . GLU A 1 344 ? 2.006 11.854 15.920 1.00 63.00 344 GLU A O 1
ATOM 2673 N N . SER A 1 345 ? 0.919 13.749 15.290 1.00 72.94 345 SER A N 1
ATOM 2674 C CA . SER A 1 345 ? -0.387 13.191 14.907 1.00 72.94 345 SER A CA 1
ATOM 2675 C C . SER A 1 345 ? -0.282 11.823 14.217 1.00 72.94 345 SER A C 1
ATOM 2677 O O . SER A 1 345 ? 0.614 11.571 13.411 1.00 72.94 345 SER A O 1
ATOM 2679 N N . LEU A 1 346 ? -1.241 10.938 14.501 1.00 87.69 346 LEU A N 1
ATOM 2680 C CA . LEU A 1 346 ? -1.356 9.614 13.878 1.00 87.69 346 LEU A CA 1
ATOM 2681 C C . LEU A 1 346 ? -1.731 9.685 12.388 1.00 87.69 346 LEU A C 1
ATOM 2683 O O . LEU A 1 346 ? -1.589 8.699 11.663 1.00 87.69 346 LEU A O 1
ATOM 2687 N N . VAL A 1 347 ? -2.189 10.847 11.914 1.00 90.50 347 VAL A N 1
ATOM 2688 C CA . VAL A 1 347 ? -2.735 11.040 10.566 1.00 90.50 347 VAL A CA 1
ATOM 2689 C C . VAL A 1 347 ? -1.769 10.599 9.451 1.00 90.50 347 VAL A C 1
ATOM 2691 O O . VAL A 1 347 ? -2.184 9.771 8.638 1.00 90.50 347 VAL A O 1
ATOM 2694 N N . PRO A 1 348 ? -0.484 11.017 9.396 1.00 91.31 348 PRO A N 1
ATOM 2695 C CA . PRO A 1 348 ? 0.451 10.547 8.369 1.00 91.31 348 PRO A CA 1
ATOM 2696 C C . PRO A 1 348 ? 0.600 9.022 8.324 1.00 91.31 348 PRO A C 1
ATOM 2698 O O . PRO A 1 348 ? 0.663 8.437 7.243 1.00 91.31 348 PRO A O 1
ATOM 2701 N N . GLN A 1 349 ? 0.622 8.366 9.488 1.00 92.75 349 GLN A N 1
ATOM 2702 C CA . GLN A 1 349 ? 0.800 6.916 9.581 1.00 92.75 349 GLN A CA 1
ATOM 2703 C C . GLN A 1 349 ? -0.407 6.180 8.993 1.00 92.75 349 GLN A C 1
ATOM 2705 O O . GLN A 1 349 ? -0.253 5.232 8.227 1.00 92.75 349 GLN A O 1
ATOM 2710 N N . ILE A 1 350 ? -1.612 6.665 9.289 1.00 94.12 350 ILE A N 1
ATOM 2711 C CA . ILE A 1 350 ? -2.873 6.068 8.836 1.00 94.12 350 ILE A CA 1
ATOM 2712 C C . ILE A 1 350 ? -3.096 6.297 7.341 1.00 94.12 350 ILE A C 1
ATOM 2714 O O . ILE A 1 350 ? -3.515 5.383 6.629 1.00 94.12 350 ILE A O 1
ATOM 2718 N N . TYR A 1 351 ? -2.760 7.484 6.836 1.00 95.50 351 TYR A N 1
ATOM 2719 C CA . TYR A 1 351 ? -2.805 7.766 5.402 1.00 95.50 351 TYR A CA 1
ATOM 2720 C C . TYR A 1 351 ? -1.789 6.921 4.628 1.00 95.50 351 TYR A C 1
ATOM 2722 O O . TYR A 1 351 ? -2.117 6.414 3.555 1.00 95.50 351 TYR A O 1
ATOM 2730 N N . LEU A 1 352 ? -0.583 6.716 5.172 1.00 95.69 352 LEU A N 1
ATOM 2731 C CA . LEU A 1 352 ? 0.400 5.808 4.582 1.00 95.69 352 LEU A CA 1
ATOM 2732 C C . LEU A 1 352 ? -0.106 4.362 4.580 1.00 95.69 352 LEU A C 1
ATOM 2734 O O . LEU A 1 352 ? -0.020 3.704 3.543 1.00 95.69 352 LEU A O 1
ATOM 2738 N N . ALA A 1 353 ? -0.663 3.889 5.702 1.00 96.38 353 ALA A N 1
ATOM 2739 C CA . ALA A 1 353 ? -1.261 2.560 5.794 1.00 96.38 353 ALA A CA 1
ATOM 2740 C C . ALA A 1 353 ? -2.306 2.388 4.691 1.00 96.38 353 ALA A C 1
ATOM 2742 O O . ALA A 1 353 ? -2.183 1.482 3.874 1.00 96.38 353 ALA A O 1
ATOM 2743 N N . HIS A 1 354 ? -3.254 3.327 4.598 1.00 97.06 354 HIS A N 1
ATOM 2744 C CA . HIS A 1 354 ? -4.304 3.316 3.588 1.00 97.06 354 HIS A CA 1
ATOM 2745 C C . HIS A 1 354 ? -3.755 3.306 2.156 1.00 97.06 354 HIS A C 1
ATOM 2747 O O . HIS A 1 354 ? -4.209 2.499 1.344 1.00 97.06 354 HIS A O 1
ATOM 2753 N N . ALA A 1 355 ? -2.778 4.161 1.835 1.00 96.12 355 ALA A N 1
ATOM 2754 C CA . ALA A 1 355 ? -2.181 4.227 0.501 1.00 96.12 355 ALA A CA 1
ATOM 2755 C C . ALA A 1 355 ? -1.575 2.884 0.081 1.00 96.12 355 ALA A C 1
ATOM 2757 O O . ALA A 1 355 ? -1.788 2.417 -1.040 1.00 96.12 355 ALA A O 1
ATOM 2758 N N . VAL A 1 356 ? -0.810 2.275 0.987 1.00 95.62 356 VAL A N 1
ATOM 2759 C CA . VAL A 1 356 ? -0.025 1.071 0.720 1.00 95.62 356 VAL A CA 1
ATOM 2760 C C . VAL A 1 356 ? -0.922 -0.160 0.638 1.00 95.62 356 VAL A C 1
ATOM 2762 O O . VAL A 1 356 ? -0.837 -0.893 -0.349 1.00 95.62 356 VAL A O 1
ATOM 2765 N N . THR A 1 357 ? -1.813 -0.367 1.609 1.00 95.00 357 THR A N 1
ATOM 2766 C CA . THR A 1 357 ? -2.688 -1.553 1.659 1.00 95.00 357 THR A CA 1
ATOM 2767 C C . THR A 1 357 ? -3.785 -1.531 0.596 1.00 95.00 357 THR A C 1
ATOM 2769 O O . THR A 1 357 ? -4.265 -2.584 0.193 1.00 95.00 357 THR A O 1
ATOM 2772 N N . THR A 1 358 ? -4.172 -0.356 0.086 1.00 95.06 358 THR A N 1
ATOM 2773 C CA . THR A 1 358 ? -5.147 -0.257 -1.019 1.00 95.06 358 THR A CA 1
ATOM 2774 C C . THR A 1 358 ? -4.523 -0.598 -2.377 1.00 95.06 358 THR A C 1
ATOM 2776 O O . THR A 1 358 ? -5.215 -1.058 -3.282 1.00 95.06 358 THR A O 1
ATOM 2779 N N . ASN A 1 359 ? -3.215 -0.375 -2.540 1.00 94.19 359 ASN A N 1
ATOM 2780 C CA . ASN A 1 359 ? -2.537 -0.446 -3.839 1.00 94.19 359 ASN A CA 1
ATOM 2781 C C . ASN A 1 359 ? -1.530 -1.602 -3.965 1.00 94.19 359 ASN A C 1
ATOM 2783 O O . ASN A 1 359 ? -0.940 -1.789 -5.038 1.00 94.19 359 ASN A O 1
ATOM 2787 N N . THR A 1 360 ? -1.301 -2.360 -2.891 1.00 94.62 360 THR A N 1
ATOM 2788 C CA . THR A 1 360 ? -0.366 -3.494 -2.845 1.00 94.62 360 THR A CA 1
ATOM 2789 C C . THR A 1 360 ? -0.850 -4.585 -1.899 1.00 94.62 360 THR A C 1
ATOM 2791 O O . THR A 1 360 ? -1.660 -4.331 -1.016 1.00 94.62 360 THR A O 1
ATOM 2794 N N . ASP A 1 361 ? -0.258 -5.772 -2.029 1.00 93.31 361 ASP A N 1
ATOM 2795 C CA . ASP A 1 361 ? -0.411 -6.875 -1.073 1.00 93.31 361 ASP A CA 1
ATOM 2796 C C . ASP A 1 361 ? 0.594 -6.787 0.098 1.00 93.31 361 ASP A C 1
ATOM 2798 O O . ASP A 1 361 ? 0.905 -7.797 0.737 1.00 93.31 361 ASP A O 1
ATOM 2802 N N . MET A 1 362 ? 1.164 -5.603 0.361 1.00 95.69 362 MET A N 1
ATOM 2803 C CA . MET A 1 362 ? 2.078 -5.420 1.486 1.00 95.69 362 MET A CA 1
ATOM 2804 C C . MET A 1 362 ? 1.339 -5.678 2.799 1.00 95.69 362 MET A C 1
ATOM 2806 O O . MET A 1 362 ? 0.274 -5.116 3.053 1.00 95.69 362 MET A O 1
ATOM 2810 N N . ARG A 1 363 ? 1.936 -6.509 3.654 1.00 96.19 363 ARG A N 1
ATOM 2811 C CA . ARG A 1 363 ? 1.381 -6.841 4.965 1.00 96.19 363 ARG A CA 1
ATOM 2812 C C . ARG A 1 363 ? 1.729 -5.743 5.952 1.00 96.19 363 ARG A C 1
ATOM 2814 O O . ARG A 1 363 ? 2.910 -5.519 6.218 1.00 96.19 363 ARG A O 1
ATOM 2821 N N . ILE A 1 364 ? 0.705 -5.069 6.463 1.00 97.38 364 ILE A N 1
ATOM 2822 C CA . ILE A 1 364 ? 0.852 -4.013 7.461 1.00 97.38 364 ILE A CA 1
ATOM 2823 C C . ILE A 1 364 ? 0.267 -4.504 8.785 1.00 97.38 364 ILE A C 1
ATOM 2825 O O . ILE A 1 364 ? -0.936 -4.746 8.857 1.00 97.38 364 ILE A O 1
ATOM 2829 N N . ALA A 1 365 ? 1.104 -4.646 9.809 1.00 95.94 365 ALA A N 1
ATOM 2830 C CA . ALA A 1 365 ? 0.689 -4.890 11.186 1.00 95.94 365 ALA A CA 1
ATOM 2831 C C . ALA A 1 365 ? 0.353 -3.569 11.882 1.00 95.94 365 ALA A C 1
ATOM 2833 O O . ALA A 1 365 ? 1.068 -2.575 11.730 1.00 95.94 365 ALA A O 1
ATOM 2834 N N . ASP A 1 366 ? -0.725 -3.566 12.664 1.00 94.56 366 ASP A N 1
ATOM 2835 C CA . ASP A 1 366 ? -1.181 -2.387 13.406 1.00 94.56 366 ASP A CA 1
ATOM 2836 C C . ASP A 1 366 ? -0.869 -2.482 14.905 1.00 94.56 366 ASP A C 1
ATOM 2838 O O . ASP A 1 366 ? -1.698 -2.215 15.779 1.00 94.56 366 ASP A O 1
ATOM 2842 N N . ASP A 1 367 ? 0.365 -2.887 15.201 1.00 90.81 367 ASP A N 1
ATOM 2843 C CA . ASP A 1 367 ? 0.866 -3.056 16.566 1.00 90.81 367 ASP A CA 1
ATOM 2844 C C . ASP A 1 367 ? 0.772 -1.756 17.372 1.00 90.81 367 ASP A C 1
ATOM 2846 O O . ASP A 1 367 ? 0.438 -1.779 18.555 1.00 90.81 367 ASP A O 1
ATOM 2850 N N . GLY A 1 368 ? 0.993 -0.608 16.722 1.00 90.25 368 GLY A N 1
ATOM 2851 C CA . GLY A 1 368 ? 0.880 0.699 17.359 1.00 90.25 368 GLY A CA 1
ATOM 2852 C C . GLY A 1 368 ? -0.523 0.961 17.906 1.00 90.25 368 GLY A C 1
ATOM 2853 O O . GLY A 1 368 ? -0.655 1.456 19.024 1.00 90.25 368 GLY A O 1
ATOM 2854 N N . PHE A 1 369 ? -1.580 0.641 17.152 1.00 93.31 369 PHE A N 1
ATOM 2855 C CA . PHE A 1 369 ? -2.947 0.738 17.666 1.00 93.31 369 PHE A CA 1
ATOM 2856 C C . PHE A 1 369 ? -3.205 -0.267 18.780 1.00 93.31 369 PHE A C 1
ATOM 2858 O O . PHE A 1 369 ? -3.724 0.121 19.822 1.00 93.31 369 PHE A O 1
ATOM 2865 N N . LEU A 1 370 ? -2.829 -1.534 18.587 1.00 94.38 370 LEU A N 1
ATOM 2866 C CA . LEU A 1 370 ? -3.079 -2.577 19.582 1.00 94.38 370 LEU A CA 1
ATOM 2867 C C . LEU A 1 370 ? -2.418 -2.251 20.921 1.00 94.38 370 LEU A C 1
ATOM 2869 O O . LEU A 1 370 ? -3.044 -2.407 21.966 1.00 94.38 370 LEU A O 1
ATOM 2873 N N . GLN A 1 371 ? -1.199 -1.717 20.892 1.00 91.44 371 GLN A N 1
ATOM 2874 C CA . GLN A 1 371 ? -0.504 -1.263 22.087 1.00 91.44 371 GLN A CA 1
ATOM 2875 C C . GLN A 1 371 ? -1.232 -0.095 22.766 1.00 91.44 371 GLN A C 1
ATOM 2877 O O . GLN A 1 371 ? -1.397 -0.121 23.980 1.00 91.44 371 GLN A O 1
ATOM 2882 N N . ARG A 1 372 ? -1.705 0.909 22.014 1.00 91.38 372 ARG A N 1
ATOM 2883 C CA . ARG A 1 372 ? -2.438 2.054 22.591 1.00 91.38 372 ARG A CA 1
ATOM 2884 C C . ARG A 1 372 ? -3.827 1.684 23.119 1.00 91.38 372 ARG A C 1
ATOM 2886 O O . ARG A 1 372 ? -4.275 2.264 24.099 1.00 91.38 372 ARG A O 1
ATOM 2893 N N . ALA A 1 373 ? -4.521 0.765 22.453 1.00 93.00 373 ALA A N 1
ATOM 2894 C CA . ALA A 1 373 ? -5.909 0.417 22.749 1.00 93.00 373 ALA A CA 1
ATOM 2895 C C . ALA A 1 373 ? -6.050 -0.694 23.805 1.00 93.00 373 ALA A C 1
ATOM 2897 O O . ALA A 1 373 ? -7.026 -0.711 24.563 1.00 93.00 373 ALA A O 1
ATOM 2898 N N . TYR A 1 374 ? -5.091 -1.626 23.838 1.00 93.81 374 TYR A N 1
ATOM 2899 C CA . TYR A 1 374 ? -5.170 -2.868 24.613 1.00 93.81 374 TYR A CA 1
ATOM 2900 C C . TYR A 1 374 ? -3.916 -3.189 25.427 1.00 93.81 374 TYR A C 1
ATOM 2902 O O . TYR A 1 374 ? -3.957 -4.132 26.221 1.00 93.81 374 TYR A O 1
ATOM 2910 N N . GLY A 1 375 ? -2.815 -2.465 25.217 1.00 90.38 375 GLY A N 1
ATOM 2911 C CA . GLY A 1 375 ? -1.578 -2.641 25.967 1.00 90.38 375 GLY A CA 1
ATOM 2912 C C . GLY A 1 375 ? -1.630 -1.994 27.349 1.00 90.38 375 GLY A C 1
ATOM 2913 O O . GLY A 1 375 ? -2.363 -1.038 27.594 1.00 90.38 375 GLY A O 1
ATOM 2914 N N . ASP A 1 376 ? -0.819 -2.529 28.253 1.00 81.62 376 ASP A N 1
ATOM 2915 C CA . ASP A 1 376 ? -0.535 -1.949 29.560 1.00 81.62 376 ASP A CA 1
ATOM 2916 C C . ASP A 1 376 ? 0.579 -0.896 29.439 1.00 81.62 376 ASP A C 1
ATOM 2918 O O . ASP A 1 376 ? 1.651 -1.163 28.894 1.00 81.62 376 ASP A O 1
ATOM 2922 N N . THR A 1 377 ? 0.350 0.306 29.963 1.00 68.12 377 THR A N 1
ATOM 2923 C CA . THR A 1 377 ? 1.309 1.419 29.908 1.00 68.12 377 THR A CA 1
ATOM 2924 C C . THR A 1 377 ? 2.634 1.129 30.616 1.00 68.12 377 THR A C 1
ATOM 2926 O O . THR A 1 377 ? 3.630 1.793 30.330 1.00 68.12 377 THR A O 1
ATOM 2929 N N . GLU A 1 378 ? 2.671 0.152 31.526 1.00 69.06 378 GLU A N 1
ATOM 2930 C CA . GLU A 1 378 ? 3.883 -0.213 32.269 1.00 69.06 378 GLU A CA 1
ATOM 2931 C C . GLU A 1 378 ? 4.731 -1.297 31.581 1.00 69.06 378 GLU A C 1
ATOM 2933 O O . GLU A 1 378 ? 5.842 -1.591 32.030 1.00 69.06 378 GLU A O 1
ATOM 2938 N N . GLN A 1 379 ? 4.248 -1.883 30.481 1.00 68.69 379 GLN A N 1
ATOM 2939 C CA . GLN A 1 379 ? 4.885 -3.027 29.831 1.00 68.69 379 GLN A CA 1
ATOM 2940 C C . GLN A 1 379 ? 5.510 -2.668 28.479 1.00 68.69 379 GLN A C 1
ATOM 2942 O O . GLN A 1 379 ? 5.000 -1.859 27.704 1.00 68.69 379 GLN A O 1
ATOM 2947 N N . THR A 1 380 ? 6.656 -3.288 28.184 1.00 68.12 380 THR A N 1
ATOM 2948 C CA . THR A 1 380 ? 7.327 -3.154 26.885 1.00 68.12 380 THR A CA 1
ATOM 2949 C C . THR A 1 380 ? 6.870 -4.284 25.970 1.00 68.12 380 THR A C 1
ATOM 2951 O O . THR A 1 380 ? 7.175 -5.446 26.226 1.00 68.12 380 THR A O 1
ATOM 2954 N N . PHE A 1 381 ? 6.145 -3.948 24.905 1.00 72.56 381 PHE A N 1
ATOM 2955 C CA . PHE A 1 381 ? 5.628 -4.927 23.949 1.00 72.56 381 PHE A CA 1
ATOM 2956 C C . PHE A 1 381 ? 6.645 -5.204 22.844 1.00 72.56 381 PHE A C 1
ATOM 2958 O O . PHE A 1 381 ? 7.278 -4.289 22.314 1.00 72.56 381 PHE A O 1
ATOM 2965 N N . THR A 1 382 ? 6.789 -6.476 22.475 1.00 78.19 382 THR A N 1
ATOM 2966 C CA . THR A 1 382 ? 7.593 -6.870 21.309 1.00 78.19 382 THR A CA 1
ATOM 2967 C C . THR A 1 382 ? 6.710 -6.815 20.068 1.00 78.19 382 THR A C 1
ATOM 2969 O O . THR A 1 382 ? 5.717 -7.526 20.006 1.00 78.19 382 THR A O 1
ATOM 2972 N N . SER A 1 383 ? 7.027 -5.985 19.078 1.00 81.25 383 SER A N 1
ATOM 2973 C CA . SER A 1 383 ? 6.231 -5.918 17.841 1.00 81.25 383 SER A CA 1
ATOM 2974 C C . SER A 1 383 ? 6.143 -7.290 17.147 1.00 81.25 383 SER A C 1
ATOM 2976 O O . SER A 1 383 ? 7.133 -8.023 17.094 1.00 81.25 383 SER A O 1
ATOM 2978 N N . GLN A 1 384 ? 4.961 -7.626 16.616 1.00 84.75 384 GLN A N 1
ATOM 2979 C CA . GLN A 1 384 ? 4.751 -8.790 15.742 1.00 84.75 384 GLN A CA 1
ATOM 2980 C C . GLN A 1 384 ? 5.261 -8.510 14.318 1.00 84.75 384 GLN A C 1
ATOM 2982 O O . GLN A 1 384 ? 5.517 -9.433 13.538 1.00 84.75 384 GLN A O 1
ATOM 2987 N N . ALA A 1 385 ? 5.448 -7.236 13.964 1.00 91.12 385 ALA A N 1
ATOM 2988 C CA . ALA A 1 385 ? 6.066 -6.850 12.711 1.00 91.12 385 ALA A CA 1
ATOM 2989 C C . ALA A 1 385 ? 7.541 -7.276 12.645 1.00 91.12 385 ALA A C 1
ATOM 2991 O O . ALA A 1 385 ? 8.314 -7.226 13.598 1.00 91.12 385 ALA A O 1
ATOM 2992 N N . SER A 1 386 ? 7.959 -7.650 11.443 1.00 93.31 386 SER A N 1
ATOM 2993 C CA . SER A 1 386 ? 9.339 -8.039 11.123 1.00 93.31 386 SER A CA 1
ATOM 2994 C C . SER A 1 386 ? 10.175 -6.891 10.543 1.00 93.31 386 SER A C 1
ATOM 2996 O O . SER A 1 386 ? 11.394 -7.011 10.368 1.00 93.31 386 SER A O 1
ATOM 2998 N N . ALA A 1 387 ? 9.509 -5.794 10.191 1.00 94.88 387 ALA A N 1
ATOM 2999 C CA . ALA A 1 387 ? 10.075 -4.627 9.543 1.00 94.88 387 ALA A CA 1
ATOM 3000 C C . ALA A 1 387 ? 9.249 -3.377 9.864 1.00 94.88 387 ALA A C 1
ATOM 3002 O O . ALA A 1 387 ? 8.122 -3.464 10.344 1.00 94.88 387 ALA A O 1
ATOM 3003 N N . GLU A 1 388 ? 9.800 -2.212 9.553 1.00 94.56 388 GLU A N 1
ATOM 3004 C CA . GLU A 1 388 ? 9.134 -0.929 9.702 1.00 94.56 388 GLU A CA 1
ATOM 3005 C C . GLU A 1 388 ? 9.205 -0.093 8.426 1.00 94.56 388 GLU A C 1
ATOM 3007 O O . GLU A 1 388 ? 10.221 -0.055 7.725 1.00 94.56 388 GLU A O 1
ATOM 3012 N N . LEU A 1 389 ? 8.104 0.602 8.151 1.00 95.19 389 LEU A N 1
ATOM 3013 C CA . LEU A 1 389 ? 8.059 1.777 7.299 1.00 95.19 389 LEU A CA 1
ATOM 3014 C C . LEU A 1 389 ? 8.151 3.001 8.201 1.00 95.19 389 LEU A C 1
ATOM 3016 O O . LEU A 1 389 ? 7.252 3.284 8.991 1.00 95.19 389 LEU A O 1
ATOM 3020 N N . LYS A 1 390 ? 9.252 3.731 8.083 1.00 93.88 390 LYS A N 1
ATOM 3021 C CA . LYS A 1 390 ? 9.555 4.866 8.939 1.00 93.88 390 LYS A CA 1
ATOM 3022 C C . LYS A 1 390 ? 9.298 6.180 8.223 1.00 93.88 390 LYS A C 1
ATOM 3024 O O . LYS A 1 390 ? 9.905 6.452 7.182 1.00 93.88 390 LYS A O 1
ATOM 3029 N N . LEU A 1 391 ? 8.463 7.010 8.840 1.00 93.06 391 LEU A N 1
ATOM 3030 C CA . LEU A 1 391 ? 8.256 8.414 8.504 1.00 93.06 391 LEU A CA 1
ATOM 3031 C C . LEU A 1 391 ? 9.161 9.281 9.384 1.00 93.06 391 LEU A C 1
ATOM 3033 O O . LEU A 1 391 ? 9.143 9.192 10.611 1.00 93.06 391 LEU A O 1
ATOM 3037 N N . SER A 1 392 ? 9.980 10.120 8.758 1.00 90.56 392 SER A N 1
ATOM 3038 C CA . SER A 1 392 ? 10.837 11.087 9.455 1.00 90.56 392 SER A CA 1
ATOM 3039 C C . SER A 1 392 ? 10.534 12.489 8.948 1.00 90.56 392 SER A C 1
ATOM 3041 O O . SER A 1 392 ? 10.462 12.692 7.738 1.00 90.56 392 SER A O 1
ATOM 3043 N N . ALA A 1 393 ? 10.344 13.451 9.851 1.00 83.31 393 ALA A N 1
ATOM 3044 C CA . ALA A 1 393 ? 10.026 14.828 9.478 1.00 83.31 393 ALA A CA 1
ATOM 3045 C C . ALA A 1 393 ? 11.090 15.417 8.531 1.00 83.31 393 ALA A C 1
ATOM 3047 O O . ALA A 1 393 ? 12.292 15.329 8.794 1.00 83.31 393 ALA A O 1
ATOM 3048 N N . HIS A 1 394 ? 10.645 16.012 7.424 1.00 73.62 394 HIS A N 1
ATOM 3049 C CA . HIS A 1 394 ? 11.497 16.637 6.418 1.00 73.62 394 HIS A CA 1
ATOM 3050 C C . HIS A 1 394 ? 10.823 17.886 5.815 1.00 73.62 394 HIS A C 1
ATOM 3052 O O . HIS A 1 394 ? 10.368 17.897 4.671 1.00 73.62 394 HIS A O 1
ATOM 3058 N N . GLY A 1 395 ? 10.788 18.972 6.592 1.00 74.81 395 GLY A N 1
ATOM 3059 C CA . GLY A 1 395 ? 10.061 20.186 6.206 1.00 74.81 395 GLY A CA 1
ATOM 3060 C C . GLY A 1 395 ? 8.550 19.959 6.287 1.00 74.81 395 GLY A C 1
ATOM 3061 O O . GLY A 1 395 ? 8.077 19.434 7.287 1.00 74.81 395 GLY A O 1
ATOM 3062 N N . GLU A 1 396 ? 7.812 20.336 5.240 1.00 74.50 396 GLU A N 1
ATOM 3063 C CA . GLU A 1 396 ? 6.358 20.097 5.125 1.00 74.50 396 GLU A CA 1
ATOM 3064 C C . GLU A 1 396 ? 6.007 18.669 4.662 1.00 74.50 396 GLU A C 1
ATOM 3066 O O . GLU A 1 396 ? 4.841 18.281 4.644 1.00 74.50 396 GLU A O 1
ATOM 3071 N N . ALA A 1 397 ? 7.013 17.874 4.286 1.00 84.94 397 ALA A N 1
ATOM 3072 C CA . ALA A 1 397 ? 6.869 16.475 3.906 1.00 84.94 397 ALA A CA 1
ATOM 3073 C C . ALA A 1 397 ? 7.599 15.564 4.903 1.00 84.94 397 ALA A C 1
ATOM 3075 O O . ALA A 1 397 ? 8.413 15.996 5.718 1.00 84.94 397 ALA A O 1
ATOM 3076 N N . HIS A 1 398 ? 7.343 14.267 4.810 1.00 89.56 398 HIS A N 1
ATOM 3077 C CA . HIS A 1 398 ? 8.058 13.234 5.543 1.00 89.56 398 HIS A CA 1
ATOM 3078 C C . HIS A 1 398 ? 8.969 12.465 4.587 1.00 89.56 398 HIS A C 1
ATOM 3080 O O . HIS A 1 398 ? 8.553 12.054 3.504 1.00 89.56 398 HIS A O 1
ATOM 3086 N N . ALA A 1 399 ? 10.212 12.225 4.991 1.00 92.50 399 ALA A N 1
ATOM 3087 C CA . ALA A 1 399 ? 11.048 11.223 4.350 1.00 92.50 399 ALA A CA 1
ATOM 3088 C C . ALA A 1 399 ? 10.521 9.829 4.717 1.00 92.50 399 ALA A C 1
ATOM 3090 O O . ALA A 1 399 ? 10.311 9.533 5.897 1.00 92.50 399 ALA A O 1
ATOM 3091 N N . LEU A 1 400 ? 10.320 8.984 3.708 1.00 94.00 400 LEU A N 1
ATOM 3092 C CA . LEU A 1 400 ? 9.839 7.616 3.848 1.00 94.00 400 LEU A CA 1
ATOM 3093 C C . LEU A 1 400 ? 10.988 6.631 3.608 1.00 94.00 400 LEU A C 1
ATOM 3095 O O . LEU A 1 400 ? 11.689 6.683 2.590 1.00 94.00 400 LEU A O 1
ATOM 3099 N N . SER A 1 401 ? 11.166 5.706 4.544 1.00 94.62 401 SER A N 1
ATOM 3100 C CA . SER A 1 401 ? 12.198 4.672 4.482 1.00 94.62 401 SER A CA 1
ATOM 3101 C C . SER A 1 401 ? 11.689 3.332 5.005 1.00 94.62 401 SER A C 1
ATOM 3103 O O . SER A 1 401 ? 10.705 3.294 5.737 1.00 94.62 401 SER A O 1
ATOM 3105 N N . ALA A 1 402 ? 12.353 2.243 4.626 1.00 95.12 402 ALA A N 1
ATOM 3106 C CA . ALA A 1 402 ? 12.089 0.904 5.145 1.00 95.12 402 ALA A CA 1
ATOM 3107 C C . ALA A 1 402 ? 13.323 0.324 5.839 1.00 95.12 402 ALA A C 1
ATOM 3109 O O . ALA A 1 402 ? 14.453 0.506 5.370 1.00 95.12 402 ALA A O 1
ATOM 3110 N N . LEU A 1 403 ? 13.091 -0.424 6.913 1.00 93.75 403 LEU A N 1
ATOM 3111 C CA . LEU A 1 403 ? 14.102 -1.148 7.681 1.00 93.75 403 LEU A CA 1
ATOM 3112 C C . LEU A 1 403 ? 13.510 -2.485 8.140 1.00 93.75 403 LEU A C 1
ATOM 3114 O O . LEU A 1 403 ? 12.362 -2.530 8.556 1.00 93.75 403 LEU A O 1
ATOM 3118 N N . SER A 1 404 ? 14.270 -3.578 8.090 1.00 91.88 404 SER A N 1
ATOM 3119 C CA . SER A 1 404 ? 13.861 -4.841 8.732 1.00 91.88 404 SER A CA 1
ATOM 3120 C C . SER A 1 404 ? 14.562 -4.995 10.076 1.00 91.88 404 SER A C 1
ATOM 3122 O O . SER A 1 404 ? 15.755 -4.713 10.140 1.00 91.88 404 SER A O 1
ATOM 3124 N N . TYR A 1 405 ? 13.913 -5.544 11.104 1.00 86.75 405 TYR A N 1
ATOM 3125 C CA . TYR A 1 405 ? 14.518 -5.628 12.445 1.00 86.75 405 TYR A CA 1
ATOM 3126 C C . TYR A 1 405 ? 15.787 -6.482 12.535 1.00 86.75 405 TYR A C 1
ATOM 3128 O O . TYR A 1 405 ? 16.606 -6.282 13.425 1.00 86.75 405 TYR A O 1
ATOM 3136 N N . ASN A 1 406 ? 16.000 -7.380 11.574 1.00 81.00 406 ASN A N 1
ATOM 3137 C CA . ASN A 1 406 ? 17.187 -8.235 11.509 1.00 81.00 406 ASN A CA 1
ATOM 3138 C C . ASN A 1 406 ? 18.294 -7.690 10.585 1.00 81.00 406 ASN A C 1
ATOM 3140 O O . ASN A 1 406 ? 19.220 -8.428 10.240 1.00 81.00 406 ASN A O 1
ATOM 3144 N N . ASN A 1 407 ? 18.190 -6.445 10.107 1.00 81.06 407 ASN A N 1
ATOM 3145 C CA . ASN A 1 407 ? 19.156 -5.870 9.170 1.00 81.06 407 ASN A CA 1
ATOM 3146 C C . ASN A 1 407 ? 19.266 -4.354 9.329 1.00 81.06 407 ASN A C 1
ATOM 3148 O O . ASN A 1 407 ? 18.281 -3.648 9.158 1.00 81.06 407 ASN A O 1
ATOM 3152 N N . ASP A 1 408 ? 20.485 -3.851 9.500 1.00 82.25 408 ASP A N 1
ATOM 3153 C CA . ASP A 1 408 ? 20.752 -2.414 9.653 1.00 82.25 408 ASP A CA 1
ATOM 3154 C C . ASP A 1 408 ? 20.618 -1.617 8.342 1.00 82.25 408 ASP A C 1
ATOM 3156 O O . ASP A 1 408 ? 20.767 -0.392 8.314 1.00 82.25 408 ASP A O 1
ATOM 3160 N N . ARG A 1 409 ? 20.384 -2.290 7.210 1.00 87.44 409 ARG A N 1
ATOM 3161 C CA . ARG A 1 409 ? 20.251 -1.625 5.916 1.00 87.44 409 ARG A CA 1
ATOM 3162 C C . ARG A 1 409 ? 18.919 -0.884 5.819 1.00 87.44 409 ARG A C 1
ATOM 3164 O O . ARG A 1 409 ? 17.884 -1.481 5.541 1.00 87.44 409 ARG A O 1
ATOM 3171 N N . VAL A 1 410 ? 19.001 0.439 5.896 1.00 91.62 410 VAL A N 1
ATOM 3172 C CA . VAL A 1 410 ? 17.896 1.348 5.578 1.00 91.62 410 VAL A CA 1
ATOM 3173 C C . VAL A 1 410 ? 17.750 1.493 4.062 1.00 91.62 410 VAL A C 1
ATOM 3175 O O . VAL A 1 410 ? 18.721 1.759 3.345 1.00 91.62 410 VAL A O 1
ATOM 3178 N N . ILE A 1 411 ? 16.527 1.338 3.563 1.00 92.81 411 ILE A N 1
ATOM 3179 C CA . ILE A 1 411 ? 16.159 1.615 2.173 1.00 92.81 411 ILE A CA 1
ATOM 3180 C C . ILE A 1 411 ? 15.419 2.950 2.141 1.00 92.81 411 ILE A C 1
ATOM 3182 O O . ILE A 1 411 ? 14.323 3.068 2.683 1.00 92.81 411 ILE A O 1
ATOM 3186 N N . ALA A 1 412 ? 16.010 3.954 1.493 1.00 93.62 412 ALA A N 1
ATOM 3187 C CA . ALA A 1 412 ? 15.309 5.196 1.189 1.00 93.62 412 ALA A CA 1
ATOM 3188 C C . ALA A 1 412 ? 14.273 4.932 0.087 1.00 93.62 412 ALA A C 1
ATOM 3190 O O . ALA A 1 412 ? 14.640 4.510 -1.012 1.00 93.62 412 ALA A O 1
ATOM 3191 N N . ILE A 1 413 ? 12.995 5.158 0.398 1.00 92.12 413 ILE A N 1
ATOM 3192 C CA . ILE A 1 413 ? 11.882 4.965 -0.538 1.00 92.12 413 ILE A CA 1
ATOM 3193 C C . ILE A 1 413 ? 11.635 6.271 -1.290 1.00 92.12 413 ILE A C 1
ATOM 3195 O O . ILE A 1 413 ? 11.660 6.296 -2.517 1.00 92.12 413 ILE A O 1
ATOM 3199 N N . GLY A 1 414 ? 11.457 7.365 -0.549 1.00 91.00 414 GLY A N 1
ATOM 3200 C CA . GLY A 1 414 ? 11.143 8.664 -1.128 1.00 91.00 414 GLY A CA 1
ATOM 3201 C C . GLY A 1 414 ? 10.492 9.598 -0.119 1.00 91.00 414 GLY A C 1
ATOM 3202 O O . GLY A 1 414 ? 10.933 9.659 1.029 1.00 91.00 414 GLY A O 1
ATOM 3203 N N . THR A 1 415 ? 9.456 10.325 -0.534 1.00 92.50 415 THR A N 1
ATOM 3204 C CA . THR A 1 415 ? 8.754 11.286 0.332 1.00 92.50 415 THR A CA 1
ATOM 3205 C C . THR A 1 415 ? 7.259 11.008 0.410 1.00 92.50 415 THR A C 1
ATOM 3207 O O . THR A 1 415 ? 6.651 10.563 -0.560 1.00 92.50 415 THR A O 1
ATOM 3210 N N . PHE A 1 416 ? 6.673 11.314 1.561 1.00 93.19 416 PHE A N 1
ATOM 3211 C CA . PHE A 1 416 ? 5.246 11.258 1.849 1.00 93.19 416 PHE A CA 1
ATOM 3212 C C . PHE A 1 416 ? 4.775 12.654 2.268 1.00 93.19 416 PHE A C 1
ATOM 3214 O O . PHE A 1 416 ? 5.403 13.275 3.124 1.00 93.19 416 PHE A O 1
ATOM 3221 N N . SER A 1 417 ? 3.678 13.150 1.711 1.00 92.69 417 SER A N 1
ATOM 3222 C CA . SER A 1 417 ? 3.081 14.425 2.119 1.00 92.69 417 SER A CA 1
ATOM 3223 C C . SER A 1 417 ? 1.565 14.328 2.186 1.00 92.69 417 SER A C 1
ATOM 3225 O O . SER A 1 417 ? 0.932 13.641 1.383 1.00 92.69 417 SER A O 1
ATOM 3227 N N . LEU A 1 418 ? 0.983 15.035 3.149 1.00 92.00 418 LEU A N 1
ATOM 3228 C CA . LEU A 1 418 ? -0.461 15.199 3.257 1.00 92.00 418 LEU A CA 1
ATOM 3229 C C . LEU A 1 418 ? -0.937 16.253 2.252 1.00 92.00 418 LEU A C 1
ATOM 3231 O O . LEU A 1 418 ? -0.220 17.205 1.947 1.00 92.00 418 LEU A O 1
ATOM 3235 N N . VAL A 1 419 ? -2.142 16.064 1.723 1.00 90.81 419 VAL A N 1
ATOM 3236 C CA . VAL A 1 419 ? -2.804 17.021 0.832 1.00 90.81 419 VAL A CA 1
ATOM 3237 C C . VAL A 1 419 ? -3.848 17.769 1.646 1.00 90.81 419 VAL A C 1
ATOM 3239 O O . VAL A 1 419 ? -4.776 17.149 2.159 1.00 90.81 419 VAL A O 1
ATOM 3242 N N . ASN A 1 420 ? -3.694 19.086 1.741 1.00 84.50 420 ASN A N 1
ATOM 3243 C CA . ASN A 1 420 ? -4.677 19.991 2.336 1.00 84.50 420 ASN A CA 1
ATOM 3244 C C . ASN A 1 420 ? -5.420 20.738 1.212 1.00 84.50 420 ASN A C 1
ATOM 3246 O O . ASN A 1 420 ? -4.886 20.831 0.103 1.00 84.50 420 ASN A O 1
ATOM 3250 N N . GLU A 1 421 ? -6.636 21.220 1.488 1.00 66.69 421 GLU A N 1
ATOM 3251 C CA . GLU A 1 421 ? -7.419 22.050 0.549 1.00 66.69 421 GLU A CA 1
ATOM 3252 C C . GLU A 1 421 ? -6.781 23.409 0.239 1.00 66.69 421 GLU A C 1
ATOM 3254 O O . GLU A 1 421 ? -6.179 24.018 1.158 1.00 66.69 421 GLU A O 1
#

Secondary structure (DSSP, 8-state):
-----HHHHHHHHHHHHHHHHHHHSSPPPTTSPPPP-GGGTTHHHHHHH--HHHHHHHHHHHHHHHHHHHHHHHHHHHHT---BTTB-HHHHHHHHHHHHHHHHHHHHHHHHHHHHHHHHHHHHHHHHHHHHHHHTTTT-EE---EEHHHHHHHHHHHHHHHHHHTT--EEEEEEEEEEETTEEEEBPHHHHHHHHHHHHHHHGGG--EE--SS-EE-TTS-EE-TTGGGGTTS-EEEEEEEEES--SSEEEEEEEEEETTT-BEEEEEEEEEE--GGG--BS-------------------------PPPPPP-EEEEE-TT-HHHHHHTSS-EEEEEESSS--SHHHHHHHHHHHHHS--EEB-HHHHHHHHS-TTS-PPPS-SEEEEEEEETTEEEEEEEETTEEEEEEEEEEEEEP-

Sequence (421 aa):
MLNHSPRTCLKGILFTAALMLALCCHGAPHNQEPLDLSILEERNTLRQTMNASQRVTLLKLEAAVEKAASDIQSADYLIQTKISAFRDQKEVQEMVKQGEAQKKIAEIELDTAQRELVAFLTNFNSERDAQLAVAAKKFNFTLESTTYEKAFTQSTKSLLAFARTKGYSTVLFDHIFISDRDGTKRISAQARNQAYDTIVDIDGTHFTVSVPQNLKLNESSELTFDGAQSYEGKKLALLAIELIDATAEQGLLFMRLLDIQSHEIINHTLIPVSAITPLANTEDEEGSEEVTMAVETEKASEDPLALTQAAPLPIGAQILDTSMWIDRLALLPYSFQIVSATSESLVPQIYLAHAVTTNTDMRIADDGFLQRAYGDTEQTFTSQASAELKLSAHGEAHALSALSYNNDRVIAIGTFSLVNE

pLDDT: mean 81.94, std 19.46, range [25.2, 98.56]